Protein AF-A0A8M8UUD6-F1 (afdb_monomer)

Sequence (428 aa):
MTIAKQTSGELKIRVNTCLNKLADRDTLSMATYELENIARALSTDALAPFLNCISSTDSSEKSPVRRQCVRLLGVLSAAHGDALSPHLSRMISAVLRRLRDPDSAVRAACVDAVASITTNVTSQPFATVLKPLIDALFHEQDMNAQIGLSLCLSAAVDAGGKIDVAELRKLSAKVLKLVRSECFKAKPALLLFLGSIVGSGCGRSKSLITSLISTVVEFLGSEEWATRKAAAEVLEKVAVVERDLAPEFKVPCVSALESRRFDKVKVVRETMNRALEIWRDVPAPLQEVTAPPKDNRSRRSSVLPCRSPCNSGLQTPAPMRKIMPTLSPALSYSSTASSRETILDVKKLNEKELEDLCVIRKQLMQIGNQQSSLLDLLQRFMGSSEKGMSSLEKRVAGLEKVVDEMKHGLAMPTKGIFGPECAGNTCC

Nearest PDB structures (foldseek):
  8y9r-assembly2_B  TM=9.161E-01  e=1.559E-16  Physcomitrium patens
  7zbw-assembly1_D  TM=7.685E-01  e=9.142E-06  Homo sapiens
  8cdj-assembly1_D  TM=7.662E-01  e=1.950E-05  Homo sapiens
  7z8r-assembly1_D  TM=7.406E-01  e=5.136E-05  Homo sapiens
  4a0c-assembly2_B  TM=7.256E-01  e=2.619E-05  Homo sapiens

Organism: Sesamum indicum (NCBI:txid4182)

Foldseek 3Di:
DVVLVVVLVVLLVLLVVLLVLCLDPVSVVVSLVVLLVCLLPDDLSNVVSNLCSLLPDDLPRDPSSLQSSLLSLLSNCQRPFQSCVVVLVVNLVSLLVQLLRPDVSSLVSSLSNLLSNLLRNPPDQLCSNQVVLLVCLVVDQRQSSVLSSLSSLLSNLQSPHPDDLVVLLVSLVVLLVVLPDPSHDNNLSSLSSNLSSLLNVSPPDLVSVVSLLVSLLVQCVDPDLSSVLSSLSSLLSCLVRVLVNLLVCLVVLLVSLVVNCPPPDPSSNVSSVSSNVSSVPRDHPDDPPPDDPDDDDDDDDDDDDDDDDDDDDDDDDDDDDDDDDDDDDDDDDDDDDDDDDDDDDPDDDDPVNVVVVVVVVVVVVVVVVVVVVVVVVVVVVVVVVVVVVVVVVVVVVVVVVVVVVVVVVVVDDDDDDDDDDDDDDDDD

pLDDT: mean 80.93, std 23.04, range [24.19, 98.38]

Solvent-accessible surface area (backbone atoms only — not comparable to full-atom values): 24870 Å² total; per-residue (Å²): 114,70,65,65,53,50,53,51,50,53,51,51,51,54,53,51,56,32,50,60,33,28,67,36,83,91,40,25,66,61,24,50,54,51,51,53,52,51,51,57,68,56,53,82,83,48,46,62,62,52,52,50,60,50,60,64,63,57,90,85,52,52,67,64,36,55,24,47,39,39,38,46,51,18,49,34,16,68,60,51,21,50,79,42,61,92,44,43,73,59,54,53,50,50,41,61,67,36,22,66,43,89,49,64,69,34,25,50,27,36,25,54,17,38,23,29,34,49,56,32,38,65,85,51,66,52,58,75,67,48,48,65,48,53,61,45,53,80,71,53,77,54,54,58,29,39,32,30,40,23,44,24,51,20,32,32,48,67,42,64,52,82,67,57,57,68,59,48,44,54,48,50,58,50,50,60,54,45,59,73,32,86,81,47,74,35,41,32,35,45,36,46,25,52,31,29,48,47,70,73,65,46,56,86,43,66,71,57,46,52,53,47,52,57,53,32,61,55,32,56,68,46,90,50,63,60,33,21,34,27,22,27,53,30,52,39,44,44,50,71,66,38,62,88,60,34,26,79,46,33,65,66,52,41,54,55,31,63,77,50,38,83,45,94,48,67,73,37,19,55,41,26,45,53,26,36,54,58,42,67,68,48,58,76,55,81,69,79,75,73,77,76,82,86,78,88,78,81,89,86,88,83,84,88,87,91,80,87,82,90,84,89,85,90,82,88,87,86,89,88,88,89,86,88,85,88,85,86,83,82,89,77,85,85,81,84,83,90,80,81,86,83,88,86,78,96,69,78,85,48,76,67,58,55,49,51,51,50,54,50,51,52,51,52,51,50,51,50,52,51,50,50,53,49,50,54,50,51,54,51,48,51,56,50,49,52,52,51,48,54,54,47,52,53,51,50,56,52,49,51,51,52,52,52,50,51,62,54,61,74,69,62,80,87,78,79,91,77,87,85,88,83,86,86,84,80,89,134

Structure (mmCIF, N/CA/C/O backbone):
data_AF-A0A8M8UUD6-F1
#
_entry.id   AF-A0A8M8UUD6-F1
#
loop_
_atom_site.group_PDB
_atom_site.id
_atom_site.type_symbol
_atom_site.label_atom_id
_atom_site.label_alt_id
_atom_site.label_comp_id
_atom_site.label_asym_id
_atom_site.label_entity_id
_atom_site.label_seq_id
_atom_site.pdbx_PDB_ins_code
_atom_site.Cartn_x
_atom_site.Cartn_y
_atom_site.Cartn_z
_atom_site.occupancy
_atom_site.B_iso_or_equiv
_atom_site.auth_seq_id
_atom_site.auth_comp_id
_atom_site.auth_asym_id
_atom_site.auth_atom_id
_atom_site.pdbx_PDB_model_num
ATOM 1 N N . MET A 1 1 ? 25.143 -23.400 -25.848 1.00 50.94 1 MET A N 1
ATOM 2 C CA . MET A 1 1 ? 25.560 -22.348 -24.886 1.00 50.94 1 MET A CA 1
ATOM 3 C C . MET A 1 1 ? 25.878 -21.009 -25.553 1.00 50.94 1 MET A C 1
ATOM 5 O O . MET A 1 1 ? 25.476 -19.989 -25.012 1.00 50.94 1 MET A O 1
ATOM 9 N N . THR A 1 2 ? 26.542 -20.972 -26.713 1.00 51.19 2 THR A N 1
ATOM 10 C CA . THR A 1 2 ? 26.945 -19.717 -27.384 1.00 51.19 2 THR A CA 1
ATOM 11 C C . THR A 1 2 ? 25.762 -18.868 -27.876 1.00 51.19 2 THR A C 1
ATOM 13 O O . THR A 1 2 ? 25.743 -17.669 -27.626 1.00 51.19 2 THR A O 1
ATOM 16 N N . ILE A 1 3 ? 24.725 -19.490 -28.455 1.00 55.22 3 ILE A N 1
ATOM 17 C CA . ILE A 1 3 ? 23.523 -18.795 -28.965 1.00 55.22 3 ILE A CA 1
ATOM 18 C C . ILE A 1 3 ? 22.719 -18.139 -27.826 1.00 55.22 3 ILE A C 1
ATOM 20 O O . ILE A 1 3 ? 22.438 -16.949 -27.889 1.00 55.22 3 ILE A O 1
ATOM 24 N N . ALA A 1 4 ? 22.448 -18.863 -26.732 1.00 54.88 4 ALA A N 1
ATOM 25 C CA . ALA A 1 4 ? 21.747 -18.319 -25.556 1.00 54.88 4 ALA A CA 1
ATOM 26 C C . ALA A 1 4 ? 22.516 -17.173 -24.858 1.00 54.88 4 ALA A C 1
ATOM 28 O O . ALA A 1 4 ? 21.936 -16.270 -24.259 1.00 54.88 4 ALA A O 1
ATOM 29 N N . LYS A 1 5 ? 23.853 -17.188 -24.935 1.00 60.03 5 LYS A N 1
ATOM 30 C CA . LYS A 1 5 ? 24.702 -16.121 -24.387 1.00 60.03 5 LYS A CA 1
ATOM 31 C C . LYS A 1 5 ? 24.672 -14.867 -25.271 1.00 60.03 5 LYS A C 1
ATOM 33 O O . LYS A 1 5 ? 24.724 -13.757 -24.746 1.00 60.03 5 LYS A O 1
ATOM 38 N N . GLN A 1 6 ? 24.547 -15.048 -26.586 1.00 59.34 6 GLN A N 1
ATOM 39 C CA . GLN A 1 6 ? 24.430 -13.973 -27.572 1.00 59.34 6 GLN A CA 1
ATOM 40 C C . GLN A 1 6 ? 23.055 -13.289 -27.508 1.00 59.34 6 GLN A C 1
ATOM 42 O O . GLN A 1 6 ? 23.001 -12.064 -27.424 1.00 59.34 6 GLN A O 1
ATOM 47 N N . THR A 1 7 ? 21.966 -14.059 -27.398 1.00 68.06 7 THR A N 1
ATOM 48 C CA . THR A 1 7 ? 20.604 -13.522 -27.206 1.00 68.06 7 THR A CA 1
ATOM 49 C C . THR A 1 7 ? 20.456 -12.781 -25.874 1.00 68.06 7 THR A C 1
ATOM 51 O O . THR A 1 7 ? 19.832 -11.723 -25.809 1.00 68.06 7 THR A O 1
ATOM 54 N N . SER A 1 8 ? 21.104 -13.266 -24.806 1.00 75.38 8 SER A N 1
ATOM 55 C CA . SER A 1 8 ? 21.164 -12.553 -23.522 1.00 75.38 8 SER A CA 1
ATOM 56 C C . SER A 1 8 ? 21.908 -11.214 -23.624 1.00 75.38 8 SER A C 1
ATOM 58 O O . SER A 1 8 ? 21.513 -10.241 -22.983 1.00 75.38 8 SER A O 1
ATOM 60 N N . GLY A 1 9 ? 22.978 -11.142 -24.424 1.00 82.94 9 GLY A N 1
ATOM 61 C CA . GLY A 1 9 ? 23.720 -9.903 -24.674 1.00 82.94 9 GLY A CA 1
ATOM 62 C C . GLY A 1 9 ? 22.892 -8.867 -25.435 1.00 82.94 9 GLY A C 1
ATOM 63 O O . GLY A 1 9 ? 22.826 -7.711 -25.021 1.00 82.94 9 GLY A O 1
ATOM 64 N N . GLU A 1 10 ? 22.204 -9.297 -26.491 1.00 89.06 10 GLU A N 1
ATOM 65 C CA . GLU A 1 10 ? 21.319 -8.445 -27.291 1.00 89.06 10 GLU A CA 1
ATOM 66 C C . GLU A 1 10 ? 20.155 -7.886 -26.462 1.00 89.06 10 GLU A C 1
ATOM 68 O O . GLU A 1 10 ? 19.894 -6.680 -26.482 1.00 89.06 10 GLU A O 1
ATOM 73 N N . LEU A 1 11 ? 19.519 -8.732 -25.643 1.00 91.56 11 LEU A N 1
ATOM 74 C CA . LEU A 1 11 ? 18.468 -8.305 -24.721 1.00 91.56 11 LEU A CA 1
ATOM 75 C C . LEU A 1 11 ? 18.967 -7.222 -23.758 1.00 91.56 11 LEU A C 1
ATOM 77 O O . LEU A 1 11 ? 18.304 -6.201 -23.584 1.00 91.56 11 LEU A O 1
ATOM 81 N N . LYS A 1 12 ? 20.142 -7.420 -23.148 1.00 91.50 12 LYS A N 1
ATOM 82 C CA . LYS A 1 12 ? 20.730 -6.441 -22.219 1.00 91.50 12 LYS A CA 1
ATOM 83 C C . LYS A 1 12 ? 20.966 -5.093 -22.890 1.00 91.50 12 LYS A C 1
ATOM 85 O O . LYS A 1 12 ? 20.632 -4.068 -22.302 1.00 91.50 12 LYS A O 1
ATOM 90 N N . ILE A 1 13 ? 21.519 -5.092 -24.106 1.00 92.62 13 ILE A N 1
ATOM 91 C CA . ILE A 1 13 ? 21.751 -3.863 -24.877 1.00 92.62 13 ILE A CA 1
ATOM 92 C C . ILE A 1 13 ? 20.420 -3.147 -25.098 1.00 92.62 13 ILE A C 1
ATOM 94 O O . ILE A 1 13 ? 20.288 -1.982 -24.729 1.00 92.62 13 ILE A O 1
ATOM 98 N N . ARG A 1 14 ? 19.410 -3.860 -25.605 1.00 93.81 14 ARG A N 1
ATOM 99 C CA . ARG A 1 14 ? 18.095 -3.284 -25.900 1.00 93.81 14 ARG A CA 1
ATOM 100 C C . ARG A 1 14 ? 17.407 -2.710 -24.657 1.00 93.81 14 ARG A C 1
ATOM 102 O O . ARG A 1 14 ? 16.884 -1.596 -24.707 1.00 93.81 14 ARG A O 1
ATOM 109 N N . VAL A 1 15 ? 17.439 -3.432 -23.535 1.00 94.50 15 VAL A N 1
ATOM 110 C CA . VAL A 1 15 ? 16.874 -2.965 -22.258 1.00 94.50 15 VAL A CA 1
ATOM 111 C C . VAL A 1 15 ? 17.601 -1.714 -21.775 1.00 94.50 15 VAL A C 1
ATOM 113 O O . VAL A 1 15 ? 16.947 -0.721 -21.475 1.00 94.50 15 VAL A O 1
ATOM 116 N N . ASN A 1 16 ? 18.936 -1.713 -21.765 1.00 92.75 16 ASN A N 1
ATOM 117 C CA . ASN A 1 16 ? 19.721 -0.557 -21.326 1.00 92.75 16 ASN A CA 1
ATOM 118 C C . ASN A 1 16 ? 19.504 0.668 -22.225 1.00 92.75 16 ASN A C 1
ATOM 120 O O . ASN A 1 16 ? 19.384 1.783 -21.724 1.00 92.75 16 ASN A O 1
ATOM 124 N N . THR A 1 17 ? 19.372 0.477 -23.542 1.00 94.19 17 THR A N 1
ATOM 125 C CA . THR A 1 17 ? 18.996 1.559 -24.461 1.00 94.19 17 THR A CA 1
ATOM 126 C C . THR A 1 17 ? 17.650 2.169 -24.080 1.00 94.19 17 THR A C 1
ATOM 128 O O . THR A 1 17 ? 17.516 3.392 -24.067 1.00 94.19 17 THR A O 1
ATOM 131 N N . CYS A 1 18 ? 16.655 1.349 -23.734 1.00 94.69 18 CYS A N 1
ATOM 132 C CA . CYS A 1 18 ? 15.363 1.862 -23.290 1.00 94.69 18 CYS A CA 1
ATOM 133 C C . CYS A 1 18 ? 15.450 2.547 -21.920 1.00 94.69 18 CYS A C 1
ATOM 135 O O . CYS A 1 18 ? 14.855 3.605 -21.739 1.00 94.69 18 CYS A O 1
ATOM 137 N N . LEU A 1 19 ? 16.219 1.996 -20.974 1.00 93.44 19 LEU A N 1
ATOM 138 C CA . LEU A 1 19 ? 16.437 2.615 -19.662 1.00 93.44 19 LEU A CA 1
ATOM 139 C C . LEU A 1 19 ? 17.072 4.007 -19.787 1.00 93.44 19 LEU A C 1
ATOM 141 O O . LEU A 1 19 ? 16.621 4.936 -19.126 1.00 93.44 19 LEU A O 1
ATOM 145 N N . ASN A 1 20 ? 18.032 4.187 -20.697 1.00 92.94 20 ASN A N 1
ATOM 146 C CA . ASN A 1 20 ? 18.622 5.500 -20.972 1.00 92.94 20 ASN A CA 1
ATOM 147 C C . ASN A 1 20 ? 17.593 6.483 -21.553 1.00 92.94 20 ASN A C 1
ATOM 149 O O . ASN A 1 20 ? 17.564 7.649 -21.166 1.00 92.94 20 ASN A O 1
ATOM 153 N N . LYS A 1 21 ? 16.705 6.013 -22.440 1.00 95.12 21 LYS A N 1
ATOM 154 C CA . LYS A 1 21 ? 15.610 6.831 -22.989 1.00 95.12 21 LYS A CA 1
ATOM 155 C C . LYS A 1 21 ? 14.601 7.253 -21.910 1.00 95.12 21 LYS A C 1
ATOM 157 O O . LYS A 1 21 ? 14.092 8.365 -21.952 1.00 95.12 21 LYS A O 1
ATOM 162 N N . LEU A 1 22 ? 14.360 6.445 -20.872 1.00 94.38 22 LEU A N 1
ATOM 163 C CA . LEU A 1 22 ? 13.480 6.847 -19.759 1.00 94.38 22 LEU A CA 1
ATOM 164 C C . LEU A 1 22 ? 13.952 8.112 -19.022 1.00 94.38 22 LEU A C 1
ATOM 166 O O . LEU A 1 22 ? 13.145 8.767 -18.359 1.00 94.38 22 LEU A O 1
ATOM 170 N N . ALA A 1 23 ? 15.241 8.452 -19.105 1.00 91.75 23 ALA A N 1
ATOM 171 C CA . ALA A 1 23 ? 15.788 9.652 -18.484 1.00 91.75 23 ALA A CA 1
ATOM 172 C C . ALA A 1 23 ? 15.402 10.946 -19.226 1.00 91.75 23 ALA A C 1
ATOM 174 O O . ALA A 1 23 ? 15.556 12.035 -18.659 1.00 91.75 23 ALA A O 1
ATOM 175 N N . ASP A 1 24 ? 14.915 10.852 -20.464 1.00 94.06 24 ASP A N 1
ATOM 176 C CA . ASP A 1 24 ? 14.483 11.993 -21.263 1.00 94.06 24 ASP A CA 1
ATOM 177 C C . ASP A 1 24 ? 12.954 12.078 -21.330 1.00 94.06 24 ASP A C 1
ATOM 179 O O . ASP A 1 24 ? 12.265 11.086 -21.573 1.00 94.06 24 ASP A O 1
ATOM 183 N N . ARG A 1 25 ? 12.408 13.279 -21.114 1.00 91.44 25 ARG A N 1
ATOM 184 C CA . ARG A 1 25 ? 10.959 13.497 -21.015 1.00 91.44 25 ARG A CA 1
ATOM 185 C C . ARG A 1 25 ? 10.234 13.147 -22.311 1.00 91.44 25 ARG A C 1
ATOM 187 O O . ARG A 1 25 ? 9.137 12.594 -22.248 1.00 91.44 25 ARG A O 1
ATOM 194 N N . ASP A 1 26 ? 10.826 13.468 -23.455 1.00 94.62 26 ASP A N 1
ATOM 195 C CA . ASP A 1 26 ? 10.153 13.349 -24.745 1.00 94.62 26 ASP A CA 1
ATOM 196 C C . ASP A 1 26 ? 10.193 11.897 -25.254 1.00 94.62 26 ASP A C 1
ATOM 198 O O . ASP A 1 26 ? 9.334 11.482 -26.031 1.00 94.62 26 ASP A O 1
ATOM 202 N N . THR A 1 27 ? 11.123 11.082 -24.738 1.00 95.56 27 THR A N 1
ATOM 203 C CA . THR A 1 27 ? 11.221 9.647 -25.068 1.00 95.56 27 THR A CA 1
ATOM 204 C C . THR A 1 27 ? 10.675 8.707 -23.984 1.00 95.56 27 THR A C 1
ATOM 206 O O . THR A 1 27 ? 10.517 7.509 -24.235 1.00 95.56 27 THR A O 1
ATOM 209 N N . LEU A 1 28 ? 10.301 9.235 -22.811 1.00 93.31 28 LEU A N 1
ATOM 210 C CA . LEU A 1 28 ? 9.832 8.471 -21.649 1.00 93.31 28 LEU A CA 1
ATOM 211 C C . LEU A 1 28 ? 8.646 7.554 -21.956 1.00 93.31 28 LEU A C 1
ATOM 213 O O . LEU A 1 28 ? 8.651 6.393 -21.546 1.00 93.31 28 LEU A O 1
ATOM 217 N N . SER A 1 29 ? 7.621 8.051 -22.651 1.00 95.25 29 SER A N 1
ATOM 218 C CA . SER A 1 29 ? 6.400 7.282 -22.933 1.00 95.25 29 SER A CA 1
ATOM 219 C C . SER A 1 29 ? 6.677 6.109 -23.873 1.00 95.25 29 SER A C 1
ATOM 221 O O . SER A 1 29 ? 6.269 4.982 -23.591 1.00 95.25 29 SER A O 1
ATOM 223 N N . MET A 1 30 ? 7.434 6.361 -24.943 1.00 95.81 30 MET A N 1
ATOM 224 C CA . MET A 1 30 ? 7.853 5.345 -25.907 1.00 95.81 30 MET A CA 1
ATOM 225 C C . MET A 1 30 ? 8.737 4.286 -25.242 1.00 95.81 30 MET A C 1
ATOM 227 O O . MET A 1 30 ? 8.478 3.094 -25.380 1.00 95.81 30 MET A O 1
ATOM 231 N N . ALA A 1 31 ? 9.739 4.709 -24.467 1.00 96.69 31 ALA A N 1
ATOM 232 C CA . ALA A 1 31 ? 10.635 3.799 -23.758 1.00 96.69 31 ALA A CA 1
ATOM 233 C C . ALA A 1 31 ? 9.900 2.958 -22.705 1.00 96.69 31 ALA A C 1
ATOM 235 O O . ALA A 1 31 ? 10.182 1.771 -22.551 1.00 96.69 31 ALA A O 1
ATOM 236 N N . THR A 1 32 ? 8.922 3.551 -22.013 1.00 96.50 32 THR A N 1
ATOM 237 C CA . THR A 1 32 ? 8.037 2.842 -21.078 1.00 96.50 32 THR A CA 1
ATOM 238 C C . THR A 1 32 ? 7.256 1.747 -21.797 1.00 96.50 32 THR A C 1
ATOM 240 O O . THR A 1 32 ? 7.293 0.593 -21.375 1.00 96.50 32 THR A O 1
ATOM 243 N N . TYR A 1 33 ? 6.589 2.094 -22.902 1.00 96.38 33 TYR A N 1
ATOM 244 C CA . TYR A 1 33 ? 5.809 1.150 -23.699 1.00 96.38 33 TYR A CA 1
ATOM 245 C C . TYR A 1 33 ? 6.676 0.011 -24.248 1.00 96.38 33 TYR A C 1
ATOM 247 O O . TYR A 1 33 ? 6.314 -1.160 -24.125 1.00 96.38 33 TYR A O 1
ATOM 255 N N . GLU A 1 34 ? 7.853 0.337 -24.788 1.00 96.56 34 GLU A N 1
ATOM 256 C CA . GLU A 1 34 ? 8.783 -0.661 -25.312 1.00 96.56 34 GLU A CA 1
ATOM 257 C C . GLU A 1 34 ? 9.281 -1.609 -24.211 1.00 96.56 34 GLU A C 1
ATOM 259 O O . GLU A 1 34 ? 9.240 -2.825 -24.398 1.00 96.56 34 GLU A O 1
ATOM 264 N N . LEU A 1 35 ? 9.684 -1.092 -23.045 1.00 96.94 35 LEU A N 1
ATOM 265 C CA . LEU A 1 35 ? 10.133 -1.924 -21.922 1.00 96.94 35 LEU A CA 1
ATOM 266 C C . LEU A 1 35 ? 9.041 -2.857 -21.407 1.00 96.94 35 LEU A C 1
ATOM 268 O O . LEU A 1 35 ? 9.325 -4.015 -21.108 1.00 96.94 35 LEU A O 1
ATOM 272 N N . GLU A 1 36 ? 7.803 -2.375 -21.301 1.00 97.44 36 GLU A N 1
ATOM 273 C CA . GLU A 1 36 ? 6.690 -3.222 -20.879 1.00 97.44 36 GLU A CA 1
ATOM 274 C C . GLU A 1 36 ? 6.377 -4.305 -21.924 1.00 97.44 36 GLU A C 1
ATOM 276 O O . GLU A 1 36 ? 6.099 -5.444 -21.556 1.00 97.44 36 GLU A O 1
ATOM 281 N N . ASN A 1 37 ? 6.473 -3.995 -23.221 1.00 97.06 37 ASN A N 1
ATOM 282 C CA . ASN A 1 37 ? 6.310 -4.991 -24.283 1.00 97.06 37 ASN A CA 1
ATOM 283 C C . ASN A 1 37 ? 7.419 -6.042 -24.270 1.00 97.06 37 ASN A C 1
ATOM 285 O O . ASN A 1 37 ? 7.121 -7.230 -24.385 1.00 97.06 37 ASN A O 1
ATOM 289 N N . ILE A 1 38 ? 8.676 -5.623 -24.081 1.00 96.38 38 ILE A N 1
ATOM 290 C CA . ILE A 1 38 ? 9.795 -6.551 -23.889 1.00 96.38 38 ILE A CA 1
ATOM 291 C C . ILE A 1 38 ? 9.491 -7.453 -22.695 1.00 96.38 38 ILE A C 1
ATOM 293 O O . ILE A 1 38 ? 9.534 -8.666 -22.851 1.00 96.38 38 ILE A O 1
ATOM 297 N N . ALA A 1 39 ? 9.127 -6.877 -21.543 1.00 97.06 39 ALA A N 1
ATOM 298 C CA . ALA A 1 39 ? 8.850 -7.621 -20.317 1.00 97.06 39 ALA A CA 1
ATOM 299 C C . ALA A 1 39 ? 7.735 -8.663 -20.488 1.00 97.06 39 ALA A C 1
ATOM 301 O O . ALA A 1 39 ? 7.877 -9.775 -19.988 1.00 97.06 39 ALA A O 1
ATOM 302 N N . ARG A 1 40 ? 6.651 -8.341 -21.208 1.00 97.25 40 ARG A N 1
ATOM 303 C CA . ARG A 1 40 ? 5.544 -9.280 -21.473 1.00 97.25 40 ARG A CA 1
ATOM 304 C C . ARG A 1 40 ? 5.932 -10.420 -22.417 1.00 97.25 40 ARG A C 1
ATOM 306 O O . ARG A 1 40 ? 5.404 -11.513 -22.275 1.00 97.25 4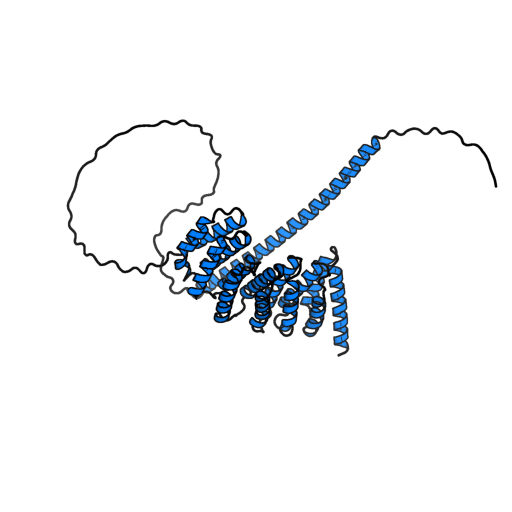0 ARG A O 1
ATOM 313 N N . ALA A 1 41 ? 6.843 -10.176 -23.358 1.00 95.94 41 ALA A N 1
ATOM 314 C CA . ALA A 1 41 ? 7.238 -11.139 -24.387 1.00 95.94 41 ALA A CA 1
ATOM 315 C C . ALA A 1 41 ? 8.464 -12.000 -24.013 1.00 95.94 41 ALA A C 1
ATOM 317 O O . ALA A 1 41 ? 8.985 -12.718 -24.867 1.00 95.94 41 ALA A O 1
ATOM 318 N N . LEU A 1 42 ? 8.966 -11.913 -22.774 1.00 95.12 42 LEU A N 1
ATOM 319 C CA . LEU A 1 42 ? 10.144 -12.674 -22.348 1.00 95.12 42 LEU A CA 1
ATOM 320 C C . LEU A 1 42 ? 9.869 -14.180 -22.296 1.00 95.12 42 LEU A C 1
ATOM 322 O O . LEU A 1 42 ? 8.837 -14.627 -21.806 1.00 95.12 42 LEU A O 1
ATOM 326 N N . SER A 1 43 ? 10.854 -14.966 -22.717 1.00 93.25 43 SER A N 1
ATOM 327 C CA . SER A 1 43 ? 10.947 -16.383 -22.380 1.00 93.25 43 SER A CA 1
ATOM 328 C C . SER A 1 43 ? 11.489 -16.573 -20.957 1.00 93.25 43 SER A C 1
ATOM 330 O O . SER A 1 43 ? 12.102 -15.674 -20.371 1.00 93.25 43 SER A O 1
ATOM 332 N N . THR A 1 44 ? 11.295 -17.761 -20.385 1.00 91.12 44 THR A N 1
ATOM 333 C CA . THR A 1 44 ? 11.686 -18.069 -18.999 1.00 91.12 44 THR A CA 1
ATOM 334 C C . THR A 1 44 ? 13.195 -17.954 -18.748 1.00 91.12 44 THR A C 1
ATOM 336 O O . THR A 1 44 ? 13.608 -17.502 -17.682 1.00 91.12 44 THR A O 1
ATOM 339 N N . ASP A 1 45 ? 14.034 -18.280 -19.734 1.00 91.25 45 ASP A N 1
ATOM 340 C CA . ASP A 1 45 ? 15.496 -18.139 -19.679 1.00 91.25 45 ASP A CA 1
ATOM 341 C C . ASP A 1 45 ? 15.966 -16.672 -19.737 1.00 91.25 45 ASP A C 1
ATOM 343 O O . ASP A 1 45 ? 17.031 -16.328 -19.214 1.00 91.25 45 ASP A O 1
ATOM 347 N N . ALA A 1 46 ? 15.147 -15.785 -20.310 1.00 93.81 46 ALA A N 1
ATOM 348 C CA . ALA A 1 46 ? 15.424 -14.357 -20.434 1.00 93.81 46 ALA A CA 1
ATOM 349 C C . ALA A 1 46 ? 15.026 -13.534 -19.190 1.00 93.81 46 ALA A C 1
ATOM 351 O O . ALA A 1 46 ? 15.490 -12.398 -19.034 1.00 93.81 46 ALA A O 1
ATOM 352 N N . LEU A 1 47 ? 14.238 -14.105 -18.267 1.00 94.69 47 LEU A N 1
ATOM 353 C CA . LEU A 1 47 ? 13.782 -13.432 -17.042 1.00 94.69 47 LEU A CA 1
ATOM 354 C C . LEU A 1 47 ? 14.945 -12.989 -16.147 1.00 94.69 47 LEU A C 1
ATOM 356 O O . LEU A 1 47 ? 14.999 -11.836 -15.718 1.00 94.69 47 LEU A O 1
ATOM 360 N N . ALA A 1 48 ? 15.907 -13.874 -15.876 1.00 94.38 48 ALA A N 1
ATOM 361 C CA . ALA A 1 48 ? 17.032 -13.551 -14.999 1.00 94.38 48 ALA A CA 1
ATOM 362 C C . ALA A 1 48 ? 17.938 -12.432 -15.563 1.00 94.38 48 ALA A C 1
ATOM 364 O O . ALA A 1 48 ? 18.225 -11.487 -14.820 1.00 94.38 48 ALA A O 1
ATOM 365 N N . PRO A 1 49 ? 18.371 -12.467 -16.843 1.00 93.88 49 PRO A N 1
ATOM 366 C CA . PRO A 1 49 ? 19.081 -11.351 -17.466 1.00 93.88 49 PRO A CA 1
ATOM 367 C C . PRO A 1 49 ? 18.319 -10.023 -17.415 1.00 93.88 49 PRO A C 1
ATOM 369 O O . PRO A 1 49 ? 18.924 -9.008 -17.072 1.00 93.88 49 PRO A O 1
ATOM 372 N N . PHE A 1 50 ? 17.013 -10.027 -17.702 1.00 95.56 50 PHE A N 1
ATOM 373 C CA . PHE A 1 50 ? 16.185 -8.820 -17.664 1.00 95.56 50 PHE A CA 1
ATOM 374 C C . PHE A 1 50 ? 16.081 -8.243 -16.245 1.00 95.56 50 PHE A C 1
ATOM 376 O O . PHE A 1 50 ? 16.311 -7.051 -16.035 1.00 95.56 50 PHE A O 1
ATOM 383 N N . LEU A 1 51 ? 15.810 -9.098 -15.252 1.00 95.12 51 LEU A N 1
ATOM 384 C CA . LEU A 1 51 ? 15.757 -8.706 -13.841 1.00 95.12 51 LEU A CA 1
ATOM 385 C C . LEU A 1 51 ? 17.079 -8.099 -13.364 1.00 95.12 51 LEU A C 1
ATOM 387 O O . LEU A 1 51 ? 17.066 -7.151 -12.579 1.00 95.12 51 LEU A O 1
ATOM 391 N N . ASN A 1 52 ? 18.217 -8.610 -13.840 1.00 93.12 52 ASN A N 1
ATOM 392 C CA . ASN A 1 52 ? 19.523 -8.052 -13.501 1.00 93.12 52 ASN A CA 1
ATOM 393 C C . ASN A 1 52 ? 19.692 -6.623 -14.040 1.00 93.12 52 ASN A C 1
ATOM 395 O O . ASN A 1 52 ? 20.156 -5.773 -13.287 1.00 93.12 52 ASN A O 1
ATOM 399 N N . CYS A 1 53 ? 19.260 -6.338 -15.276 1.00 92.88 53 CYS A N 1
ATOM 400 C CA . CYS A 1 53 ? 19.311 -4.986 -15.851 1.00 92.88 53 CYS A CA 1
ATOM 401 C C . CYS A 1 53 ? 18.519 -3.967 -15.021 1.00 92.88 53 CYS A C 1
ATOM 403 O O . CYS A 1 53 ? 19.035 -2.906 -14.674 1.00 92.88 53 CYS A O 1
ATOM 405 N N . ILE A 1 54 ? 17.276 -4.296 -14.658 1.00 93.69 54 ILE A N 1
ATOM 406 C CA . ILE A 1 54 ? 16.422 -3.360 -13.908 1.00 93.69 54 ILE A CA 1
ATOM 407 C C . ILE A 1 54 ? 16.810 -3.262 -12.423 1.00 93.69 54 ILE A C 1
ATOM 409 O O . ILE A 1 54 ? 16.540 -2.252 -11.779 1.00 93.69 54 ILE A O 1
ATOM 413 N N . SER A 1 55 ? 17.465 -4.289 -11.868 1.00 88.62 55 SER A N 1
ATOM 414 C CA . SER A 1 55 ? 17.942 -4.286 -10.474 1.00 88.62 55 SER A CA 1
ATOM 415 C C . SER A 1 55 ? 19.296 -3.587 -10.302 1.00 88.62 55 SER A C 1
ATOM 417 O O . SER A 1 55 ? 19.643 -3.214 -9.178 1.00 88.62 55 SER A O 1
ATOM 419 N N . SER A 1 56 ? 20.069 -3.423 -11.385 1.00 84.06 56 SER A N 1
ATOM 420 C CA . SER A 1 56 ? 21.353 -2.707 -11.379 1.00 84.06 56 SER A CA 1
ATOM 421 C C . SER A 1 56 ? 21.221 -1.184 -11.406 1.00 84.06 56 SER A C 1
ATOM 423 O O . SER A 1 56 ? 22.212 -0.495 -11.200 1.00 84.06 56 SER A O 1
ATOM 425 N N . THR A 1 57 ? 20.021 -0.649 -11.638 1.00 85.94 57 THR A N 1
ATOM 426 C CA . THR A 1 57 ? 19.766 0.797 -11.644 1.00 85.94 57 THR A CA 1
ATOM 427 C C . THR A 1 57 ? 20.139 1.422 -10.297 1.00 85.94 57 THR A C 1
ATOM 429 O O . THR A 1 57 ? 19.651 0.981 -9.249 1.00 85.94 57 THR A O 1
ATOM 432 N N . ASP A 1 58 ? 20.978 2.459 -10.327 1.00 84.69 58 ASP A N 1
ATOM 433 C CA . ASP A 1 58 ? 21.484 3.166 -9.145 1.00 84.69 58 ASP A CA 1
ATOM 434 C C . ASP A 1 58 ? 20.402 4.067 -8.507 1.00 84.69 58 ASP A C 1
ATOM 436 O O . ASP A 1 58 ? 19.343 4.339 -9.073 1.00 84.69 58 ASP A O 1
ATOM 440 N N . SER A 1 59 ? 20.605 4.492 -7.264 1.00 87.06 59 SER A N 1
ATOM 441 C CA . SER A 1 59 ? 19.852 5.578 -6.622 1.00 87.06 59 SER A CA 1
ATOM 442 C C . SER A 1 59 ? 20.026 6.958 -7.269 1.00 87.06 59 SER A C 1
ATOM 444 O O . SER A 1 59 ? 19.119 7.779 -7.153 1.00 87.06 59 SER A O 1
ATOM 446 N N . SER A 1 60 ? 21.143 7.202 -7.954 1.00 89.00 60 SER A N 1
ATOM 447 C CA . SER A 1 60 ? 21.473 8.457 -8.642 1.00 89.00 60 SER A CA 1
ATOM 448 C C . SER A 1 60 ? 20.740 8.651 -9.975 1.00 89.00 60 SER A C 1
ATOM 450 O O . SER A 1 60 ? 20.600 9.783 -10.437 1.00 89.00 60 SER A O 1
ATOM 452 N N . GLU A 1 61 ? 20.214 7.574 -10.563 1.00 93.25 61 GLU A N 1
ATOM 453 C CA . GLU A 1 61 ? 19.413 7.621 -11.790 1.00 93.25 61 GLU A CA 1
ATOM 454 C C . GLU A 1 61 ? 18.167 8.487 -11.627 1.00 93.25 61 GLU A C 1
ATOM 456 O O . GLU A 1 61 ? 17.625 8.589 -10.530 1.00 93.25 61 GLU A O 1
ATOM 461 N N . LYS A 1 62 ? 17.650 9.090 -12.704 1.00 94.25 62 LYS A N 1
ATOM 462 C CA . LYS A 1 62 ? 16.464 9.961 -12.603 1.00 94.25 62 LYS A CA 1
ATOM 463 C C . LYS A 1 62 ? 15.240 9.185 -12.098 1.00 94.25 62 LYS A C 1
ATOM 465 O O . LYS A 1 62 ? 15.035 8.025 -12.452 1.00 94.25 62 LYS A O 1
ATOM 470 N N . SER A 1 63 ? 14.375 9.855 -11.331 1.00 95.00 63 SER A N 1
ATOM 471 C CA . SER A 1 63 ? 13.178 9.238 -10.730 1.00 95.00 63 SER A CA 1
ATOM 472 C C . SER A 1 63 ? 12.325 8.406 -11.711 1.00 95.00 63 SER A C 1
ATOM 474 O O . SER A 1 63 ? 12.001 7.267 -11.367 1.00 95.00 63 SER A O 1
ATOM 476 N N . PRO A 1 64 ? 12.021 8.869 -12.945 1.00 95.44 64 PRO A N 1
ATOM 477 C CA . PRO A 1 64 ? 11.253 8.066 -13.897 1.00 95.44 64 PRO A CA 1
ATOM 478 C C . PRO A 1 64 ? 11.876 6.706 -14.224 1.00 95.44 64 PRO A C 1
ATOM 480 O O . PRO A 1 64 ? 11.147 5.723 -14.354 1.00 95.44 64 PRO A O 1
ATOM 483 N N . VAL A 1 65 ? 13.210 6.629 -14.290 1.00 96.12 65 VAL A N 1
ATOM 484 C CA . VAL A 1 65 ? 13.950 5.380 -14.518 1.00 96.12 65 VAL A CA 1
ATOM 485 C C . VAL A 1 65 ? 13.736 4.440 -13.334 1.00 96.12 65 VAL A C 1
ATOM 487 O O . VAL A 1 65 ? 13.274 3.313 -13.503 1.00 96.12 65 VAL A O 1
ATOM 490 N N . ARG A 1 66 ? 13.984 4.932 -12.113 1.00 96.19 66 ARG A N 1
ATOM 491 C CA . ARG A 1 66 ? 13.850 4.148 -10.872 1.00 96.19 66 ARG A CA 1
ATOM 492 C C . ARG A 1 66 ? 12.417 3.657 -10.672 1.00 96.19 66 ARG A C 1
ATOM 494 O O . ARG A 1 66 ? 12.205 2.491 -10.342 1.00 96.19 66 ARG A O 1
ATOM 501 N N . ARG A 1 67 ? 11.432 4.523 -10.936 1.00 96.50 67 ARG A N 1
ATOM 502 C CA . ARG A 1 67 ? 10.003 4.193 -10.884 1.00 96.50 67 ARG A CA 1
ATOM 503 C C . ARG A 1 67 ? 9.667 3.087 -11.876 1.00 96.50 67 ARG A C 1
ATOM 505 O O . ARG A 1 67 ? 8.997 2.126 -11.503 1.00 96.50 67 ARG A O 1
ATOM 512 N N . GLN A 1 68 ? 10.128 3.202 -13.121 1.00 97.06 68 GLN A N 1
ATOM 513 C CA . GLN A 1 68 ? 9.815 2.217 -14.149 1.00 97.06 68 GLN A CA 1
ATOM 514 C C . GLN A 1 68 ? 10.471 0.862 -13.872 1.00 97.06 68 GLN A C 1
ATOM 516 O O . GLN A 1 68 ? 9.813 -0.159 -14.052 1.00 97.06 68 GLN A O 1
ATOM 521 N N . CYS A 1 69 ? 11.705 0.827 -13.358 1.00 96.50 69 CYS A N 1
ATOM 522 C CA . CYS A 1 69 ? 12.349 -0.423 -12.945 1.00 96.50 69 CYS A CA 1
ATOM 523 C C . CYS A 1 69 ? 11.515 -1.191 -11.910 1.00 96.50 69 CYS A C 1
ATOM 525 O O . CYS A 1 69 ? 11.361 -2.405 -12.028 1.00 96.50 69 CYS A O 1
ATOM 527 N N . VAL A 1 70 ? 10.919 -0.495 -10.936 1.00 96.88 70 VAL A N 1
ATOM 528 C CA . VAL A 1 70 ? 10.021 -1.126 -9.955 1.00 96.88 70 VAL A CA 1
ATOM 529 C C . VAL A 1 70 ? 8.697 -1.548 -10.599 1.00 96.88 70 VAL A C 1
ATOM 531 O O . VAL A 1 70 ? 8.266 -2.682 -10.398 1.00 96.88 70 VAL A O 1
ATOM 534 N N . ARG A 1 71 ? 8.070 -0.693 -11.424 1.00 97.56 71 ARG A N 1
ATOM 535 C CA . ARG A 1 71 ? 6.817 -1.033 -12.134 1.00 97.56 71 ARG A CA 1
ATOM 536 C C . ARG A 1 71 ? 6.959 -2.294 -12.987 1.00 97.56 71 ARG A C 1
ATOM 538 O O . ARG A 1 71 ? 6.034 -3.103 -13.041 1.00 97.56 71 ARG A O 1
ATOM 545 N N . LEU A 1 72 ? 8.119 -2.494 -13.613 1.00 98.12 72 LEU A N 1
ATOM 546 C CA . LEU A 1 72 ? 8.399 -3.683 -14.415 1.00 98.12 72 LEU A CA 1
ATOM 547 C C . LEU A 1 72 ? 8.346 -4.978 -13.595 1.00 98.12 72 LEU A C 1
ATOM 549 O O . LEU A 1 72 ? 7.968 -6.001 -14.151 1.00 98.12 72 LEU A O 1
ATOM 553 N N . LEU A 1 73 ? 8.619 -4.957 -12.284 1.00 97.50 73 LEU A N 1
ATOM 554 C CA . LEU A 1 73 ? 8.418 -6.132 -11.423 1.00 97.50 73 LEU A CA 1
ATOM 555 C C . LEU A 1 73 ? 6.943 -6.548 -11.377 1.00 97.50 73 LEU A C 1
ATOM 557 O O . LEU A 1 73 ? 6.631 -7.737 -11.452 1.00 97.50 73 LEU A O 1
ATOM 561 N N . GLY A 1 74 ? 6.034 -5.573 -11.311 1.00 97.25 74 GLY A N 1
ATOM 562 C CA . GLY A 1 74 ? 4.596 -5.821 -11.364 1.00 97.25 74 GLY A CA 1
ATOM 563 C C . GLY A 1 74 ? 4.133 -6.316 -12.735 1.00 97.25 74 GLY A C 1
ATOM 564 O O . GLY A 1 74 ? 3.320 -7.236 -12.799 1.00 97.25 74 GLY A O 1
ATOM 565 N N . VAL A 1 75 ? 4.687 -5.768 -13.822 1.00 97.94 75 VAL A N 1
ATOM 566 C CA . VAL A 1 75 ? 4.394 -6.219 -15.198 1.00 97.94 75 VAL A CA 1
ATOM 567 C C . VAL A 1 75 ? 4.878 -7.648 -15.428 1.00 97.94 75 VAL A C 1
ATOM 569 O O . VAL A 1 75 ? 4.135 -8.459 -15.972 1.00 97.94 75 VAL A O 1
ATOM 572 N N . LEU A 1 76 ? 6.093 -7.972 -14.979 1.00 97.88 76 LEU A N 1
ATOM 573 C CA . LEU A 1 76 ? 6.628 -9.329 -15.049 1.00 97.88 76 LEU A CA 1
ATOM 574 C C . LEU A 1 76 ? 5.737 -10.298 -14.274 1.00 97.88 76 LEU A C 1
ATOM 576 O O . LEU A 1 76 ? 5.402 -11.354 -14.800 1.00 97.88 76 LEU A O 1
ATOM 580 N N . SER A 1 77 ? 5.324 -9.923 -13.061 1.00 96.50 77 SER A N 1
ATOM 581 C CA . SER A 1 77 ? 4.455 -10.755 -12.220 1.00 96.50 77 SER A CA 1
ATOM 582 C C . SER A 1 77 ? 3.141 -11.085 -12.919 1.00 96.50 77 SER A C 1
ATOM 584 O O . SER A 1 77 ? 2.779 -12.251 -12.998 1.00 96.50 77 SER A O 1
ATOM 586 N N . ALA A 1 78 ? 2.481 -10.085 -13.507 1.00 96.75 78 ALA A N 1
ATOM 587 C CA . ALA A 1 78 ? 1.235 -10.282 -14.243 1.00 96.75 78 ALA A CA 1
ATOM 588 C C . ALA A 1 78 ? 1.402 -11.100 -15.537 1.00 96.75 78 ALA A C 1
ATOM 590 O O . ALA A 1 78 ? 0.477 -11.796 -15.940 1.00 96.75 78 ALA A O 1
ATOM 591 N N . ALA A 1 79 ? 2.558 -11.011 -16.203 1.00 97.12 79 ALA A N 1
ATOM 592 C CA . ALA A 1 79 ? 2.801 -11.706 -17.468 1.00 97.12 79 ALA A CA 1
ATOM 593 C C . ALA A 1 79 ? 3.256 -13.163 -17.287 1.00 97.12 79 ALA A C 1
ATOM 595 O O . ALA A 1 79 ? 2.875 -14.022 -18.077 1.00 97.12 79 ALA A O 1
ATOM 596 N N . HIS A 1 80 ? 4.072 -13.437 -16.266 1.00 96.31 80 HIS A N 1
ATOM 597 C CA . HIS A 1 80 ? 4.789 -14.712 -16.120 1.00 96.31 80 HIS A CA 1
ATOM 598 C C . HIS A 1 80 ? 4.372 -15.525 -14.894 1.00 96.31 80 HIS A C 1
ATOM 600 O O . HIS A 1 80 ? 4.713 -16.705 -14.812 1.00 96.31 80 HIS A O 1
ATOM 606 N N . GLY A 1 81 ? 3.659 -14.911 -13.942 1.00 94.50 81 GLY A N 1
ATOM 607 C CA . GLY A 1 81 ? 3.147 -15.559 -12.737 1.00 94.50 81 GLY A CA 1
ATOM 608 C C . GLY A 1 81 ? 4.181 -16.450 -12.049 1.00 94.50 81 GLY A C 1
ATOM 609 O O . GLY A 1 81 ? 5.299 -16.030 -11.741 1.00 94.50 81 GLY A O 1
ATOM 610 N N . ASP A 1 82 ? 3.827 -17.718 -11.865 1.00 94.00 82 ASP A N 1
ATOM 611 C CA . ASP A 1 82 ? 4.626 -18.700 -11.131 1.00 94.00 82 ASP A CA 1
ATOM 612 C C . ASP A 1 82 ? 6.010 -19.001 -11.720 1.00 94.00 82 ASP A C 1
ATOM 614 O O . ASP A 1 82 ? 6.893 -19.449 -10.979 1.00 94.00 82 ASP A O 1
ATOM 618 N N . ALA A 1 83 ? 6.263 -18.678 -12.995 1.00 95.12 83 ALA A N 1
ATOM 619 C CA . ALA A 1 83 ? 7.599 -18.792 -13.586 1.00 95.12 83 ALA A CA 1
ATOM 620 C C . ALA A 1 83 ? 8.637 -17.890 -12.885 1.00 95.12 83 ALA A C 1
ATOM 622 O O . ALA A 1 83 ? 9.840 -18.135 -12.975 1.00 95.12 83 ALA A O 1
ATOM 623 N N . LEU A 1 84 ? 8.188 -16.874 -12.139 1.00 94.56 84 LEU A N 1
ATOM 624 C CA . LEU A 1 84 ? 9.041 -15.983 -11.351 1.00 94.56 84 LEU A CA 1
ATOM 625 C C . LEU A 1 84 ? 9.389 -16.518 -9.959 1.00 94.56 84 LEU A C 1
ATOM 627 O O . LEU A 1 84 ? 10.201 -15.896 -9.271 1.00 94.56 84 LEU A O 1
ATOM 631 N N . SER A 1 85 ? 8.844 -17.667 -9.543 1.00 93.81 85 SER A N 1
ATOM 632 C CA . SER A 1 85 ? 9.121 -18.273 -8.229 1.00 93.81 85 SER A CA 1
ATOM 633 C C . SER A 1 85 ? 10.622 -18.333 -7.878 1.00 93.81 85 SER A C 1
ATOM 635 O O . SER A 1 85 ? 10.985 -17.901 -6.781 1.00 93.81 85 SER A O 1
ATOM 637 N N . PRO A 1 86 ? 11.537 -18.746 -8.788 1.00 93.94 86 PRO A N 1
ATOM 638 C CA . PRO A 1 86 ? 12.980 -18.788 -8.509 1.00 93.94 86 PRO A CA 1
ATOM 639 C C . PRO A 1 86 ? 13.641 -17.408 -8.357 1.00 93.94 86 PRO A C 1
ATOM 641 O O . PRO A 1 86 ? 14.814 -17.304 -7.994 1.00 93.94 86 PRO A O 1
ATOM 644 N N . HIS A 1 87 ? 12.928 -16.334 -8.692 1.00 93.94 87 HIS A N 1
ATOM 645 C CA . HIS A 1 87 ? 13.431 -14.964 -8.717 1.00 93.94 87 HIS A CA 1
ATOM 646 C C . HIS A 1 87 ? 12.802 -14.063 -7.649 1.00 93.94 87 HIS A C 1
ATOM 648 O O . HIS A 1 87 ? 13.258 -12.929 -7.482 1.00 93.94 87 HIS A O 1
ATOM 654 N N . LEU A 1 88 ? 11.821 -14.561 -6.886 1.00 93.38 88 LEU A N 1
ATOM 655 C CA . LEU A 1 88 ? 11.091 -13.781 -5.884 1.00 93.38 88 LEU A CA 1
ATOM 656 C C . LEU A 1 88 ? 12.002 -13.085 -4.874 1.00 93.38 88 LEU A C 1
ATOM 658 O O . LEU A 1 88 ? 11.836 -11.895 -4.626 1.00 93.38 88 LEU A O 1
ATOM 662 N N . SER A 1 89 ? 13.002 -13.781 -4.331 1.00 93.25 89 SER A N 1
ATOM 663 C CA . SER A 1 89 ? 13.932 -13.192 -3.356 1.00 93.25 89 SER A CA 1
ATOM 664 C C . SER A 1 89 ? 14.635 -11.946 -3.907 1.00 93.25 89 SER A C 1
ATOM 666 O O . SER A 1 89 ? 14.758 -10.936 -3.209 1.00 93.25 89 SER A O 1
ATOM 668 N N . ARG A 1 90 ? 15.034 -11.976 -5.186 1.00 93.50 90 ARG A N 1
ATOM 669 C CA . ARG A 1 90 ? 15.645 -10.838 -5.884 1.00 93.50 90 ARG A CA 1
ATOM 670 C C . ARG A 1 90 ? 14.636 -9.714 -6.103 1.00 93.50 90 ARG A C 1
ATOM 672 O O . ARG A 1 90 ? 14.979 -8.558 -5.871 1.00 93.50 90 ARG A O 1
ATOM 679 N N . MET A 1 91 ? 13.412 -10.042 -6.515 1.00 95.75 91 MET A N 1
ATOM 680 C CA . MET A 1 91 ? 12.351 -9.055 -6.744 1.00 95.75 91 MET A CA 1
ATOM 681 C C . MET A 1 91 ? 11.978 -8.324 -5.447 1.00 95.75 91 MET A C 1
ATOM 683 O O . MET A 1 91 ? 11.972 -7.096 -5.421 1.00 95.75 91 MET A O 1
ATOM 687 N N . ILE A 1 92 ? 11.769 -9.056 -4.348 1.00 95.19 92 ILE A N 1
ATOM 688 C CA . ILE A 1 92 ? 11.473 -8.472 -3.031 1.00 95.19 92 ILE A CA 1
ATOM 689 C C . ILE A 1 92 ? 12.654 -7.643 -2.514 1.00 95.19 92 ILE A C 1
ATOM 691 O O . ILE A 1 92 ? 12.454 -6.548 -1.993 1.00 95.19 92 ILE A O 1
ATOM 695 N N . SER A 1 93 ? 13.896 -8.087 -2.730 1.00 94.44 93 SER A N 1
ATOM 696 C CA . SER A 1 93 ? 15.083 -7.294 -2.373 1.00 94.44 93 SER A CA 1
ATOM 697 C C . SER A 1 93 ? 15.178 -5.982 -3.166 1.00 94.44 93 SER A C 1
ATOM 699 O O . SER A 1 93 ? 15.578 -4.954 -2.615 1.00 94.44 93 SER A O 1
ATOM 701 N N . ALA A 1 94 ? 14.805 -5.995 -4.451 1.00 94.50 94 ALA A N 1
ATOM 702 C CA . ALA A 1 94 ? 14.759 -4.793 -5.283 1.00 94.50 94 ALA A CA 1
ATOM 703 C C . ALA A 1 94 ? 13.678 -3.811 -4.802 1.00 94.50 94 ALA A C 1
ATOM 705 O O . ALA A 1 94 ? 13.944 -2.611 -4.730 1.00 94.50 94 ALA A O 1
ATOM 706 N N . VAL A 1 95 ? 12.505 -4.319 -4.403 1.00 96.44 95 VAL A N 1
ATOM 707 C CA . VAL A 1 95 ? 11.437 -3.527 -3.770 1.00 96.44 95 VAL A CA 1
ATOM 708 C C . VAL A 1 95 ? 11.931 -2.897 -2.469 1.00 96.44 95 VAL A C 1
ATOM 710 O O . VAL A 1 95 ? 11.884 -1.677 -2.340 1.00 96.44 95 VAL A O 1
ATOM 713 N N . LEU A 1 96 ? 12.459 -3.695 -1.533 1.00 95.38 96 LEU A N 1
ATOM 714 C CA . LEU A 1 96 ? 12.932 -3.225 -0.223 1.00 95.38 96 LEU A CA 1
ATOM 715 C C . LEU A 1 96 ? 13.941 -2.077 -0.352 1.00 95.38 96 LEU A C 1
ATOM 717 O O . LEU A 1 96 ? 13.835 -1.071 0.348 1.00 95.38 96 LEU A O 1
ATOM 721 N N . ARG A 1 97 ? 14.873 -2.177 -1.308 1.00 92.94 97 ARG A N 1
ATOM 722 C CA . ARG A 1 97 ? 15.866 -1.126 -1.586 1.00 92.94 97 ARG A CA 1
ATOM 723 C C . ARG A 1 97 ? 15.229 0.204 -2.004 1.00 92.94 97 ARG A C 1
ATOM 725 O O . ARG A 1 97 ? 15.803 1.260 -1.755 1.00 92.94 97 ARG A O 1
ATOM 732 N N . ARG A 1 98 ? 14.063 0.163 -2.651 1.00 95.19 98 ARG A N 1
ATOM 733 C CA . ARG A 1 98 ? 13.363 1.329 -3.210 1.00 95.19 98 ARG A CA 1
ATOM 734 C C . ARG A 1 98 ? 12.317 1.924 -2.266 1.00 95.19 98 ARG A C 1
ATOM 736 O O . ARG A 1 98 ? 11.794 2.995 -2.551 1.00 95.19 98 ARG A O 1
ATOM 743 N N . LEU A 1 99 ? 12.081 1.321 -1.099 1.00 95.50 99 LEU A N 1
ATOM 744 C CA . LEU A 1 99 ? 11.186 1.894 -0.083 1.00 95.50 99 LEU A CA 1
ATOM 745 C C . LEU A 1 99 ? 11.755 3.158 0.580 1.00 95.50 99 LEU A C 1
ATOM 747 O O . LEU A 1 99 ? 10.984 3.994 1.039 1.00 95.50 99 LEU A O 1
ATOM 751 N N . ARG A 1 100 ? 13.083 3.339 0.567 1.00 94.44 100 ARG A N 1
ATOM 752 C CA . ARG A 1 100 ? 13.775 4.565 1.020 1.00 94.44 100 ARG A CA 1
ATOM 753 C C . ARG A 1 100 ? 13.925 5.625 -0.077 1.00 94.44 100 ARG A C 1
ATOM 755 O O . ARG A 1 100 ? 14.618 6.619 0.122 1.00 94.44 100 ARG A O 1
ATOM 762 N N . ASP A 1 101 ? 13.346 5.407 -1.258 1.00 95.75 101 ASP A N 1
ATOM 763 C CA . ASP A 1 101 ? 13.513 6.335 -2.377 1.00 95.75 101 ASP A CA 1
ATOM 764 C C . ASP A 1 101 ? 12.897 7.704 -2.032 1.00 95.75 101 ASP A C 1
ATOM 766 O O . ASP A 1 101 ? 11.790 7.738 -1.481 1.00 95.75 101 ASP A O 1
ATOM 770 N N . PRO A 1 102 ? 13.574 8.834 -2.322 1.00 93.44 102 PRO A N 1
ATOM 771 C CA . PRO A 1 102 ? 13.053 10.162 -2.000 1.00 93.44 102 PRO A CA 1
ATOM 772 C C . PRO A 1 102 ? 11.751 10.477 -2.746 1.00 93.44 102 PRO A C 1
ATOM 774 O O . PRO A 1 102 ? 10.891 11.180 -2.209 1.00 93.44 102 PRO A O 1
ATOM 777 N N . ASP A 1 103 ? 11.563 9.924 -3.946 1.00 95.12 103 ASP A N 1
ATOM 778 C CA . ASP A 1 103 ? 10.362 10.158 -4.738 1.00 95.12 103 ASP A CA 1
ATOM 779 C C . ASP A 1 103 ? 9.210 9.247 -4.280 1.00 95.12 103 ASP A C 1
ATOM 781 O O . ASP A 1 103 ? 9.292 8.015 -4.314 1.00 95.12 103 ASP A O 1
ATOM 785 N N . SER A 1 104 ? 8.099 9.861 -3.867 1.00 95.38 104 SER A N 1
ATOM 786 C CA . SER A 1 104 ? 6.904 9.142 -3.422 1.00 95.38 104 SER A CA 1
ATOM 787 C C . SER A 1 104 ? 6.273 8.287 -4.521 1.00 95.38 104 SER A C 1
ATOM 789 O O . SER A 1 104 ? 5.696 7.248 -4.207 1.00 95.38 104 SER A O 1
ATOM 791 N N . ALA A 1 105 ? 6.421 8.649 -5.798 1.00 96.19 105 ALA A N 1
ATOM 792 C CA . ALA A 1 105 ? 5.923 7.863 -6.921 1.00 96.19 105 ALA A CA 1
ATOM 793 C C . ALA A 1 105 ? 6.709 6.555 -7.113 1.00 96.19 105 ALA A C 1
ATOM 795 O O . ALA A 1 105 ? 6.140 5.565 -7.578 1.00 96.19 105 ALA A O 1
ATOM 796 N N . VAL A 1 106 ? 7.995 6.520 -6.735 1.00 97.12 106 VAL A N 1
ATOM 797 C CA . VAL A 1 106 ? 8.795 5.282 -6.712 1.00 97.12 106 VAL A CA 1
ATOM 798 C C . VAL A 1 106 ? 8.337 4.388 -5.560 1.00 97.12 106 VAL A C 1
ATOM 800 O O . VAL A 1 106 ? 8.133 3.190 -5.757 1.00 97.12 106 VAL A O 1
ATOM 803 N N . ARG A 1 107 ? 8.098 4.969 -4.376 1.00 97.00 107 ARG A N 1
ATOM 804 C CA . ARG A 1 107 ? 7.560 4.227 -3.223 1.00 97.00 107 ARG A CA 1
ATOM 805 C C . ARG A 1 107 ? 6.157 3.680 -3.497 1.00 97.00 107 ARG A C 1
ATOM 807 O O . ARG A 1 107 ? 5.885 2.537 -3.156 1.00 97.00 107 ARG A O 1
ATOM 814 N N . ALA A 1 108 ? 5.295 4.438 -4.174 1.00 97.19 108 ALA A N 1
ATOM 815 C CA . ALA A 1 108 ? 3.978 3.963 -4.603 1.00 97.19 108 ALA A CA 1
ATOM 816 C C . ALA A 1 108 ? 4.087 2.789 -5.592 1.00 97.19 108 ALA A C 1
ATOM 818 O O . ALA A 1 108 ? 3.431 1.770 -5.407 1.00 97.19 108 ALA A O 1
ATOM 819 N N . ALA A 1 109 ? 4.999 2.871 -6.568 1.00 98.00 109 ALA A N 1
ATOM 820 C CA . ALA A 1 109 ? 5.250 1.761 -7.489 1.00 98.00 109 ALA A CA 1
ATOM 821 C C . ALA A 1 109 ? 5.728 0.483 -6.773 1.00 98.00 109 ALA A C 1
ATOM 823 O O . ALA A 1 109 ? 5.467 -0.616 -7.258 1.00 98.00 109 ALA A O 1
ATOM 824 N N . CYS A 1 110 ? 6.406 0.603 -5.623 1.00 98.19 110 CYS A N 1
ATOM 825 C CA . CYS A 1 110 ? 6.777 -0.550 -4.798 1.00 98.19 110 CYS A CA 1
ATOM 826 C C . CYS A 1 110 ? 5.544 -1.270 -4.240 1.00 98.19 110 CYS A C 1
ATOM 828 O O . CYS A 1 110 ? 5.509 -2.498 -4.249 1.00 98.19 110 CYS A O 1
ATOM 830 N N . VAL A 1 111 ? 4.533 -0.515 -3.800 1.00 98.19 111 VAL A N 1
ATOM 831 C CA . VAL A 1 111 ? 3.265 -1.062 -3.296 1.00 98.19 111 VAL A CA 1
ATOM 832 C C . VAL A 1 111 ? 2.535 -1.812 -4.411 1.00 98.19 111 VAL A C 1
ATOM 834 O O . VAL A 1 111 ? 2.181 -2.977 -4.228 1.00 98.19 111 VAL A O 1
ATOM 837 N N . ASP A 1 112 ? 2.412 -1.198 -5.593 1.00 97.62 112 ASP A N 1
ATOM 838 C CA . ASP A 1 112 ? 1.793 -1.824 -6.772 1.00 97.62 112 ASP A CA 1
ATOM 839 C C . ASP A 1 112 ? 2.533 -3.105 -7.195 1.00 97.62 112 ASP A C 1
ATOM 841 O O . ASP A 1 112 ? 1.921 -4.118 -7.543 1.00 97.62 112 ASP A O 1
ATOM 845 N N . ALA A 1 113 ? 3.869 -3.080 -7.145 1.00 97.56 113 ALA A N 1
ATOM 846 C CA . ALA A 1 113 ? 4.692 -4.239 -7.462 1.00 97.56 113 ALA A CA 1
ATOM 847 C C . ALA A 1 113 ? 4.462 -5.383 -6.468 1.00 97.56 113 ALA A C 1
ATOM 849 O O . ALA A 1 113 ? 4.280 -6.517 -6.902 1.00 97.56 113 ALA A O 1
ATOM 850 N N . VAL A 1 114 ? 4.427 -5.109 -5.159 1.00 97.06 114 VAL A N 1
ATOM 851 C CA . VAL A 1 114 ? 4.154 -6.136 -4.138 1.00 97.06 114 VAL A CA 1
ATOM 852 C C . VAL A 1 114 ? 2.753 -6.717 -4.300 1.00 97.06 114 VAL A C 1
ATOM 854 O O . VAL A 1 114 ? 2.611 -7.939 -4.244 1.00 97.06 114 VAL A O 1
ATOM 857 N N . ALA A 1 115 ? 1.742 -5.886 -4.567 1.00 96.06 115 ALA A N 1
ATOM 858 C CA . ALA A 1 115 ? 0.384 -6.348 -4.856 1.00 96.06 115 ALA A CA 1
ATOM 859 C C . ALA A 1 115 ? 0.362 -7.317 -6.051 1.00 96.06 115 ALA A C 1
ATOM 861 O O . ALA A 1 115 ? -0.185 -8.417 -5.960 1.00 96.06 115 ALA A O 1
ATOM 862 N N . SER A 1 116 ? 1.015 -6.942 -7.157 1.00 96.31 116 SER A N 1
ATOM 863 C CA . SER A 1 116 ? 1.069 -7.765 -8.370 1.00 96.31 116 SER A CA 1
ATOM 864 C C . SER A 1 116 ? 1.873 -9.055 -8.176 1.00 96.31 116 SER A C 1
ATOM 866 O O . SER A 1 116 ? 1.420 -10.118 -8.598 1.00 96.31 116 SER A O 1
ATOM 868 N N . ILE A 1 117 ? 3.029 -8.997 -7.502 1.00 95.19 117 ILE A N 1
ATOM 869 C CA . ILE A 1 117 ? 3.828 -10.187 -7.156 1.00 95.19 117 ILE A CA 1
ATOM 870 C C . ILE A 1 117 ? 2.970 -11.167 -6.358 1.00 95.19 117 ILE A C 1
ATOM 872 O O . ILE A 1 117 ? 2.895 -12.345 -6.687 1.00 95.19 117 ILE A O 1
ATOM 876 N N . THR A 1 118 ? 2.288 -10.658 -5.338 1.00 93.38 118 THR A N 1
ATOM 877 C CA . THR A 1 118 ? 1.470 -11.459 -4.429 1.00 93.38 118 THR A CA 1
ATOM 878 C C . THR A 1 118 ? 0.269 -12.091 -5.130 1.00 93.38 118 THR A C 1
ATOM 880 O O . THR A 1 118 ? -0.061 -13.243 -4.867 1.00 93.38 118 THR A O 1
ATOM 883 N N . THR A 1 119 ? -0.369 -11.349 -6.037 1.00 93.38 119 THR A N 1
ATOM 884 C CA . THR A 1 119 ? -1.557 -11.812 -6.768 1.00 93.38 119 THR A CA 1
ATOM 885 C C . THR A 1 119 ? -1.214 -12.903 -7.783 1.00 93.38 119 THR A C 1
ATOM 887 O O . THR A 1 119 ? -2.001 -13.824 -7.981 1.00 93.38 119 THR A O 1
ATOM 890 N N . ASN A 1 120 ? -0.057 -12.796 -8.446 1.00 93.06 120 ASN A N 1
ATOM 891 C CA . ASN A 1 120 ? 0.252 -13.617 -9.620 1.00 93.06 120 ASN A CA 1
ATOM 892 C C . ASN A 1 120 ? 1.280 -14.731 -9.368 1.00 93.06 120 ASN A C 1
ATOM 894 O O . ASN A 1 120 ? 1.312 -15.693 -10.131 1.00 93.06 120 ASN A O 1
ATOM 898 N N . VAL A 1 121 ? 2.123 -14.626 -8.333 1.00 91.06 121 VAL A N 1
ATOM 899 C CA . VAL A 1 121 ? 3.128 -15.649 -7.992 1.00 91.06 121 VAL A CA 1
ATOM 900 C C . VAL A 1 121 ? 2.642 -16.450 -6.784 1.00 91.06 121 VAL A C 1
ATOM 902 O O . VAL A 1 121 ? 3.005 -16.187 -5.638 1.00 91.06 121 VAL A O 1
ATOM 905 N N . THR A 1 122 ? 1.779 -17.425 -7.051 1.00 88.31 122 THR A N 1
ATOM 906 C CA . THR A 1 122 ? 1.006 -18.172 -6.046 1.00 88.31 122 THR A CA 1
ATOM 907 C C . THR A 1 122 ? 1.593 -19.541 -5.699 1.00 88.31 122 THR A C 1
ATOM 909 O O . THR A 1 122 ? 1.239 -20.118 -4.673 1.00 88.31 122 THR A O 1
ATOM 912 N N . SER A 1 123 ? 2.526 -20.048 -6.509 1.00 83.38 123 SER A N 1
ATOM 913 C CA . SER A 1 123 ? 3.197 -21.338 -6.297 1.00 83.38 123 SER A CA 1
ATOM 914 C C . SER A 1 123 ? 4.089 -21.378 -5.050 1.00 83.38 123 SER A C 1
ATOM 916 O O . SER A 1 123 ? 4.481 -22.456 -4.605 1.00 83.38 123 SER A O 1
ATOM 918 N N . GLN A 1 124 ? 4.447 -20.225 -4.482 1.00 79.25 124 GLN A N 1
ATOM 919 C CA . GLN A 1 124 ? 5.254 -20.138 -3.267 1.00 79.25 124 GLN A CA 1
ATOM 920 C C . GLN A 1 124 ? 4.377 -19.846 -2.047 1.00 79.25 124 GLN A C 1
ATOM 922 O O . GLN A 1 124 ? 3.373 -19.141 -2.167 1.00 79.25 124 GLN A O 1
ATOM 927 N N . PRO A 1 125 ? 4.759 -20.323 -0.846 1.00 79.25 125 PRO A N 1
ATOM 928 C CA . PRO A 1 125 ? 4.082 -19.922 0.376 1.00 79.25 125 PRO A CA 1
ATOM 929 C C . PRO A 1 125 ? 4.057 -18.398 0.483 1.00 79.25 125 PRO A C 1
ATOM 931 O O . PRO A 1 125 ? 5.087 -17.744 0.320 1.00 79.25 125 PRO A O 1
ATOM 934 N N . PHE A 1 126 ? 2.901 -17.832 0.817 1.00 79.69 126 PHE A N 1
ATOM 935 C CA . PHE A 1 126 ? 2.736 -16.385 0.962 1.00 79.69 126 PHE A CA 1
ATOM 936 C C . PHE A 1 126 ? 3.761 -15.757 1.931 1.00 79.69 126 PHE A C 1
ATOM 938 O O . PHE A 1 126 ? 4.236 -14.636 1.733 1.00 79.69 126 PHE A O 1
ATOM 945 N N . ALA A 1 127 ? 4.180 -16.521 2.945 1.00 83.62 127 ALA A N 1
ATOM 946 C CA . ALA A 1 127 ? 5.234 -16.144 3.882 1.00 83.62 127 ALA A CA 1
ATOM 947 C C . ALA A 1 127 ? 6.570 -15.773 3.203 1.00 83.62 127 ALA A C 1
ATOM 949 O O . ALA A 1 127 ? 7.312 -14.962 3.750 1.00 83.62 127 ALA A O 1
ATOM 950 N N . THR A 1 128 ? 6.873 -16.301 2.011 1.00 85.88 128 THR A N 1
ATOM 951 C CA . THR A 1 128 ? 8.091 -15.975 1.246 1.00 85.88 128 THR A CA 1
ATOM 952 C C . THR A 1 128 ? 8.139 -14.503 0.833 1.00 85.88 128 THR A C 1
ATOM 954 O O . THR A 1 128 ? 9.215 -13.907 0.812 1.00 85.88 128 THR A O 1
ATOM 957 N N . VAL A 1 129 ? 6.984 -13.898 0.540 1.00 87.06 129 VAL A N 1
ATOM 958 C CA . VAL A 1 129 ? 6.867 -12.463 0.232 1.00 87.06 129 VAL A CA 1
ATOM 959 C C . VAL A 1 129 ? 6.745 -11.648 1.517 1.00 87.06 129 VAL A C 1
ATOM 961 O O . VAL A 1 129 ? 7.398 -10.616 1.669 1.00 87.06 129 VAL A O 1
ATOM 964 N N . LEU A 1 130 ? 5.929 -12.123 2.459 1.00 88.50 130 LEU A N 1
ATOM 965 C CA . LEU A 1 130 ? 5.551 -11.353 3.639 1.00 88.50 130 LEU A CA 1
ATOM 966 C C . LEU A 1 130 ? 6.671 -11.250 4.682 1.00 88.50 130 LEU A C 1
ATOM 968 O O . LEU A 1 130 ? 6.890 -10.180 5.246 1.00 88.50 130 LEU A O 1
ATOM 972 N N . LYS A 1 131 ? 7.390 -12.345 4.951 1.00 91.75 131 LYS A N 1
ATOM 973 C CA . LYS A 1 131 ? 8.364 -12.413 6.047 1.00 91.75 131 LYS A CA 1
ATOM 974 C C . LYS A 1 131 ? 9.498 -11.385 5.911 1.00 91.75 131 LYS A C 1
ATOM 976 O O . LYS A 1 131 ? 9.715 -10.664 6.881 1.00 91.75 131 LYS A O 1
ATOM 981 N N . PRO A 1 132 ? 10.149 -11.206 4.742 1.00 94.50 132 PRO A N 1
ATOM 982 C CA . PRO A 1 132 ? 11.168 -10.165 4.583 1.00 94.50 132 PRO A CA 1
ATOM 983 C C . PRO A 1 132 ? 10.637 -8.744 4.831 1.00 94.50 132 PRO A C 1
ATOM 985 O O . PRO A 1 132 ? 11.349 -7.909 5.384 1.00 94.50 132 PRO A O 1
ATOM 988 N N . LEU A 1 133 ? 9.386 -8.467 4.443 1.00 95.31 133 LEU A N 1
ATOM 989 C CA . LEU A 1 133 ? 8.742 -7.167 4.663 1.00 95.31 133 LEU A CA 1
ATOM 990 C C . LEU A 1 133 ? 8.426 -6.942 6.150 1.00 95.31 133 LEU A C 1
ATOM 992 O O . LEU A 1 133 ? 8.660 -5.853 6.670 1.00 95.31 133 LEU A O 1
ATOM 996 N N . ILE A 1 134 ? 7.930 -7.972 6.845 1.00 94.25 134 ILE A N 1
ATOM 997 C CA . ILE A 1 134 ? 7.672 -7.930 8.292 1.00 94.25 134 ILE A CA 1
ATOM 998 C C . ILE A 1 134 ? 8.975 -7.713 9.059 1.00 94.25 134 ILE A C 1
ATOM 1000 O O . ILE A 1 134 ? 9.039 -6.833 9.917 1.00 94.25 134 ILE A O 1
ATOM 1004 N N . ASP A 1 135 ? 10.010 -8.494 8.750 1.00 94.44 135 ASP A N 1
ATOM 1005 C CA . ASP A 1 135 ? 11.300 -8.409 9.432 1.00 94.44 135 ASP A CA 1
ATOM 1006 C C . ASP A 1 135 ? 11.914 -7.012 9.248 1.00 94.44 135 ASP A C 1
ATOM 1008 O O . ASP A 1 135 ? 12.403 -6.424 10.215 1.00 94.44 135 ASP A O 1
ATOM 1012 N N . ALA A 1 136 ? 11.807 -6.430 8.048 1.00 96.25 136 ALA A N 1
ATOM 1013 C CA . ALA A 1 136 ? 12.226 -5.055 7.791 1.00 96.25 136 ALA A CA 1
ATOM 1014 C C . ALA A 1 136 ? 11.401 -4.024 8.587 1.00 96.25 136 ALA A C 1
ATOM 1016 O O . ALA A 1 136 ? 11.984 -3.118 9.180 1.00 96.25 136 ALA A O 1
ATOM 1017 N N . LEU A 1 137 ? 10.069 -4.169 8.661 1.00 96.25 137 LEU A N 1
ATOM 1018 C CA . LEU A 1 137 ? 9.178 -3.220 9.348 1.00 96.25 137 LEU A CA 1
ATOM 1019 C C . LEU A 1 137 ? 9.574 -2.995 10.813 1.00 96.25 137 LEU A C 1
ATOM 1021 O O . LEU A 1 137 ? 9.578 -1.857 11.276 1.00 96.25 137 LEU A O 1
ATOM 1025 N N . PHE A 1 138 ? 9.910 -4.063 11.539 1.00 94.69 138 PHE A N 1
ATOM 1026 C CA . PHE A 1 138 ? 10.213 -3.977 12.972 1.00 94.69 138 PHE A CA 1
ATOM 1027 C C . PHE A 1 138 ? 11.576 -3.352 13.295 1.00 94.69 138 PHE A C 1
ATOM 1029 O O . PHE A 1 138 ? 11.797 -2.965 14.441 1.00 94.69 138 PHE A O 1
ATOM 1036 N N . HIS A 1 139 ? 12.472 -3.237 12.314 1.00 93.12 139 HIS A N 1
ATOM 1037 C CA . HIS A 1 139 ? 13.818 -2.691 12.511 1.00 93.12 139 HIS A CA 1
ATOM 1038 C C . HIS A 1 139 ? 14.038 -1.362 11.769 1.00 93.12 139 HIS A C 1
ATOM 1040 O O . HIS A 1 139 ? 15.053 -0.700 11.986 1.00 93.12 139 HIS A O 1
ATOM 1046 N N . GLU A 1 140 ? 13.099 -0.947 10.916 1.00 95.19 140 GLU A N 1
ATOM 1047 C CA . GLU A 1 140 ? 13.231 0.252 10.092 1.00 95.19 140 GLU A CA 1
ATOM 1048 C C . GLU A 1 140 ? 13.059 1.546 10.902 1.00 95.19 140 GLU A C 1
ATOM 1050 O O . GLU A 1 140 ? 12.116 1.703 11.678 1.00 95.19 140 GLU A O 1
ATOM 1055 N N . GLN A 1 141 ? 13.968 2.496 10.681 1.00 93.44 141 GLN A N 1
ATOM 1056 C CA . GLN A 1 141 ? 14.011 3.802 11.350 1.00 93.44 141 GLN A CA 1
ATOM 1057 C C . GLN A 1 141 ? 13.707 4.959 10.392 1.00 93.44 141 GLN A C 1
ATOM 1059 O O . GLN A 1 141 ? 13.301 6.038 10.831 1.00 93.44 141 GLN A O 1
ATOM 1064 N N . ASP A 1 142 ? 13.904 4.755 9.086 1.00 94.44 142 ASP A N 1
ATOM 1065 C CA . ASP A 1 142 ? 13.571 5.760 8.084 1.00 94.44 142 ASP A CA 1
ATOM 1066 C C . ASP A 1 142 ? 12.051 5.873 7.911 1.00 94.44 142 ASP A C 1
ATOM 1068 O O . ASP A 1 142 ? 11.355 4.889 7.662 1.00 94.44 142 ASP A O 1
ATOM 1072 N N . MET A 1 143 ? 11.526 7.096 8.012 1.00 94.56 143 MET A N 1
ATOM 1073 C CA . MET A 1 143 ? 10.084 7.342 7.961 1.00 94.56 143 MET A CA 1
ATOM 1074 C C . MET A 1 143 ? 9.484 6.953 6.603 1.00 94.56 143 MET A C 1
ATOM 1076 O O . MET A 1 143 ? 8.392 6.388 6.554 1.00 94.56 143 MET A O 1
ATOM 1080 N N . ASN A 1 144 ? 10.185 7.226 5.498 1.00 94.75 144 ASN A N 1
ATOM 1081 C CA . ASN A 1 144 ? 9.684 6.901 4.163 1.00 94.75 144 ASN A CA 1
ATOM 1082 C C . ASN A 1 144 ? 9.599 5.386 3.956 1.00 94.75 144 ASN A C 1
ATOM 1084 O O . ASN A 1 144 ? 8.592 4.898 3.438 1.00 94.75 144 ASN A O 1
ATOM 1088 N N . ALA A 1 145 ? 10.603 4.644 4.420 1.00 95.81 145 ALA A N 1
ATOM 1089 C CA . ALA A 1 145 ? 10.581 3.192 4.395 1.00 95.81 145 ALA A CA 1
ATOM 1090 C C . ALA A 1 145 ? 9.559 2.594 5.362 1.00 95.81 145 ALA A C 1
ATOM 1092 O O . ALA A 1 145 ? 8.888 1.643 4.977 1.00 95.81 145 ALA A O 1
ATOM 1093 N N . GLN A 1 146 ? 9.350 3.162 6.556 1.00 96.75 146 GLN A N 1
ATOM 1094 C CA . GLN A 1 146 ? 8.262 2.740 7.450 1.00 96.75 146 GLN A CA 1
ATOM 1095 C C . GLN A 1 146 ? 6.887 2.870 6.769 1.00 96.75 146 GLN A C 1
ATOM 1097 O O . GLN A 1 146 ? 6.074 1.941 6.839 1.00 96.75 146 GLN A O 1
ATOM 1102 N N . ILE A 1 147 ? 6.636 3.986 6.067 1.00 96.88 147 ILE A N 1
ATOM 1103 C CA . ILE A 1 147 ? 5.418 4.181 5.263 1.00 96.88 147 ILE A CA 1
ATOM 1104 C C . ILE A 1 147 ? 5.342 3.113 4.166 1.00 96.88 147 ILE A C 1
ATOM 1106 O O . ILE A 1 147 ? 4.343 2.403 4.067 1.00 96.88 147 ILE A O 1
ATOM 1110 N N . GLY A 1 148 ? 6.403 2.974 3.367 1.00 96.94 148 GLY A N 1
ATOM 1111 C CA . GLY A 1 148 ? 6.455 2.034 2.248 1.00 96.94 148 GLY A CA 1
ATOM 1112 C C . GLY A 1 148 ? 6.249 0.579 2.674 1.00 96.94 148 GLY A C 1
ATOM 1113 O O . GLY A 1 148 ? 5.450 -0.123 2.067 1.00 96.94 148 GLY A O 1
ATOM 1114 N N . LEU A 1 149 ? 6.902 0.138 3.751 1.00 97.75 149 LEU A N 1
ATOM 1115 C CA . LEU A 1 149 ? 6.762 -1.208 4.313 1.00 97.75 149 LEU A CA 1
ATOM 1116 C C . LEU A 1 149 ? 5.332 -1.468 4.782 1.00 97.75 149 LEU A C 1
ATOM 1118 O O . LEU A 1 149 ? 4.758 -2.494 4.428 1.00 97.75 149 LEU A O 1
ATOM 1122 N N . SER A 1 150 ? 4.736 -0.528 5.519 1.00 97.75 150 SER A N 1
ATOM 1123 C CA . SER A 1 150 ? 3.361 -0.667 6.012 1.00 97.75 150 SER A CA 1
ATOM 1124 C C . SER A 1 150 ? 2.355 -0.778 4.860 1.00 97.75 150 SER A C 1
ATOM 1126 O O . SER A 1 150 ? 1.467 -1.630 4.886 1.00 97.75 150 SER A O 1
ATOM 1128 N N . LEU A 1 151 ? 2.520 0.032 3.810 1.00 97.62 151 LEU A N 1
ATOM 1129 C CA . LEU A 1 151 ? 1.653 -0.007 2.630 1.00 97.62 151 LEU A CA 1
ATOM 1130 C C . LEU A 1 151 ? 1.876 -1.264 1.776 1.00 97.62 151 LEU A C 1
ATOM 1132 O O . LEU A 1 151 ? 0.905 -1.876 1.345 1.00 97.62 151 LEU A O 1
ATOM 1136 N N . CYS A 1 152 ? 3.122 -1.702 1.578 1.00 97.50 152 CYS A N 1
ATOM 1137 C CA . CYS A 1 152 ? 3.423 -2.963 0.892 1.00 97.50 152 CYS A CA 1
ATOM 1138 C C . CYS A 1 152 ? 2.823 -4.167 1.629 1.00 97.50 152 CYS A C 1
ATOM 1140 O O . CYS A 1 152 ? 2.273 -5.062 0.994 1.00 97.50 152 CYS A O 1
ATOM 1142 N N . LEU A 1 153 ? 2.901 -4.187 2.962 1.00 95.75 153 LEU A N 1
ATOM 1143 C CA . LEU A 1 153 ? 2.289 -5.230 3.785 1.00 95.75 153 LEU A CA 1
ATOM 1144 C C . LEU A 1 153 ? 0.758 -5.204 3.698 1.00 95.75 153 LEU A C 1
ATOM 1146 O O . LEU A 1 153 ? 0.143 -6.263 3.594 1.00 95.75 153 LEU A O 1
ATOM 1150 N N . SER A 1 154 ? 0.155 -4.012 3.685 1.00 95.69 154 SER A N 1
ATOM 1151 C CA . SER A 1 154 ? -1.288 -3.830 3.451 1.00 95.69 154 SER A CA 1
ATOM 1152 C C . SER A 1 154 ? -1.698 -4.434 2.109 1.00 95.69 154 SER A C 1
ATOM 1154 O O . SER A 1 154 ? -2.545 -5.320 2.058 1.00 95.69 154 SER A O 1
ATOM 1156 N N . ALA A 1 155 ? -1.002 -4.045 1.039 1.00 95.31 155 ALA A N 1
ATOM 1157 C CA . ALA A 1 155 ? -1.257 -4.530 -0.310 1.00 95.31 155 ALA A CA 1
ATOM 1158 C C . ALA A 1 155 ? -1.051 -6.046 -0.454 1.00 95.31 155 ALA A C 1
ATOM 1160 O O . ALA A 1 155 ? -1.818 -6.705 -1.150 1.00 95.31 155 ALA A O 1
ATOM 1161 N N . ALA A 1 156 ? -0.049 -6.616 0.221 1.00 93.69 156 ALA A N 1
ATOM 1162 C CA . ALA A 1 156 ? 0.161 -8.060 0.240 1.00 93.69 156 ALA A CA 1
ATOM 1163 C C . ALA A 1 156 ? -1.007 -8.796 0.920 1.00 93.69 156 ALA A C 1
ATOM 1165 O O . ALA A 1 156 ? -1.475 -9.811 0.411 1.00 93.69 156 ALA A O 1
ATOM 1166 N N . VAL A 1 157 ? -1.496 -8.297 2.061 1.00 91.62 157 VAL A N 1
ATOM 1167 C CA . VAL A 1 157 ? -2.641 -8.904 2.761 1.00 91.62 157 VAL A CA 1
ATOM 1168 C C . VAL A 1 157 ? -3.921 -8.786 1.930 1.00 91.62 157 VAL A C 1
ATOM 1170 O O . VAL A 1 157 ? -4.633 -9.778 1.769 1.00 91.62 157 VAL A O 1
ATOM 1173 N N . ASP A 1 158 ? -4.183 -7.613 1.351 1.00 91.12 158 ASP A N 1
ATOM 1174 C CA . ASP A 1 158 ? -5.375 -7.359 0.533 1.00 91.12 158 ASP A CA 1
ATOM 1175 C C . ASP A 1 158 ? -5.384 -8.160 -0.780 1.00 91.12 158 ASP A C 1
ATOM 1177 O O . ASP A 1 158 ? -6.450 -8.544 -1.261 1.00 91.12 158 ASP A O 1
ATOM 1181 N N . ALA A 1 159 ? -4.210 -8.483 -1.333 1.00 89.69 159 ALA A N 1
ATOM 1182 C CA . ALA A 1 159 ? -4.062 -9.309 -2.534 1.00 89.69 159 ALA A CA 1
ATOM 1183 C C . ALA A 1 159 ? -4.466 -10.789 -2.341 1.00 89.69 159 ALA A C 1
ATOM 1185 O O . ALA A 1 159 ? -4.375 -11.581 -3.278 1.00 89.69 159 ALA A O 1
ATOM 1186 N N . GLY A 1 160 ? -4.951 -11.183 -1.157 1.00 71.75 160 GLY A N 1
ATOM 1187 C CA . GLY A 1 160 ? -5.591 -12.486 -0.956 1.00 71.75 160 GLY A CA 1
ATOM 1188 C C . GLY A 1 160 ? -4.627 -13.616 -0.601 1.00 71.75 160 GLY A C 1
ATOM 1189 O O . GLY A 1 160 ? -4.918 -14.789 -0.846 1.00 71.75 160 GLY A O 1
ATOM 1190 N N . GLY A 1 161 ? -3.490 -13.280 0.008 1.00 66.25 161 GLY A N 1
ATOM 1191 C CA . GLY A 1 161 ? -2.592 -14.261 0.597 1.00 66.25 161 GLY A CA 1
ATOM 1192 C C . GLY A 1 161 ? -3.288 -15.182 1.588 1.00 66.25 161 GLY A C 1
ATOM 1193 O O . GLY A 1 161 ? -3.833 -14.717 2.587 1.00 66.25 161 GLY A O 1
ATOM 1194 N N . LYS A 1 162 ? -3.218 -16.498 1.366 1.00 69.31 162 LYS A N 1
ATOM 1195 C CA . LYS A 1 162 ? -3.627 -17.497 2.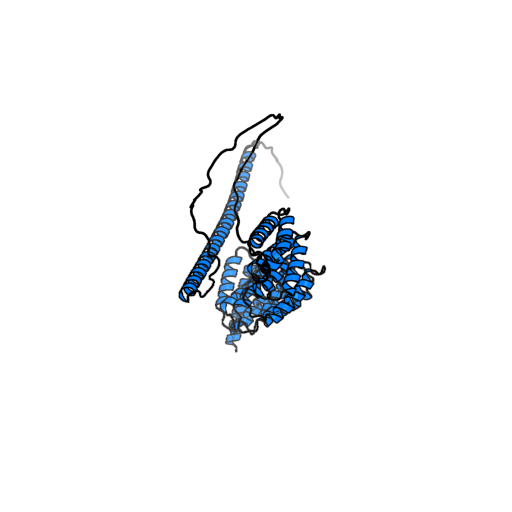364 1.00 69.31 162 LYS A CA 1
ATOM 1196 C C . LYS A 1 162 ? -2.608 -17.522 3.508 1.00 69.31 162 LYS A C 1
ATOM 1198 O O . LYS A 1 162 ? -1.734 -18.384 3.547 1.00 69.31 162 LYS A O 1
ATOM 1203 N N . ILE A 1 163 ? -2.687 -16.548 4.409 1.00 77.06 163 ILE A N 1
ATOM 1204 C CA . ILE A 1 163 ? -1.933 -16.553 5.664 1.00 77.06 163 ILE A CA 1
ATOM 1205 C C . ILE A 1 163 ? -2.753 -17.308 6.705 1.00 77.06 163 ILE A C 1
ATOM 1207 O O . ILE A 1 163 ? -3.974 -17.157 6.776 1.00 77.06 163 ILE A O 1
ATOM 1211 N N . ASP A 1 164 ? -2.084 -18.099 7.537 1.00 82.38 164 ASP A N 1
ATOM 1212 C CA . ASP A 1 164 ? -2.736 -18.729 8.676 1.00 82.38 164 ASP A CA 1
ATOM 1213 C C . ASP A 1 164 ? -3.289 -17.673 9.653 1.00 82.38 164 ASP A C 1
ATOM 1215 O O . ASP A 1 164 ? -2.621 -16.704 10.027 1.00 82.38 164 ASP A O 1
ATOM 1219 N N . VAL A 1 165 ? -4.519 -17.890 10.121 1.00 82.38 165 VAL A N 1
ATOM 1220 C CA . VAL A 1 165 ? -5.208 -16.962 11.024 1.00 82.38 165 VAL A CA 1
ATOM 1221 C C . VAL A 1 165 ? -4.438 -16.817 12.342 1.00 82.38 165 VAL A C 1
ATOM 1223 O O . VAL A 1 165 ? -4.443 -15.742 12.943 1.00 82.38 165 VAL A O 1
ATOM 1226 N N . ALA A 1 166 ? -3.744 -17.859 12.821 1.00 84.38 166 ALA A N 1
ATOM 1227 C CA . ALA A 1 166 ? -2.952 -17.746 14.046 1.00 84.38 166 ALA A CA 1
ATOM 1228 C C . ALA A 1 166 ? -1.686 -16.899 13.853 1.00 84.38 166 ALA A C 1
ATOM 1230 O O . ALA A 1 166 ? -1.329 -16.131 14.751 1.00 84.38 166 ALA A O 1
ATOM 1231 N N . GLU A 1 167 ? -1.034 -16.989 12.695 1.00 85.31 167 GLU A N 1
ATOM 1232 C CA . GLU A 1 167 ? 0.088 -16.119 12.337 1.00 85.31 167 GLU A CA 1
ATOM 1233 C C . GLU A 1 167 ? -0.349 -14.654 12.221 1.00 85.31 167 GLU A C 1
ATOM 1235 O O . GLU A 1 167 ? 0.268 -13.777 12.832 1.00 85.31 167 GLU A O 1
ATOM 1240 N N . LEU A 1 168 ? -1.477 -14.395 11.558 1.00 85.56 168 LEU A N 1
ATOM 1241 C CA . LEU A 1 168 ? -2.056 -13.057 11.466 1.00 85.56 168 LEU A CA 1
ATOM 1242 C C . LEU A 1 168 ? -2.422 -12.465 12.833 1.00 85.56 168 LEU A C 1
ATOM 1244 O O . LEU A 1 168 ? -2.155 -11.291 13.083 1.00 85.56 168 LEU A O 1
ATOM 1248 N N . ARG A 1 169 ? -2.969 -13.267 13.756 1.00 86.88 169 ARG A N 1
ATOM 1249 C CA . ARG A 1 169 ? -3.233 -12.831 15.141 1.00 86.88 169 ARG A CA 1
ATOM 1250 C C . ARG A 1 169 ? -1.954 -12.473 15.900 1.00 86.88 169 ARG A C 1
ATOM 1252 O O . ARG A 1 169 ? -1.932 -11.514 16.668 1.00 86.88 169 ARG A O 1
ATOM 1259 N N . LYS A 1 170 ? -0.872 -13.236 15.711 1.00 89.31 170 LYS A N 1
ATOM 1260 C CA . LYS A 1 170 ? 0.433 -12.914 16.317 1.00 89.31 170 LYS A CA 1
ATOM 1261 C C . LYS A 1 170 ? 0.992 -11.619 15.737 1.00 89.31 170 LYS A C 1
ATOM 1263 O O . LYS A 1 170 ? 1.530 -10.800 16.483 1.00 89.31 170 LYS A O 1
ATOM 1268 N N . LEU A 1 171 ? 0.861 -11.433 14.426 1.00 90.75 171 LEU A N 1
ATOM 1269 C CA . LEU A 1 171 ? 1.297 -10.225 13.741 1.00 90.75 171 LEU A CA 1
ATOM 1270 C C . LEU A 1 171 ? 0.498 -9.004 14.204 1.00 90.75 171 LEU A C 1
ATOM 1272 O O . LEU A 1 171 ? 1.107 -8.004 14.573 1.00 90.75 171 LEU A O 1
ATOM 1276 N N . SER A 1 172 ? -0.831 -9.103 14.290 1.00 91.75 172 SER A N 1
ATOM 1277 C CA . SER A 1 172 ? -1.694 -8.003 14.735 1.00 91.75 172 SER A CA 1
ATOM 1278 C C . SER A 1 172 ? -1.336 -7.525 16.143 1.00 91.75 172 SER A C 1
ATOM 1280 O O . SER A 1 172 ? -1.178 -6.327 16.362 1.00 91.75 172 SER A O 1
ATOM 1282 N N . ALA A 1 173 ? -1.088 -8.447 17.080 1.00 91.81 173 ALA A N 1
ATOM 1283 C CA . ALA A 1 173 ? -0.659 -8.104 18.434 1.00 91.81 173 ALA A CA 1
ATOM 1284 C C . ALA A 1 173 ? 0.701 -7.380 18.465 1.00 91.81 173 ALA A C 1
ATOM 1286 O O . ALA A 1 173 ? 0.895 -6.459 19.260 1.00 91.81 173 ALA A O 1
ATOM 1287 N N . LYS A 1 174 ? 1.653 -7.772 17.608 1.00 94.38 174 LYS A N 1
ATOM 1288 C CA . LYS A 1 174 ? 2.954 -7.091 17.496 1.00 94.38 174 LYS A CA 1
ATOM 1289 C C . LYS A 1 174 ? 2.818 -5.707 16.859 1.00 94.38 174 LYS A C 1
ATOM 1291 O O . LYS A 1 174 ? 3.423 -4.759 17.349 1.00 94.38 174 LYS A O 1
ATOM 1296 N N . VAL A 1 175 ? 2.003 -5.579 15.813 1.00 95.00 175 VAL A N 1
ATOM 1297 C CA . VAL A 1 175 ? 1.748 -4.307 15.122 1.00 95.00 175 VAL A CA 1
ATOM 1298 C C . VAL A 1 175 ? 1.019 -3.317 16.037 1.00 95.00 175 VAL A C 1
ATOM 1300 O O . VAL A 1 175 ? 1.392 -2.149 16.077 1.00 95.00 175 VAL A O 1
ATOM 1303 N N . LEU A 1 176 ? 0.056 -3.777 16.846 1.00 94.50 176 LEU A N 1
ATOM 1304 C CA . LEU A 1 176 ? -0.609 -2.954 17.866 1.00 94.50 176 LEU A CA 1
ATOM 1305 C C . LEU A 1 176 ? 0.368 -2.397 18.910 1.00 94.50 176 LEU A C 1
ATOM 1307 O O . LEU A 1 176 ? 0.222 -1.261 19.356 1.00 94.50 176 LEU A O 1
ATOM 1311 N N . LYS A 1 177 ? 1.387 -3.173 19.295 1.00 95.25 177 LYS A N 1
ATOM 1312 C CA . LYS A 1 177 ? 2.461 -2.672 20.165 1.00 95.25 177 LYS A CA 1
ATOM 1313 C C . LYS A 1 177 ? 3.351 -1.666 19.437 1.00 95.25 177 LYS A C 1
ATOM 1315 O O . LYS A 1 177 ? 3.719 -0.656 20.025 1.00 95.25 177 LYS A O 1
ATOM 1320 N N . LEU A 1 178 ? 3.672 -1.929 18.170 1.00 96.06 178 LEU A N 1
ATOM 1321 C CA . LEU A 1 178 ? 4.532 -1.068 17.361 1.00 96.06 178 LEU A CA 1
ATOM 1322 C C . LEU A 1 178 ? 3.899 0.303 17.093 1.00 96.06 178 LEU A C 1
ATOM 1324 O O . LEU A 1 178 ? 4.581 1.307 17.239 1.00 96.06 178 LEU A O 1
ATOM 1328 N N . VAL A 1 179 ? 2.601 0.370 16.774 1.00 95.75 179 VAL A N 1
ATOM 1329 C CA . VAL A 1 179 ? 1.918 1.648 16.480 1.00 95.75 179 VAL A CA 1
ATOM 1330 C C . VAL A 1 179 ? 1.851 2.582 17.691 1.00 95.75 179 VAL A C 1
ATOM 1332 O O . VAL A 1 179 ? 1.861 3.799 17.534 1.00 95.75 179 VAL A O 1
ATOM 1335 N N . ARG A 1 180 ? 1.836 2.016 18.904 1.00 94.00 180 ARG A N 1
ATOM 1336 C CA . ARG A 1 180 ? 1.904 2.760 20.172 1.00 94.00 180 ARG A CA 1
ATOM 1337 C C . ARG A 1 180 ? 3.329 3.177 20.551 1.00 94.00 180 ARG A C 1
ATOM 1339 O O . ARG A 1 180 ? 3.504 3.914 21.512 1.00 94.00 180 ARG A O 1
ATOM 1346 N N . SER A 1 181 ? 4.349 2.681 19.851 1.00 93.44 181 SER A N 1
ATOM 1347 C CA . SER A 1 181 ? 5.735 3.058 20.110 1.00 93.44 181 SER A CA 1
ATOM 1348 C C . SER A 1 181 ? 6.032 4.430 19.519 1.00 93.44 181 SER A C 1
ATOM 1350 O O . SER A 1 181 ? 5.788 4.674 18.340 1.00 93.44 181 SER A O 1
ATOM 1352 N N . GLU A 1 182 ? 6.661 5.296 20.309 1.00 89.00 182 GLU A N 1
ATOM 1353 C CA . GLU A 1 182 ? 7.146 6.598 19.837 1.00 89.00 182 GLU A CA 1
ATOM 1354 C C . GLU A 1 182 ? 8.328 6.480 18.857 1.00 89.00 182 GLU A C 1
ATOM 1356 O O . GLU A 1 182 ? 8.631 7.419 18.124 1.00 89.00 182 GLU A O 1
ATOM 1361 N N . CYS A 1 183 ? 8.977 5.312 18.780 1.00 88.38 183 CYS A N 1
ATOM 1362 C CA . CYS A 1 183 ? 10.029 5.053 17.797 1.00 88.38 183 CYS A CA 1
ATOM 1363 C C . CYS A 1 183 ? 9.472 4.867 16.375 1.00 88.38 183 CYS A C 1
ATOM 1365 O O . CYS A 1 183 ? 10.196 5.065 15.397 1.00 88.38 183 CYS A O 1
ATOM 1367 N N . PHE A 1 184 ? 8.196 4.491 16.241 1.00 94.06 184 PHE A N 1
ATOM 1368 C CA . PHE A 1 184 ? 7.562 4.294 14.944 1.00 94.06 184 PHE A CA 1
ATOM 1369 C C . PHE A 1 184 ? 6.821 5.564 14.514 1.00 94.06 184 PHE A C 1
ATOM 1371 O O . PHE A 1 184 ? 5.788 5.929 15.072 1.00 94.06 184 PHE A O 1
ATOM 1378 N N . LYS A 1 185 ? 7.351 6.247 13.495 1.00 94.06 185 LYS A N 1
ATOM 1379 C CA . LYS A 1 185 ? 6.875 7.573 13.073 1.00 94.06 185 LYS A CA 1
ATOM 1380 C C . LYS A 1 185 ? 5.697 7.485 12.108 1.00 94.06 185 LYS A C 1
ATOM 1382 O O . LYS A 1 185 ? 4.816 8.334 12.137 1.00 94.06 185 LYS A O 1
ATOM 1387 N N . ALA A 1 186 ? 5.644 6.449 11.270 1.00 96.00 186 ALA A N 1
ATOM 1388 C CA . ALA A 1 186 ? 4.623 6.291 10.230 1.00 96.00 186 ALA A CA 1
ATOM 1389 C C . ALA A 1 186 ? 3.277 5.735 10.748 1.00 96.00 186 ALA A C 1
ATOM 1391 O O . ALA A 1 186 ? 2.699 4.825 10.144 1.00 96.00 186 ALA A O 1
ATOM 1392 N N . LYS A 1 187 ? 2.761 6.275 11.860 1.00 96.69 187 LYS A N 1
ATOM 1393 C CA . LYS A 1 187 ? 1.519 5.821 12.517 1.00 96.69 187 LYS A CA 1
ATOM 1394 C C . LYS A 1 187 ? 0.319 5.687 11.552 1.00 96.69 187 LYS A C 1
ATOM 1396 O O . LYS A 1 187 ? -0.325 4.635 11.596 1.00 96.69 187 LYS A O 1
ATOM 1401 N N . PRO A 1 188 ? 0.050 6.625 10.614 1.00 97.50 188 PRO A N 1
ATOM 1402 C CA . PRO A 1 188 ? -1.075 6.493 9.682 1.00 97.50 188 PRO A CA 1
ATOM 1403 C C . PRO A 1 188 ? -0.977 5.250 8.790 1.00 97.50 188 PRO A C 1
ATOM 1405 O O . PRO A 1 188 ? -1.948 4.515 8.630 1.00 97.50 188 PRO A O 1
ATOM 1408 N N . ALA A 1 189 ? 0.205 4.986 8.228 1.00 97.69 189 ALA A N 1
ATOM 1409 C CA . ALA A 1 189 ? 0.411 3.860 7.320 1.00 97.69 189 ALA A CA 1
ATOM 1410 C C . ALA A 1 189 ? 0.296 2.514 8.054 1.00 97.69 189 ALA A C 1
ATOM 1412 O O . ALA A 1 189 ? -0.241 1.550 7.511 1.00 97.69 189 ALA A O 1
ATOM 1413 N N . LEU A 1 190 ? 0.746 2.457 9.310 1.00 97.50 190 LEU A N 1
ATOM 1414 C CA . LEU A 1 190 ? 0.642 1.254 10.133 1.00 97.50 190 LEU A CA 1
ATOM 1415 C C . LEU A 1 190 ? -0.802 0.965 10.576 1.00 97.50 190 LEU A C 1
ATOM 1417 O O . LEU A 1 190 ? -1.197 -0.197 10.665 1.00 97.50 190 LEU A O 1
ATOM 1421 N N . LEU A 1 191 ? -1.611 2.007 10.800 1.00 97.62 191 LEU A N 1
ATOM 1422 C CA . LEU A 1 191 ? -3.052 1.864 11.033 1.00 97.62 191 LEU A CA 1
ATOM 1423 C C . LEU A 1 191 ? -3.773 1.307 9.798 1.00 97.62 191 LEU A C 1
ATOM 1425 O O . LEU A 1 191 ? -4.601 0.411 9.941 1.00 97.62 191 LEU A O 1
ATOM 1429 N N . LEU A 1 192 ? -3.421 1.750 8.588 1.00 96.56 192 LEU A N 1
ATOM 1430 C CA . LEU A 1 192 ? -3.963 1.164 7.352 1.00 96.56 192 LEU A CA 1
ATOM 1431 C C . LEU A 1 192 ? -3.618 -0.328 7.225 1.00 96.56 192 LEU A C 1
ATOM 1433 O O . LEU A 1 192 ? -4.476 -1.136 6.858 1.00 96.56 192 LEU A O 1
ATOM 1437 N N . PHE A 1 193 ? -2.402 -0.715 7.620 1.00 96.44 193 PHE A N 1
ATOM 1438 C CA . PHE A 1 193 ? -2.018 -2.124 7.671 1.00 96.44 193 PHE A CA 1
ATOM 1439 C C . PHE A 1 193 ? -2.859 -2.924 8.671 1.00 96.44 193 PHE A C 1
ATOM 1441 O O . PHE A 1 193 ? -3.347 -4.005 8.338 1.00 96.44 193 PHE A O 1
ATOM 1448 N N . LEU A 1 194 ? -3.118 -2.377 9.863 1.00 95.00 194 LEU A N 1
ATOM 1449 C CA . LEU A 1 194 ? -4.061 -2.981 10.810 1.00 95.00 194 LEU A CA 1
ATOM 1450 C C . LEU A 1 194 ? -5.464 -3.126 10.207 1.00 95.00 194 LEU A C 1
ATOM 1452 O O . LEU A 1 194 ? -6.082 -4.175 10.373 1.00 95.00 194 LEU A O 1
ATOM 1456 N N . GLY A 1 195 ? -5.945 -2.128 9.464 1.00 94.31 195 GLY A N 1
ATOM 1457 C CA . GLY A 1 195 ? -7.214 -2.209 8.736 1.00 94.31 195 GLY A CA 1
ATOM 1458 C C . GLY A 1 195 ? -7.246 -3.345 7.706 1.00 94.31 195 GLY A C 1
ATOM 1459 O O . GLY A 1 195 ? -8.252 -4.047 7.593 1.00 94.31 195 GLY A O 1
ATOM 1460 N N . SER A 1 196 ? -6.135 -3.587 7.010 1.00 93.81 196 SER A N 1
ATOM 1461 C CA . SER A 1 196 ? -5.999 -4.694 6.046 1.00 93.81 196 SER A CA 1
ATOM 1462 C C . SER A 1 196 ? -6.049 -6.057 6.751 1.00 93.81 196 SER A C 1
ATOM 1464 O O . SER A 1 196 ? -6.772 -6.959 6.332 1.00 93.81 196 SER A O 1
ATOM 1466 N N . ILE A 1 197 ? -5.372 -6.186 7.902 1.00 91.62 197 ILE A N 1
ATOM 1467 C CA . ILE A 1 197 ? -5.434 -7.385 8.760 1.00 91.62 197 ILE A CA 1
ATOM 1468 C C . ILE A 1 197 ? -6.859 -7.637 9.277 1.00 91.62 197 ILE A C 1
ATOM 1470 O O . ILE A 1 197 ? -7.308 -8.781 9.333 1.00 91.62 197 ILE A O 1
ATOM 1474 N N . VAL A 1 198 ? -7.591 -6.589 9.666 1.00 90.31 198 VAL A N 1
ATOM 1475 C CA . VAL A 1 198 ? -9.010 -6.724 10.038 1.00 90.31 198 VAL A CA 1
ATOM 1476 C C . VAL A 1 198 ? -9.810 -7.226 8.839 1.00 90.31 198 VAL A C 1
ATOM 1478 O O . VAL A 1 198 ? -10.556 -8.191 8.960 1.00 90.31 198 VAL A O 1
ATOM 1481 N N . GLY A 1 199 ? -9.597 -6.629 7.663 1.00 88.81 199 GLY A N 1
ATOM 1482 C CA . GLY A 1 199 ? -10.261 -6.996 6.413 1.00 88.81 199 GLY A CA 1
ATOM 1483 C C . GLY A 1 199 ? -10.094 -8.454 5.990 1.00 88.81 199 GLY A C 1
ATOM 1484 O O . GLY A 1 199 ? -11.020 -9.008 5.402 1.00 88.81 199 GLY A O 1
ATOM 1485 N N . SER A 1 200 ? -8.965 -9.086 6.314 1.00 85.38 200 SER A N 1
ATOM 1486 C CA . SER A 1 200 ? -8.699 -10.488 5.975 1.00 85.38 200 SER A CA 1
ATOM 1487 C C . SER A 1 200 ? -9.362 -11.509 6.915 1.00 85.38 200 SER A C 1
ATOM 1489 O O . SER A 1 200 ? -9.213 -12.712 6.710 1.00 85.38 200 SER A O 1
ATOM 1491 N N . GLY A 1 201 ? -10.134 -11.066 7.918 1.00 73.12 201 GLY A N 1
ATOM 1492 C CA . GLY A 1 201 ? -10.918 -11.950 8.794 1.00 73.12 201 GLY A CA 1
ATOM 1493 C C . GLY A 1 201 ? -10.152 -12.492 10.008 1.00 73.12 201 GLY A C 1
ATOM 1494 O O . GLY A 1 201 ? -10.541 -13.498 10.605 1.00 73.12 201 GLY A O 1
ATOM 1495 N N . CYS A 1 202 ? -9.067 -11.826 10.412 1.00 59.91 202 CYS A N 1
ATOM 1496 C CA . CYS A 1 202 ? -8.228 -12.222 11.553 1.00 59.91 202 CYS A CA 1
ATOM 1497 C C . CYS A 1 202 ? -8.901 -12.053 12.926 1.00 59.91 202 CYS A C 1
ATOM 1499 O O . CYS A 1 202 ? -8.349 -12.483 13.946 1.00 59.91 202 CYS A O 1
ATOM 1501 N N . GLY A 1 203 ? -10.055 -11.384 12.966 1.00 58.00 203 GLY A N 1
ATOM 1502 C CA . GLY A 1 203 ? -10.575 -10.690 14.138 1.00 58.00 203 GLY A CA 1
ATOM 1503 C C . GLY A 1 203 ? -11.661 -11.394 14.947 1.00 58.00 203 GLY A C 1
ATOM 1504 O O . GLY A 1 203 ? -12.206 -10.777 15.849 1.00 58.00 203 GLY A O 1
ATOM 1505 N N . ARG A 1 204 ? -11.887 -12.708 14.802 1.00 65.75 204 ARG A N 1
ATOM 1506 C CA . ARG A 1 204 ? -12.826 -13.418 15.708 1.00 65.75 204 ARG A CA 1
ATOM 1507 C C . ARG A 1 204 ? -12.360 -13.508 17.176 1.00 65.75 204 ARG A C 1
ATOM 1509 O O . ARG A 1 204 ? -13.048 -14.096 18.005 1.00 65.75 204 ARG A O 1
ATOM 1516 N N . SER A 1 205 ? -11.180 -12.976 17.517 1.00 82.81 205 SER A N 1
ATOM 1517 C CA . SER A 1 205 ? -10.711 -12.911 18.905 1.00 82.81 205 SER A CA 1
ATOM 1518 C C . SER A 1 205 ? -11.179 -11.622 19.570 1.00 82.81 205 SER A C 1
ATOM 1520 O O . SER A 1 205 ? -10.633 -10.546 19.311 1.00 82.81 205 SER A O 1
ATOM 1522 N N . LYS A 1 206 ? -12.129 -11.755 20.499 1.00 86.69 206 LYS A N 1
ATOM 1523 C CA . LYS A 1 206 ? -12.668 -10.646 21.296 1.00 86.69 206 LYS A CA 1
ATOM 1524 C C . LYS A 1 206 ? -11.570 -9.795 21.942 1.00 86.69 206 LYS A C 1
ATOM 1526 O O . LYS A 1 206 ? -11.603 -8.579 21.817 1.00 86.69 206 LYS A O 1
ATOM 1531 N N . SER A 1 207 ? -10.549 -10.411 22.545 1.00 89.75 207 SER A N 1
ATOM 1532 C CA . SER A 1 207 ? -9.458 -9.680 23.214 1.00 89.75 207 SER A CA 1
ATOM 1533 C C . SER A 1 207 ? -8.615 -8.827 22.260 1.00 89.75 207 SER A C 1
ATOM 1535 O O . SER A 1 207 ? -8.220 -7.714 22.613 1.00 89.75 207 SER A O 1
ATOM 1537 N N . LEU A 1 208 ? -8.361 -9.318 21.041 1.00 89.50 208 LEU A N 1
ATOM 1538 C CA . LEU A 1 208 ? -7.619 -8.566 20.028 1.00 89.50 208 LEU A CA 1
ATOM 1539 C C . LEU A 1 208 ? -8.449 -7.398 19.497 1.00 89.50 208 LEU A C 1
ATOM 1541 O O . LEU A 1 208 ? -7.914 -6.300 19.380 1.00 89.50 208 LEU A O 1
ATOM 1545 N N . ILE A 1 209 ? -9.745 -7.608 19.241 1.00 90.94 209 ILE A N 1
ATOM 1546 C CA . ILE A 1 209 ? -10.651 -6.538 18.804 1.00 90.94 209 ILE A CA 1
ATOM 1547 C C . ILE A 1 209 ? -10.816 -5.474 19.889 1.00 90.94 209 ILE A C 1
ATOM 1549 O O . ILE A 1 209 ? -10.717 -4.290 19.584 1.00 90.94 209 ILE A O 1
ATOM 1553 N N . THR A 1 210 ? -10.958 -5.858 21.161 1.00 93.50 210 THR A N 1
ATOM 1554 C CA . THR A 1 210 ? -10.988 -4.899 22.275 1.00 93.50 210 THR A CA 1
ATOM 1555 C C . THR A 1 210 ? -9.711 -4.057 22.324 1.00 93.50 210 THR A C 1
ATOM 1557 O O . THR A 1 210 ? -9.782 -2.832 22.428 1.00 93.50 210 THR A O 1
ATOM 1560 N N . SER A 1 211 ? -8.537 -4.689 22.210 1.00 94.19 211 SER A N 1
ATOM 1561 C CA . SER A 1 211 ? -7.255 -3.974 22.209 1.00 94.19 211 SER A CA 1
ATOM 1562 C C . SER A 1 211 ? -7.098 -3.064 20.987 1.00 94.19 211 SER A C 1
ATOM 1564 O O . SER A 1 211 ? -6.620 -1.936 21.128 1.00 94.19 211 SER A O 1
ATOM 1566 N N . LEU A 1 212 ? -7.527 -3.521 19.809 1.00 94.75 212 LEU A N 1
ATOM 1567 C CA . LEU A 1 212 ? -7.533 -2.735 18.579 1.00 94.75 212 LEU A CA 1
ATOM 1568 C C . LEU A 1 212 ? -8.433 -1.507 18.720 1.00 94.75 212 LEU A C 1
ATOM 1570 O O . LEU A 1 212 ? -7.946 -0.396 18.542 1.00 94.75 212 LEU A O 1
ATOM 1574 N N . ILE A 1 213 ? -9.704 -1.684 19.089 1.00 95.12 213 ILE A N 1
ATOM 1575 C CA . ILE A 1 213 ? -10.669 -0.585 19.231 1.00 95.12 213 ILE A CA 1
ATOM 1576 C C . ILE A 1 213 ? -10.173 0.434 20.255 1.00 95.12 213 ILE A C 1
ATOM 1578 O O . ILE A 1 213 ? -10.165 1.624 19.959 1.00 95.12 213 ILE A O 1
ATOM 1582 N N . SER A 1 214 ? -9.687 -0.018 21.415 1.00 96.06 214 SER A N 1
ATOM 1583 C CA . SER A 1 214 ? -9.097 0.868 22.425 1.00 96.06 214 SER A CA 1
ATOM 1584 C C . SER A 1 214 ? -7.949 1.707 21.851 1.00 96.06 214 SER A C 1
ATOM 1586 O O . SER A 1 214 ? -7.932 2.920 22.037 1.00 96.06 214 SER A O 1
ATOM 1588 N N . THR A 1 215 ? -7.034 1.081 21.102 1.00 96.50 215 THR A N 1
ATOM 1589 C CA . THR A 1 215 ? -5.904 1.772 20.454 1.00 96.50 215 THR A CA 1
ATOM 1590 C C . THR A 1 215 ? -6.370 2.776 19.404 1.00 96.50 215 THR A C 1
ATOM 1592 O O . THR A 1 215 ? -5.875 3.893 19.326 1.00 96.50 215 THR A O 1
ATOM 1595 N N . VAL A 1 216 ? -7.315 2.378 18.559 1.00 96.94 216 VAL A N 1
ATOM 1596 C CA . VAL A 1 216 ? -7.772 3.197 17.436 1.00 96.94 216 VAL A CA 1
ATOM 1597 C C . VAL A 1 216 ? -8.575 4.400 17.934 1.00 96.94 216 VAL A C 1
ATOM 1599 O O . VAL A 1 216 ? -8.379 5.506 17.437 1.00 96.94 216 VAL A O 1
ATOM 1602 N N . VAL A 1 217 ? -9.420 4.215 18.953 1.00 97.19 217 VAL A N 1
ATOM 1603 C CA . VAL A 1 217 ? -10.159 5.306 19.606 1.00 97.19 217 VAL A CA 1
ATOM 1604 C C . VAL A 1 217 ? -9.208 6.331 20.226 1.00 97.19 217 VAL A C 1
ATOM 1606 O O . VAL A 1 217 ? -9.435 7.529 20.075 1.00 97.19 217 VAL A O 1
ATOM 1609 N N . GLU A 1 218 ? -8.116 5.887 20.855 1.00 96.44 218 GLU A N 1
ATOM 1610 C CA . GLU A 1 218 ? -7.054 6.774 21.347 1.00 96.44 218 GLU A CA 1
ATOM 1611 C C . GLU A 1 218 ? -6.450 7.614 20.203 1.00 96.44 218 GLU A C 1
ATOM 1613 O O . GLU A 1 218 ? -6.324 8.835 20.321 1.00 96.44 218 GLU A O 1
ATOM 1618 N N . PHE A 1 219 ? -6.174 6.998 19.046 1.00 97.50 219 PHE A N 1
ATOM 1619 C CA . PHE A 1 219 ? -5.606 7.688 17.882 1.00 97.50 219 PHE A CA 1
ATOM 1620 C C . PHE A 1 219 ? -6.549 8.673 17.177 1.00 97.50 219 PHE A C 1
ATOM 1622 O O . PHE A 1 219 ? -6.056 9.579 16.499 1.00 97.50 219 PHE A O 1
ATOM 1629 N N . LEU A 1 220 ? -7.870 8.609 17.394 1.00 97.19 220 LEU A N 1
ATOM 1630 C CA . LEU A 1 220 ? -8.782 9.703 17.004 1.00 97.19 220 LEU A CA 1
ATOM 1631 C C . LEU A 1 220 ? -8.424 11.021 17.718 1.00 97.19 220 LEU A C 1
ATOM 1633 O O . LEU A 1 220 ? -8.807 12.105 17.272 1.00 97.19 220 LEU A O 1
ATOM 1637 N N . GLY A 1 221 ? -7.687 10.929 18.829 1.00 95.50 221 GLY A N 1
ATOM 1638 C CA . GLY A 1 221 ? -7.150 12.035 19.606 1.00 95.50 221 GLY A CA 1
ATOM 1639 C C . GLY A 1 221 ? -5.821 12.615 19.129 1.00 95.50 221 GLY A C 1
ATOM 1640 O O . GLY A 1 221 ? -5.404 13.625 19.687 1.00 95.50 221 GLY A O 1
ATOM 1641 N N . SER A 1 222 ? -5.171 12.014 18.129 1.00 96.44 222 SER A N 1
ATOM 1642 C CA . SER A 1 222 ? -3.813 12.385 17.713 1.00 96.44 222 SER A CA 1
ATOM 1643 C C . SER A 1 222 ? -3.711 13.817 17.174 1.00 96.44 222 SER A C 1
ATOM 1645 O O . SER A 1 222 ? -4.620 14.319 16.509 1.00 96.44 222 SER A O 1
ATOM 1647 N N . GLU A 1 223 ? -2.566 14.465 17.392 1.00 95.00 223 GLU A N 1
ATOM 1648 C CA . GLU A 1 223 ? -2.254 15.773 16.803 1.00 95.00 223 GLU A CA 1
ATOM 1649 C C . GLU A 1 223 ? -2.148 15.701 15.271 1.00 95.00 223 GLU A C 1
ATOM 1651 O O . GLU A 1 223 ? -2.585 16.611 14.556 1.00 95.00 223 GLU A O 1
ATOM 1656 N N . GLU A 1 224 ? -1.659 14.577 14.744 1.00 95.75 224 GLU A N 1
ATOM 1657 C CA . GLU A 1 224 ? -1.501 14.360 13.313 1.00 95.75 224 GLU A CA 1
ATOM 1658 C C . GLU A 1 224 ? -2.848 14.033 12.653 1.00 95.75 224 GLU A C 1
ATOM 1660 O O . GLU A 1 224 ? -3.490 13.018 12.936 1.00 95.75 224 GLU A O 1
ATOM 1665 N N . TRP A 1 225 ? -3.268 14.876 11.706 1.00 97.00 225 TRP A N 1
ATOM 1666 C CA . TRP A 1 225 ? -4.548 14.700 11.014 1.00 97.00 225 TRP A CA 1
ATOM 1667 C C . TRP A 1 225 ? -4.629 13.374 10.242 1.00 97.00 225 TRP A C 1
ATOM 1669 O O . TRP A 1 225 ? -5.696 12.762 10.191 1.00 97.00 225 TRP A O 1
ATOM 1679 N N . ALA A 1 226 ? -3.511 12.916 9.669 1.00 97.44 226 ALA A N 1
ATOM 1680 C CA . ALA A 1 226 ? -3.447 11.670 8.913 1.00 97.44 226 ALA A CA 1
ATOM 1681 C C . ALA A 1 226 ? -3.655 10.452 9.824 1.00 97.44 226 ALA A C 1
ATOM 1683 O O . ALA A 1 226 ? -4.362 9.522 9.439 1.00 97.44 226 ALA A O 1
ATOM 1684 N N . THR A 1 227 ? -3.124 10.491 11.052 1.00 97.88 227 THR A N 1
ATOM 1685 C CA . THR A 1 227 ? -3.345 9.446 12.061 1.00 97.88 227 THR A CA 1
ATOM 1686 C C . THR A 1 227 ? -4.813 9.411 12.485 1.00 97.88 227 THR A C 1
ATOM 1688 O O . THR A 1 227 ? -5.410 8.336 12.507 1.00 97.88 227 THR A O 1
ATOM 1691 N N . ARG A 1 228 ? -5.442 10.575 12.714 1.00 98.25 228 ARG A N 1
ATOM 1692 C CA . ARG A 1 228 ? -6.885 10.643 13.019 1.00 98.25 228 ARG A CA 1
ATOM 1693 C C . ARG A 1 228 ? -7.748 10.078 11.890 1.00 98.25 228 ARG A C 1
ATOM 1695 O O . ARG A 1 228 ? -8.681 9.324 12.157 1.00 98.25 228 ARG A O 1
ATOM 1702 N N . LYS A 1 229 ? -7.431 10.418 10.634 1.00 98.12 229 LYS A N 1
ATOM 1703 C CA . LYS A 1 229 ? -8.115 9.874 9.449 1.00 98.12 229 LYS A CA 1
ATOM 1704 C C . LYS A 1 229 ? -7.978 8.352 9.387 1.00 98.12 229 LYS A C 1
ATOM 1706 O O . LYS A 1 229 ? -8.990 7.668 9.291 1.00 98.12 229 LYS A O 1
ATOM 1711 N N . ALA A 1 230 ? -6.752 7.836 9.468 1.00 98.19 230 ALA A N 1
ATOM 1712 C CA . ALA A 1 230 ? -6.495 6.401 9.385 1.00 98.19 230 ALA A CA 1
ATOM 1713 C C . ALA A 1 230 ? -7.182 5.634 10.526 1.00 98.19 230 ALA A C 1
ATOM 1715 O O . ALA A 1 230 ? -7.737 4.563 10.304 1.00 98.19 230 ALA A O 1
ATOM 1716 N N . ALA A 1 231 ? -7.216 6.199 11.735 1.00 98.38 231 ALA A N 1
ATOM 1717 C CA . ALA A 1 231 ? -7.938 5.614 12.859 1.00 98.38 231 ALA A CA 1
ATOM 1718 C C . ALA A 1 231 ? -9.448 5.494 12.581 1.00 98.38 231 ALA A C 1
ATOM 1720 O O . ALA A 1 231 ? -10.036 4.436 12.804 1.00 98.38 231 ALA A O 1
ATOM 1721 N N . ALA A 1 232 ? -10.073 6.540 12.035 1.00 98.19 232 ALA A N 1
ATOM 1722 C CA . ALA A 1 232 ? -11.479 6.484 11.640 1.00 98.19 232 ALA A CA 1
ATOM 1723 C C . ALA A 1 232 ? -11.734 5.416 10.556 1.00 98.19 232 ALA A C 1
ATOM 1725 O O . ALA A 1 232 ? -12.674 4.639 10.694 1.00 98.19 232 ALA A O 1
ATOM 1726 N N . GLU A 1 233 ? -10.860 5.293 9.550 1.00 97.88 233 GLU A N 1
ATOM 1727 C CA . GLU A 1 233 ? -10.955 4.253 8.504 1.00 97.88 233 GLU A CA 1
ATOM 1728 C C . GLU A 1 233 ? -10.835 2.829 9.076 1.00 97.88 233 GLU A C 1
ATOM 1730 O O . GLU A 1 233 ? -11.527 1.910 8.635 1.00 97.88 233 GLU A O 1
ATOM 1735 N N . VAL A 1 234 ? -10.003 2.624 10.103 1.00 97.38 234 VAL A N 1
ATOM 1736 C CA . VAL A 1 234 ? -9.932 1.328 10.796 1.00 97.38 234 VAL A CA 1
ATOM 1737 C C . VAL A 1 234 ? -11.233 1.039 11.548 1.00 97.38 234 VAL A C 1
ATOM 1739 O O . VAL A 1 234 ? -11.713 -0.093 11.497 1.00 97.38 234 VAL A O 1
ATOM 1742 N N . LEU A 1 235 ? -11.845 2.033 12.204 1.00 97.19 235 LEU A N 1
ATOM 1743 C CA . LEU A 1 235 ? -13.152 1.854 12.850 1.00 97.19 235 LEU A CA 1
ATOM 1744 C C . LEU A 1 235 ? -14.255 1.528 11.839 1.00 97.19 235 LEU A C 1
ATOM 1746 O O . LEU A 1 235 ? -15.076 0.660 12.129 1.00 97.19 235 LEU A O 1
ATOM 1750 N N . GLU A 1 236 ? -14.270 2.178 10.671 1.00 96.12 236 GLU A N 1
ATOM 1751 C CA . GLU A 1 236 ? -15.176 1.825 9.565 1.00 96.12 236 GLU A CA 1
ATOM 1752 C C . GLU A 1 236 ? -15.021 0.344 9.207 1.00 96.12 236 GLU A C 1
ATOM 1754 O O . GLU A 1 236 ? -15.994 -0.414 9.177 1.00 96.12 236 GLU A O 1
ATOM 1759 N N . LYS A 1 237 ? -13.774 -0.094 9.001 1.00 94.50 237 LYS A N 1
ATOM 1760 C CA . LYS A 1 237 ? -13.466 -1.472 8.622 1.00 94.50 237 LYS A CA 1
ATOM 1761 C C . LYS A 1 237 ? -13.903 -2.478 9.687 1.00 94.50 237 LYS A C 1
ATOM 1763 O O . LYS A 1 237 ? -14.490 -3.499 9.339 1.00 94.50 237 LYS A O 1
ATOM 1768 N N . VAL A 1 238 ? -13.655 -2.188 10.966 1.00 94.50 238 VAL A N 1
ATOM 1769 C CA . VAL A 1 238 ? -14.064 -3.049 12.087 1.00 94.50 238 VAL A CA 1
ATOM 1770 C C . VAL A 1 238 ? -15.582 -3.215 12.122 1.00 94.50 238 VAL A C 1
ATOM 1772 O O . VAL A 1 238 ? -16.048 -4.347 12.198 1.00 94.50 238 VAL A O 1
ATOM 1775 N N . ALA A 1 239 ? -16.357 -2.134 11.999 1.00 94.00 239 ALA A N 1
ATOM 1776 C CA . ALA A 1 239 ? -17.820 -2.217 12.011 1.00 94.00 239 ALA A CA 1
ATOM 1777 C C . ALA A 1 239 ? -18.382 -3.067 10.859 1.00 94.00 239 ALA A C 1
ATOM 1779 O O . ALA A 1 239 ? -19.350 -3.805 11.041 1.00 94.00 239 ALA A O 1
ATOM 1780 N N . VAL A 1 240 ? -17.767 -2.983 9.675 1.00 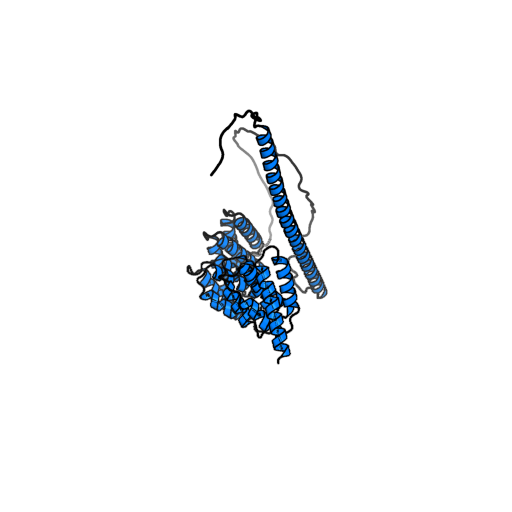92.56 240 VAL A N 1
ATOM 1781 C CA . VAL A 1 240 ? -18.217 -3.718 8.483 1.00 92.56 240 VAL A CA 1
ATOM 1782 C C . VAL A 1 240 ? -17.859 -5.205 8.550 1.00 92.56 240 VAL A C 1
ATOM 1784 O O . VAL A 1 240 ? -18.662 -6.045 8.127 1.00 92.56 240 VAL A O 1
ATOM 1787 N N . VAL A 1 241 ? -16.656 -5.524 9.037 1.00 90.69 241 VAL A N 1
ATOM 1788 C CA . VAL A 1 241 ? -16.101 -6.886 9.013 1.00 90.69 241 VAL A CA 1
ATOM 1789 C C . VAL A 1 241 ? -16.509 -7.689 10.249 1.00 90.69 241 VAL A C 1
ATOM 1791 O O . VAL A 1 241 ? -16.955 -8.826 10.114 1.00 90.69 241 VAL A O 1
ATOM 1794 N N . GLU A 1 242 ? -16.429 -7.105 11.445 1.00 88.69 242 GLU A N 1
ATOM 1795 C CA . GLU A 1 242 ? -16.663 -7.798 12.720 1.00 88.69 242 GLU A CA 1
ATOM 1796 C C . GLU A 1 242 ? -18.120 -7.675 13.182 1.00 88.69 242 GLU A C 1
ATOM 1798 O O . GLU A 1 242 ? -18.401 -7.264 14.307 1.00 88.69 242 GLU A O 1
ATOM 1803 N N . ARG A 1 243 ? -19.071 -8.041 12.314 1.00 87.25 243 ARG A N 1
ATOM 1804 C CA . ARG A 1 243 ? -20.518 -7.860 12.561 1.00 87.25 243 ARG A CA 1
ATOM 1805 C C . ARG A 1 243 ? -21.0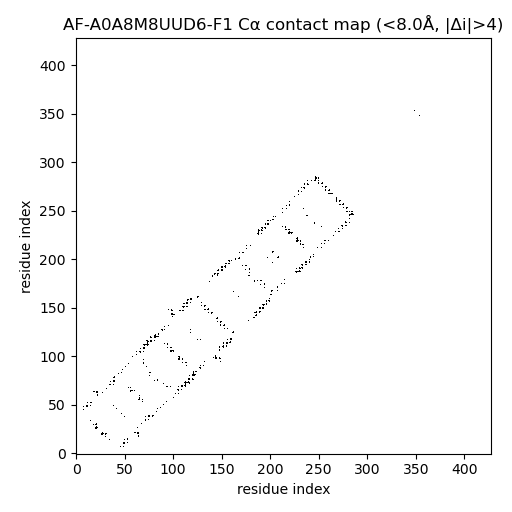21 -8.523 13.848 1.00 87.25 243 ARG A C 1
ATOM 1807 O O . ARG A 1 243 ? -21.944 -8.003 14.464 1.00 87.25 243 ARG A O 1
ATOM 1814 N N . ASP A 1 244 ? -20.403 -9.634 14.251 1.00 87.69 244 ASP A N 1
ATOM 1815 C CA . ASP A 1 244 ? -20.781 -10.394 15.449 1.00 87.69 244 ASP A CA 1
ATOM 1816 C C . ASP A 1 244 ? -20.367 -9.671 16.746 1.00 87.69 244 ASP A C 1
ATOM 1818 O O . ASP A 1 244 ? -21.102 -9.682 17.730 1.00 87.69 244 ASP A O 1
ATOM 1822 N N . LEU A 1 245 ? -19.189 -9.035 16.753 1.00 89.56 245 LEU A N 1
ATOM 1823 C CA . LEU A 1 245 ? -18.597 -8.405 17.941 1.00 89.56 245 LEU A CA 1
ATOM 1824 C C . LEU A 1 245 ? -18.829 -6.889 17.993 1.00 89.56 245 LEU A C 1
ATOM 1826 O O . LEU A 1 245 ? -18.821 -6.307 19.077 1.00 89.56 245 LEU A O 1
ATOM 1830 N N . ALA A 1 246 ? -19.051 -6.237 16.848 1.00 90.88 246 ALA A N 1
ATOM 1831 C CA . ALA A 1 246 ? -19.253 -4.793 16.747 1.00 90.88 246 ALA A CA 1
ATOM 1832 C C . ALA A 1 246 ? -20.358 -4.239 17.674 1.00 90.88 246 ALA A C 1
ATOM 1834 O O . ALA A 1 246 ? -20.122 -3.182 18.269 1.00 90.88 246 ALA A O 1
ATOM 1835 N N . PRO A 1 247 ? -21.512 -4.913 17.887 1.00 93.75 247 PRO A N 1
ATOM 1836 C CA . PRO A 1 247 ? -22.547 -4.422 18.799 1.00 93.75 247 PRO A CA 1
ATOM 1837 C C . PRO A 1 247 ? -22.049 -4.151 20.225 1.00 93.75 247 PRO A C 1
ATOM 1839 O O . PRO A 1 247 ? -22.484 -3.184 20.849 1.00 93.75 247 PRO A O 1
ATOM 1842 N N . GLU A 1 248 ? -21.092 -4.939 20.730 1.00 93.25 248 GLU A N 1
ATOM 1843 C CA . GLU A 1 248 ? -20.524 -4.750 22.073 1.00 93.25 248 GLU A CA 1
ATOM 1844 C C . GLU A 1 248 ? -19.748 -3.430 22.214 1.00 93.25 248 GLU A C 1
ATOM 1846 O O . GLU A 1 248 ? -19.662 -2.860 23.301 1.00 93.25 248 GLU A O 1
ATOM 1851 N N . PHE A 1 249 ? -19.198 -2.922 21.110 1.00 94.19 249 PHE A N 1
ATOM 1852 C CA . PHE A 1 249 ? -18.362 -1.721 21.084 1.00 94.19 249 PHE A CA 1
ATOM 1853 C C . PHE A 1 249 ? -19.090 -0.495 20.525 1.00 94.19 249 PHE A C 1
ATOM 1855 O O . PHE A 1 249 ? -18.503 0.586 20.452 1.00 94.19 249 PHE A O 1
ATOM 1862 N N . LYS A 1 250 ? -20.377 -0.622 20.173 1.00 95.56 250 LYS A N 1
ATOM 1863 C CA . LYS A 1 250 ? -21.158 0.460 19.561 1.00 95.56 250 LYS A CA 1
ATOM 1864 C C . LYS A 1 250 ? -21.112 1.747 20.384 1.00 95.56 250 LYS A C 1
ATOM 1866 O O . LYS A 1 250 ? -20.796 2.808 19.853 1.00 95.56 250 LYS A O 1
ATOM 1871 N N . VAL A 1 251 ? -21.407 1.656 21.680 1.00 95.25 251 VAL A N 1
ATOM 1872 C CA . VAL A 1 251 ? -21.490 2.821 22.579 1.00 95.25 251 VAL A CA 1
ATOM 1873 C C . VAL A 1 251 ? -20.165 3.600 22.653 1.00 95.25 251 VAL A C 1
ATOM 1875 O O . VAL A 1 251 ? -20.184 4.797 22.349 1.00 95.25 251 VAL A O 1
ATOM 1878 N N . PRO A 1 252 ? -19.014 2.984 23.004 1.00 95.56 252 PRO A N 1
ATOM 1879 C CA . PRO A 1 252 ? -17.749 3.714 23.066 1.00 95.56 252 PRO A CA 1
ATOM 1880 C C . PRO A 1 252 ? -17.297 4.253 21.700 1.00 95.56 252 PRO A C 1
ATOM 1882 O O . PRO A 1 252 ? -16.812 5.382 21.638 1.00 95.56 252 PRO A O 1
ATOM 1885 N N . CYS A 1 253 ? -17.492 3.512 20.602 1.00 97.12 253 CYS A N 1
ATOM 1886 C CA . CYS A 1 253 ? -17.102 3.968 19.264 1.00 97.12 253 CYS A CA 1
ATOM 1887 C C . CYS A 1 253 ? -17.935 5.164 18.785 1.00 97.12 253 CYS A C 1
ATOM 1889 O O . CYS A 1 253 ? -17.367 6.159 18.336 1.00 97.12 253 CYS A O 1
ATOM 1891 N N . VAL A 1 254 ? -19.265 5.108 18.928 1.00 97.56 254 VAL A N 1
ATOM 1892 C CA . VAL A 1 254 ? -20.156 6.222 18.563 1.00 97.56 254 VAL A CA 1
ATOM 1893 C C . VAL A 1 254 ? -19.835 7.460 19.396 1.00 97.56 254 VAL A C 1
ATOM 1895 O O . VAL A 1 254 ? -19.682 8.537 18.831 1.00 97.56 254 VAL A O 1
ATOM 1898 N N . SER A 1 255 ? -19.664 7.318 20.715 1.00 97.31 255 SER A N 1
ATOM 1899 C CA . SER A 1 255 ? -19.319 8.444 21.595 1.00 97.31 255 SER A CA 1
ATOM 1900 C C . SER A 1 255 ? -17.982 9.094 21.213 1.00 97.31 255 SER A C 1
ATOM 1902 O O . SER A 1 255 ? -17.887 10.322 21.122 1.00 97.31 255 SER A O 1
ATOM 1904 N N . ALA A 1 256 ? -16.961 8.283 20.921 1.00 97.62 256 ALA A N 1
ATOM 1905 C CA . ALA A 1 256 ? -15.663 8.783 20.489 1.00 97.62 256 ALA A CA 1
ATOM 1906 C C . ALA A 1 256 ? -15.757 9.548 19.157 1.00 97.62 256 ALA A C 1
ATOM 1908 O O . ALA A 1 256 ? -15.271 10.677 19.068 1.00 97.62 256 ALA A O 1
ATOM 1909 N N . LEU A 1 257 ? -16.429 8.978 18.152 1.00 97.81 257 LEU A N 1
ATOM 1910 C CA . LEU A 1 257 ? -16.613 9.594 16.832 1.00 97.81 257 LEU A CA 1
ATOM 1911 C C . LEU A 1 257 ? -17.463 10.876 16.898 1.00 97.81 257 LEU A C 1
ATOM 1913 O O . LEU A 1 257 ? -17.089 11.889 16.308 1.00 97.81 257 LEU A O 1
ATOM 1917 N N . GLU A 1 258 ? -18.553 10.877 17.673 1.00 97.38 258 GLU A N 1
ATOM 1918 C CA . GLU A 1 258 ? -19.399 12.052 17.945 1.00 97.38 258 GLU A CA 1
ATOM 1919 C C . GLU A 1 258 ? -18.577 13.230 18.466 1.00 97.38 258 GLU A C 1
ATOM 1921 O O . GLU A 1 258 ? -18.668 14.342 17.940 1.00 97.38 258 GLU A O 1
ATOM 1926 N N . SER A 1 259 ? -17.722 12.979 19.463 1.00 96.50 259 SER A N 1
ATOM 1927 C CA . SER A 1 259 ? -16.893 14.021 20.074 1.00 96.50 259 SER A CA 1
ATOM 1928 C C . SER A 1 259 ? -15.887 14.644 19.096 1.00 96.50 259 SER A C 1
ATOM 1930 O O . SER A 1 259 ? -15.426 15.764 19.319 1.00 96.50 259 SER A O 1
ATOM 1932 N N . ARG A 1 260 ? -15.553 13.943 17.999 1.00 95.69 260 ARG A N 1
ATOM 1933 C CA . ARG A 1 260 ? -14.533 14.339 17.009 1.00 95.69 260 ARG A CA 1
ATOM 1934 C C . ARG A 1 260 ? -15.087 14.645 15.615 1.00 95.69 260 ARG A C 1
ATOM 1936 O O . ARG A 1 260 ? -14.313 14.950 14.709 1.00 95.69 260 ARG A O 1
ATOM 1943 N N . ARG A 1 261 ? -16.411 14.650 15.426 1.00 94.56 261 ARG A N 1
ATOM 1944 C CA . ARG A 1 261 ? -17.052 14.875 14.112 1.00 94.56 261 ARG A CA 1
ATOM 1945 C C . ARG A 1 261 ? -16.779 16.254 13.498 1.00 94.56 261 ARG A C 1
ATOM 1947 O O . ARG A 1 261 ? -16.858 16.420 12.280 1.00 94.56 261 ARG A O 1
ATOM 1954 N N . PHE A 1 262 ? -16.430 17.235 14.331 1.00 95.94 262 PHE A N 1
ATOM 1955 C CA . PHE A 1 262 ? -16.086 18.603 13.934 1.00 95.94 262 PHE A CA 1
ATOM 1956 C C . PHE A 1 262 ? -14.568 18.838 13.900 1.00 95.94 262 PHE A C 1
ATOM 1958 O O . PHE A 1 262 ? -14.060 19.812 14.452 1.00 95.94 262 PHE A O 1
ATOM 1965 N N . ASP A 1 263 ? -13.827 17.941 13.251 1.00 97.81 263 ASP A N 1
ATOM 1966 C CA . ASP A 1 263 ? -12.389 18.113 13.026 1.00 97.81 263 ASP A CA 1
ATOM 1967 C C . ASP A 1 263 ? -12.068 19.406 12.251 1.00 97.81 263 ASP A C 1
ATOM 1969 O O . ASP A 1 263 ? -12.859 19.880 11.435 1.00 97.81 263 ASP A O 1
ATOM 1973 N N . LYS A 1 264 ? -10.876 19.976 12.442 1.00 96.44 264 LYS A N 1
ATOM 1974 C CA . LYS A 1 264 ? -10.418 21.158 11.692 1.00 96.44 264 LYS A CA 1
ATOM 1975 C C . LYS A 1 264 ? -10.184 20.849 10.208 1.00 96.44 264 LYS A C 1
ATOM 1977 O O . LYS A 1 264 ? -10.436 21.697 9.351 1.00 96.44 264 LYS A O 1
ATOM 1982 N N . VAL A 1 265 ? -9.754 19.631 9.883 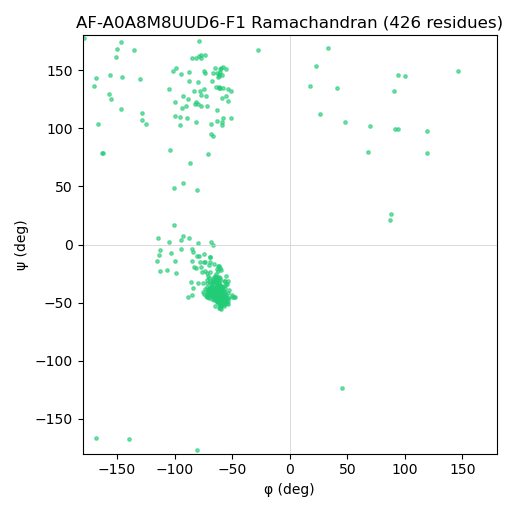1.00 97.88 265 VAL A N 1
ATOM 1983 C CA . VAL A 1 265 ? -9.397 19.200 8.527 1.00 97.88 265 VAL A CA 1
ATOM 1984 C C . VAL A 1 265 ? -10.601 18.564 7.827 1.00 97.88 265 VAL A C 1
ATOM 1986 O O . VAL A 1 265 ? -11.206 17.624 8.339 1.00 97.88 265 VAL A O 1
ATOM 1989 N N . LYS A 1 266 ? -10.936 19.041 6.617 1.00 97.38 266 LYS A N 1
ATOM 1990 C CA . LYS A 1 266 ? -12.120 18.596 5.851 1.00 97.38 266 LYS A CA 1
ATOM 1991 C C . LYS A 1 266 ? -12.150 17.083 5.615 1.00 97.38 266 LYS A C 1
ATOM 1993 O O . LYS A 1 266 ? -13.141 16.448 5.950 1.00 97.38 266 LYS A O 1
ATOM 1998 N N . VAL A 1 267 ? -11.058 16.510 5.110 1.00 97.62 267 VAL A N 1
ATOM 1999 C CA . VAL A 1 267 ? -10.991 15.067 4.816 1.00 97.62 267 VAL A CA 1
ATOM 2000 C C . VAL A 1 267 ? -11.133 14.203 6.073 1.00 97.62 267 VAL A C 1
ATOM 2002 O O . VAL A 1 267 ? -11.682 13.104 6.010 1.00 97.62 267 VAL A O 1
ATOM 2005 N N . VAL A 1 268 ? -10.692 14.706 7.234 1.00 98.00 268 VAL A N 1
ATOM 2006 C CA . VAL A 1 268 ? -10.883 14.021 8.520 1.00 98.00 268 VAL A CA 1
ATOM 2007 C C . VAL A 1 268 ? -12.344 14.106 8.937 1.00 98.00 268 VAL A C 1
ATOM 2009 O O . VAL A 1 268 ? -12.908 13.079 9.284 1.00 98.00 268 VAL A O 1
ATOM 2012 N N . ARG A 1 269 ? -12.992 15.278 8.832 1.00 98.19 269 ARG A N 1
ATOM 2013 C CA . ARG A 1 269 ? -14.435 15.410 9.104 1.00 98.19 269 ARG A CA 1
ATOM 2014 C C . ARG A 1 269 ? -15.258 14.443 8.268 1.00 98.19 269 ARG A C 1
ATOM 2016 O O . ARG A 1 269 ? -16.107 13.752 8.813 1.00 98.19 269 ARG A O 1
ATOM 2023 N N . GLU A 1 270 ? -15.018 14.394 6.964 1.00 98.06 270 GLU A N 1
ATOM 2024 C CA . GLU A 1 270 ? -15.755 13.504 6.062 1.00 98.06 270 GLU A CA 1
ATOM 2025 C C . GLU A 1 270 ? -15.590 12.041 6.480 1.00 98.06 270 GLU A C 1
ATOM 2027 O O . GLU A 1 270 ? -16.572 11.320 6.582 1.00 98.06 270 GLU A O 1
ATOM 2032 N N . THR A 1 271 ? -14.366 11.630 6.812 1.00 98.19 271 THR A N 1
ATOM 2033 C CA . THR A 1 271 ? -14.075 10.264 7.270 1.00 98.19 271 THR A CA 1
ATOM 2034 C C . THR A 1 271 ? -14.695 9.963 8.639 1.00 98.19 271 THR A C 1
ATOM 2036 O O . THR A 1 271 ? -15.326 8.933 8.815 1.00 98.19 271 THR A O 1
ATOM 2039 N N . MET A 1 272 ? -14.613 10.883 9.601 1.00 98.00 272 MET A N 1
ATOM 2040 C CA . MET A 1 272 ? -15.241 10.725 10.920 1.00 98.00 272 MET A CA 1
ATOM 2041 C C . MET A 1 272 ? -16.763 10.595 10.821 1.00 98.00 272 MET A C 1
ATOM 2043 O O . MET A 1 272 ? -17.350 9.779 11.526 1.00 98.00 272 MET A O 1
ATOM 2047 N N . ASN A 1 273 ? -17.407 11.389 9.958 1.00 98.00 273 ASN A N 1
ATOM 2048 C CA . ASN A 1 273 ? -18.858 11.333 9.781 1.00 98.00 273 ASN A CA 1
ATOM 2049 C C . ASN A 1 273 ? -19.290 10.049 9.059 1.00 98.00 273 ASN A C 1
ATOM 2051 O O . ASN A 1 273 ? -20.239 9.421 9.516 1.00 98.00 273 ASN A O 1
ATOM 2055 N N . ARG A 1 274 ? -18.556 9.594 8.032 1.00 98.06 274 ARG A N 1
ATOM 2056 C CA . ARG A 1 274 ? -18.802 8.279 7.409 1.00 98.06 274 ARG A CA 1
ATOM 2057 C C . ARG A 1 274 ? -18.664 7.135 8.416 1.00 98.06 274 ARG A C 1
ATOM 2059 O O . ARG A 1 274 ? -19.550 6.290 8.510 1.00 98.06 274 ARG A O 1
ATOM 2066 N N . ALA A 1 275 ? -17.602 7.139 9.223 1.00 97.88 275 ALA A N 1
ATOM 2067 C CA . ALA A 1 275 ? -17.431 6.176 10.307 1.00 97.88 275 ALA A CA 1
ATOM 2068 C C . ALA A 1 275 ? -18.590 6.221 11.305 1.00 97.88 275 ALA A C 1
ATOM 2070 O O . ALA A 1 275 ? -19.123 5.182 11.687 1.00 97.88 275 ALA A O 1
ATOM 2071 N N . LEU A 1 276 ? -19.009 7.420 11.708 1.00 98.00 276 LEU A N 1
ATOM 2072 C CA . LEU A 1 276 ? -20.107 7.604 12.648 1.00 98.00 276 LEU A CA 1
ATOM 2073 C C . LEU A 1 276 ? -21.435 7.064 12.103 1.00 98.00 276 LEU A C 1
ATOM 2075 O O . LEU A 1 276 ? -22.177 6.433 12.852 1.00 98.00 276 LEU A O 1
ATOM 2079 N N . GLU A 1 277 ? -21.728 7.291 10.823 1.00 97.56 277 GLU A N 1
ATOM 2080 C CA . GLU A 1 277 ? -22.910 6.748 10.146 1.00 97.56 277 GLU A CA 1
ATOM 2081 C C . GLU A 1 277 ? -22.905 5.215 10.187 1.00 97.56 277 GLU A C 1
ATOM 2083 O O . GLU A 1 277 ? -23.835 4.619 10.728 1.00 97.56 277 GLU A O 1
ATOM 2088 N N . ILE A 1 278 ? -21.802 4.583 9.769 1.00 97.38 278 ILE A N 1
ATOM 2089 C CA . ILE A 1 278 ? -21.654 3.118 9.794 1.00 97.38 278 ILE A CA 1
ATOM 2090 C C . ILE A 1 278 ? -21.844 2.560 11.214 1.00 97.38 278 ILE A C 1
ATOM 2092 O O . ILE A 1 278 ? -22.544 1.568 11.411 1.00 97.38 278 ILE A O 1
ATOM 2096 N N . TRP A 1 279 ? -21.251 3.195 12.229 1.00 97.38 279 TRP A N 1
ATOM 2097 C CA . TRP A 1 279 ? -21.359 2.741 13.620 1.00 97.38 279 TRP A CA 1
ATOM 2098 C C . TRP A 1 279 ? -22.746 2.959 14.237 1.00 97.38 279 TRP A C 1
ATOM 2100 O O . TRP A 1 279 ? -23.136 2.216 15.142 1.00 97.38 279 TRP A O 1
ATOM 2110 N N . ARG A 1 280 ? -23.518 3.947 13.770 1.00 96.00 280 ARG A N 1
ATOM 2111 C CA . ARG A 1 280 ? -24.914 4.135 14.196 1.00 96.00 280 ARG A CA 1
ATOM 2112 C C . ARG A 1 280 ? -25.818 3.018 13.681 1.00 96.00 280 ARG A C 1
ATOM 2114 O O . ARG A 1 280 ? -26.713 2.607 14.428 1.00 96.00 280 ARG A O 1
ATOM 2121 N N . ASP A 1 281 ? -25.521 2.492 12.497 1.00 95.31 281 ASP A N 1
ATOM 2122 C CA . ASP A 1 281 ? -26.268 1.407 11.855 1.00 95.31 281 ASP A CA 1
ATOM 2123 C C . ASP A 1 281 ? -25.955 0.015 12.433 1.00 95.31 281 ASP A C 1
ATOM 2125 O O . ASP A 1 281 ? -26.730 -0.924 12.243 1.00 95.31 281 ASP A O 1
ATOM 2129 N N . VAL A 1 282 ? -24.863 -0.140 13.195 1.00 94.00 282 VAL A N 1
ATOM 2130 C CA . VAL A 1 282 ? -24.560 -1.390 13.918 1.00 94.00 282 VAL A CA 1
ATOM 2131 C C . VAL A 1 282 ? -25.718 -1.727 14.875 1.00 94.00 282 VAL A C 1
ATOM 2133 O O . VAL A 1 282 ? -26.172 -0.839 15.601 1.00 94.00 282 VAL A O 1
ATOM 2136 N N . PRO A 1 283 ? -26.210 -2.978 14.943 1.00 90.19 283 PRO A N 1
ATOM 2137 C CA . PRO A 1 283 ? -27.274 -3.355 15.874 1.00 90.19 283 PRO A CA 1
ATOM 2138 C C . PRO A 1 283 ? -26.930 -3.019 17.330 1.00 90.19 283 PRO A C 1
ATOM 2140 O O . PRO A 1 283 ? -25.762 -2.999 17.723 1.00 90.19 283 PRO A O 1
ATOM 2143 N N . ALA A 1 284 ? -27.945 -2.747 18.152 1.00 82.00 284 ALA A N 1
ATOM 2144 C CA . ALA A 1 284 ? -27.722 -2.649 19.591 1.00 82.00 284 ALA A CA 1
ATOM 2145 C C . ALA A 1 284 ? -27.215 -4.004 20.125 1.00 82.00 284 ALA A C 1
ATOM 2147 O O . ALA A 1 284 ? -27.647 -5.042 19.613 1.00 82.00 284 ALA A O 1
ATOM 2148 N N . PRO A 1 285 ? -26.316 -4.020 21.128 1.00 75.56 285 PRO A N 1
ATOM 2149 C CA . PRO A 1 285 ? -25.923 -5.268 21.764 1.00 75.56 285 PRO A CA 1
ATOM 2150 C C . PRO A 1 285 ? -27.182 -5.974 22.262 1.00 75.56 285 PRO A C 1
ATOM 2152 O O . PRO A 1 285 ? -28.018 -5.357 22.926 1.00 75.56 285 PRO A O 1
ATOM 2155 N N . LEU A 1 286 ? -27.341 -7.246 21.887 1.00 58.19 286 LEU A N 1
ATOM 2156 C CA . LEU A 1 286 ? -28.438 -8.069 22.374 1.00 58.19 286 LEU A CA 1
ATOM 2157 C C . LEU A 1 286 ? -28.317 -8.118 23.898 1.00 58.19 286 LEU A C 1
ATOM 2159 O O . LEU A 1 286 ? -27.430 -8.773 24.440 1.00 58.19 286 LEU A O 1
ATOM 2163 N N . GLN A 1 287 ? -29.191 -7.392 24.592 1.00 50.06 287 GLN A N 1
ATOM 2164 C CA . GLN A 1 287 ? -29.473 -7.689 25.984 1.00 50.06 287 GLN A CA 1
ATOM 2165 C C . GLN A 1 287 ? -30.085 -9.088 25.970 1.00 50.06 287 GLN A C 1
ATOM 2167 O O . GLN A 1 287 ? -31.140 -9.284 25.364 1.00 50.06 287 GLN A O 1
ATOM 2172 N N . GLU A 1 288 ? -29.415 -10.067 26.583 1.00 40.03 288 GLU A N 1
ATOM 2173 C CA . GLU A 1 288 ? -30.092 -11.293 26.989 1.00 40.03 288 GLU A CA 1
ATOM 2174 C C . GLU A 1 288 ? -31.323 -10.857 27.780 1.00 40.03 288 GLU A C 1
ATOM 2176 O O . GLU A 1 288 ? -31.221 -10.276 28.860 1.00 40.03 288 GLU A O 1
ATOM 2181 N N . VAL A 1 289 ? -32.496 -11.041 27.177 1.00 36.22 289 VAL A N 1
ATOM 2182 C CA . VAL A 1 289 ? -33.771 -10.787 27.827 1.00 36.22 289 VAL A CA 1
ATOM 2183 C C . VAL A 1 289 ? -33.877 -11.830 28.928 1.00 36.22 289 VAL A C 1
ATOM 2185 O O . VAL A 1 289 ? -34.331 -12.950 28.698 1.00 36.22 289 VAL A O 1
ATOM 2188 N N . THR A 1 290 ? -33.452 -11.477 30.138 1.00 39.94 290 THR A N 1
ATOM 2189 C CA . THR A 1 290 ? -33.935 -12.152 31.335 1.00 39.94 290 THR A CA 1
ATOM 2190 C C . THR A 1 290 ? -35.446 -11.971 31.311 1.00 39.94 290 THR A C 1
ATOM 2192 O O . THR A 1 290 ? -35.949 -10.850 31.410 1.00 39.94 290 THR A O 1
ATOM 2195 N N . ALA A 1 291 ? -36.168 -13.061 31.052 1.00 34.78 291 ALA A N 1
ATOM 2196 C CA . ALA A 1 291 ? -37.617 -13.045 30.936 1.00 34.78 291 ALA A CA 1
ATOM 2197 C C . ALA A 1 291 ? -38.236 -12.337 32.158 1.00 34.78 291 ALA A C 1
ATOM 2199 O O . ALA A 1 291 ? -37.848 -12.644 33.290 1.00 34.78 291 ALA A O 1
ATOM 2200 N N . PRO A 1 292 ? -39.184 -11.400 31.972 1.00 38.91 292 PRO A N 1
ATOM 2201 C CA . PRO A 1 292 ? -39.843 -10.773 33.106 1.00 38.91 292 PRO A CA 1
ATOM 2202 C C . PRO A 1 292 ? -40.700 -11.818 33.846 1.00 38.91 292 PRO A C 1
ATOM 2204 O O . PRO A 1 292 ? -41.244 -12.728 33.204 1.00 38.91 292 PRO A O 1
ATOM 2207 N N . PRO A 1 293 ? -40.857 -11.717 35.181 1.00 40.31 293 PRO A N 1
ATOM 2208 C CA . PRO A 1 293 ? -41.748 -12.599 35.920 1.00 40.31 293 PRO A CA 1
ATOM 2209 C C . PRO A 1 293 ? -43.175 -12.417 35.400 1.00 40.31 293 PRO A C 1
ATOM 2211 O O . PRO A 1 293 ? -43.640 -11.296 35.188 1.00 40.31 293 PRO A O 1
ATOM 2214 N N . LYS A 1 294 ? -43.875 -13.530 35.173 1.00 35.16 294 LYS A N 1
ATOM 2215 C CA . LYS A 1 294 ? -45.286 -13.528 34.783 1.00 35.16 294 LYS A CA 1
ATOM 2216 C C . LYS A 1 294 ? -46.139 -13.026 35.950 1.00 35.16 294 LYS A C 1
ATOM 2218 O O . LYS A 1 294 ? -46.545 -13.821 36.792 1.00 35.16 294 LYS A O 1
ATOM 2223 N N . ASP A 1 295 ? -46.459 -11.738 35.961 1.00 32.66 295 ASP A N 1
ATOM 2224 C CA . ASP A 1 295 ? -47.521 -11.207 36.812 1.00 32.66 295 ASP A CA 1
ATOM 2225 C C . ASP A 1 295 ? -48.886 -11.435 36.149 1.00 32.66 295 ASP A C 1
ATOM 2227 O O . ASP A 1 295 ? -49.284 -10.772 35.189 1.00 32.66 295 ASP A O 1
ATOM 2231 N N . ASN A 1 296 ? -49.621 -12.405 36.694 1.00 34.50 296 ASN A N 1
ATOM 2232 C CA . ASN A 1 296 ? -51.036 -12.620 36.423 1.00 34.50 296 ASN A CA 1
ATOM 2233 C C . ASN A 1 296 ? -51.848 -11.408 36.908 1.00 34.50 296 ASN A C 1
ATOM 2235 O O . ASN A 1 296 ? -52.107 -11.268 38.103 1.00 34.50 296 ASN A O 1
ATOM 2239 N N . ARG A 1 297 ? -52.343 -10.570 35.990 1.00 32.88 297 ARG A N 1
ATOM 2240 C CA . ARG A 1 297 ? -53.451 -9.651 36.293 1.00 32.88 297 ARG A CA 1
ATOM 2241 C C . ARG A 1 297 ? -54.773 -10.201 35.776 1.00 32.88 297 ARG A C 1
ATOM 2243 O O . ARG A 1 297 ? -55.037 -10.211 34.576 1.00 32.88 297 ARG A O 1
ATOM 2250 N N . SER A 1 298 ? -55.628 -10.593 36.719 1.00 33.62 298 SER A N 1
ATOM 2251 C CA . SER A 1 298 ? -57.066 -10.736 36.504 1.00 33.62 298 SER A CA 1
ATOM 2252 C C . SER A 1 298 ? -57.748 -9.363 36.559 1.00 33.62 298 SER A C 1
ATOM 2254 O O . SER A 1 298 ? -57.399 -8.499 37.363 1.00 33.62 298 SER A O 1
ATOM 2256 N N . ARG A 1 299 ? -58.711 -9.177 35.656 1.00 36.12 299 ARG A N 1
ATOM 2257 C CA . ARG A 1 299 ? -59.527 -7.976 35.432 1.00 36.12 299 ARG A CA 1
ATOM 2258 C C . ARG A 1 299 ? -60.391 -7.611 36.645 1.00 36.12 299 ARG A C 1
ATOM 2260 O O . ARG A 1 299 ? -61.089 -8.474 37.170 1.00 36.12 299 ARG A O 1
ATOM 2267 N N . ARG A 1 300 ? -60.569 -6.305 36.887 1.00 31.75 300 ARG A N 1
ATOM 2268 C CA . ARG A 1 300 ? -61.915 -5.724 37.060 1.00 31.75 300 ARG A CA 1
ATOM 2269 C C . ARG A 1 300 ? -61.963 -4.230 36.741 1.00 31.75 300 ARG A C 1
ATOM 2271 O O . ARG A 1 300 ? -61.000 -3.501 36.928 1.00 31.75 300 ARG A O 1
ATOM 2278 N N . SER A 1 301 ? -63.111 -3.856 36.191 1.00 32.12 301 SER A N 1
ATOM 2279 C CA . SER A 1 301 ? -63.516 -2.574 35.615 1.00 32.12 301 SER A CA 1
ATOM 2280 C C . SER A 1 301 ? -64.242 -1.704 36.645 1.00 32.12 301 SER A C 1
ATOM 2282 O O . SER A 1 301 ? -65.041 -2.254 37.400 1.00 32.12 301 SER A O 1
ATOM 2284 N N . SER A 1 302 ? -64.083 -0.375 36.569 1.00 31.39 302 SER A N 1
ATOM 2285 C CA . SER A 1 302 ? -65.107 0.602 36.992 1.00 31.39 302 SER A CA 1
ATOM 2286 C C . SER A 1 302 ? -64.808 2.039 36.503 1.00 31.39 302 SER A C 1
ATOM 2288 O O . SER A 1 302 ? -63.912 2.702 37.009 1.00 31.39 302 SER A O 1
ATOM 2290 N N . VAL A 1 303 ? -65.542 2.458 35.463 1.00 30.41 303 VAL A N 1
ATOM 2291 C CA . VAL A 1 303 ? -66.328 3.708 35.275 1.00 30.41 303 VAL A CA 1
ATOM 2292 C C . VAL A 1 303 ? -65.939 5.001 36.055 1.00 30.41 303 VAL A C 1
ATOM 2294 O O . VAL A 1 303 ? -66.150 5.045 37.257 1.00 30.41 303 VAL A O 1
ATOM 2297 N N . LEU A 1 304 ? -65.461 6.028 35.304 1.00 30.19 304 LEU A N 1
ATOM 2298 C CA . LEU A 1 304 ? -65.754 7.507 35.226 1.00 30.19 304 LEU A CA 1
ATOM 2299 C C . LEU A 1 304 ? -66.161 8.355 36.479 1.00 30.19 304 LEU A C 1
ATOM 2301 O O . LEU A 1 304 ? -66.670 7.781 37.432 1.00 30.19 304 LEU A O 1
ATOM 2305 N N . PRO A 1 305 ? -66.202 9.727 36.444 1.00 44.38 305 PRO A N 1
ATOM 2306 C CA . PRO A 1 305 ? -65.525 10.779 35.630 1.00 44.38 305 PRO A CA 1
ATOM 2307 C C . PRO A 1 305 ? -65.071 12.047 36.450 1.00 44.38 305 PRO A C 1
ATOM 2309 O O . PRO A 1 305 ? -65.198 12.076 37.668 1.00 44.38 305 PRO A O 1
ATOM 2312 N N . CYS A 1 306 ? -64.692 13.138 35.742 1.00 24.95 306 CYS A N 1
ATOM 2313 C CA . CYS A 1 306 ? -64.539 14.569 36.154 1.00 24.95 306 CYS A CA 1
ATOM 2314 C C . CYS A 1 306 ? -63.089 15.017 36.448 1.00 24.95 306 CYS A C 1
ATOM 2316 O O . CYS A 1 306 ? -62.315 14.246 36.988 1.00 24.95 306 CYS A O 1
ATOM 2318 N N . ARG A 1 307 ? -62.607 16.240 36.171 1.00 28.28 307 ARG A N 1
ATOM 2319 C CA . ARG A 1 307 ? -63.150 17.535 35.702 1.00 28.28 307 ARG A CA 1
ATOM 2320 C C . ARG A 1 307 ? -61.922 18.410 35.342 1.00 28.28 307 ARG A C 1
ATOM 2322 O O . ARG A 1 307 ? -60.938 18.363 36.072 1.00 28.28 307 ARG A O 1
ATOM 2329 N N . SER A 1 308 ? -61.971 19.235 34.295 1.00 34.31 308 SER A N 1
ATOM 2330 C CA . SER A 1 308 ? -61.115 20.445 34.178 1.00 34.31 308 SER A CA 1
ATOM 2331 C C . SER A 1 308 ? -61.746 21.591 35.001 1.00 34.31 308 SER A C 1
ATOM 2333 O O . SER A 1 308 ? -62.943 21.472 35.299 1.00 34.31 308 SER A O 1
ATOM 2335 N N . PRO A 1 309 ? -61.026 22.670 35.406 1.00 39.44 309 PRO A N 1
ATOM 2336 C CA . PRO A 1 309 ? -60.675 23.780 34.488 1.00 39.44 309 PRO A CA 1
ATOM 2337 C C . PRO A 1 309 ? -59.358 24.572 34.778 1.00 39.44 309 PRO A C 1
ATOM 2339 O O . PRO A 1 309 ? -58.828 24.522 35.878 1.00 39.44 309 PRO A O 1
ATOM 2342 N N . CYS A 1 310 ? -58.882 25.285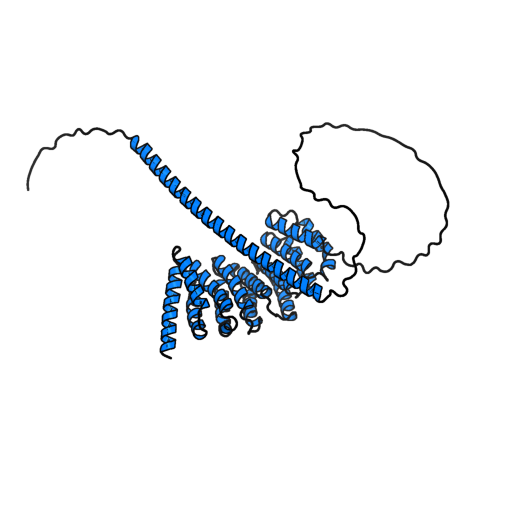 33.737 1.00 27.64 310 CYS A N 1
ATOM 2343 C CA . CYS A 1 310 ? -58.289 26.650 33.601 1.00 27.64 310 CYS A CA 1
ATOM 2344 C C . CYS A 1 310 ? -57.636 27.351 34.839 1.00 27.64 310 CYS A C 1
ATOM 2346 O O . CYS A 1 310 ? -58.118 27.193 35.945 1.00 27.64 310 CYS A O 1
ATOM 2348 N N . ASN A 1 311 ? -56.664 28.282 34.790 1.00 28.45 311 ASN A N 1
ATOM 2349 C CA . ASN A 1 311 ? -56.215 29.247 33.775 1.00 28.45 311 ASN A CA 1
ATOM 2350 C C . ASN A 1 311 ? -54.979 30.056 34.290 1.00 28.45 311 ASN A C 1
ATOM 2352 O O . ASN A 1 311 ? -54.679 30.001 35.479 1.00 28.45 311 ASN A O 1
ATOM 2356 N N . SER A 1 312 ? -54.435 30.941 33.433 1.00 28.70 312 SER A N 1
ATOM 2357 C CA . SER A 1 312 ? -53.587 32.145 33.688 1.00 28.70 312 SER A CA 1
ATOM 2358 C C . SER A 1 312 ? -52.056 31.953 33.703 1.00 28.70 312 SER A C 1
ATOM 2360 O O . SER A 1 312 ? -51.555 31.038 34.334 1.00 28.70 312 SER A O 1
ATOM 2362 N N . GLY A 1 313 ? -51.223 32.755 33.025 1.00 24.19 313 GLY A N 1
ATOM 2363 C CA . GLY A 1 313 ? -51.420 33.963 32.210 1.00 24.19 313 GLY A CA 1
ATOM 2364 C C . GLY A 1 313 ? -50.218 34.916 32.371 1.00 24.19 313 GLY A C 1
ATOM 2365 O O . GLY A 1 313 ? -49.666 34.965 33.462 1.00 24.19 313 GLY A O 1
ATOM 2366 N N . LEU A 1 314 ? -49.904 35.694 31.315 1.00 31.19 314 LEU A N 1
ATOM 2367 C CA . LEU A 1 314 ? -48.948 36.834 31.193 1.00 31.19 314 LEU A CA 1
ATOM 2368 C C . LEU A 1 314 ? -47.522 36.504 30.696 1.00 31.19 314 LEU A C 1
ATOM 2370 O O . LEU A 1 314 ? -46.928 35.530 31.129 1.00 31.19 314 LEU A O 1
ATOM 2374 N N . GLN A 1 315 ? -46.813 37.341 29.930 1.00 29.06 315 GLN A N 1
ATOM 2375 C CA . GLN A 1 315 ? -47.055 38.146 28.715 1.00 29.06 315 GLN A CA 1
ATOM 2376 C C . GLN A 1 315 ? -45.661 38.672 28.261 1.00 29.06 315 GLN A C 1
ATOM 2378 O O . GLN A 1 315 ? -44.854 39.089 29.081 1.00 29.06 315 GLN A O 1
ATOM 2383 N N . THR A 1 316 ? -45.420 38.597 26.949 1.00 31.11 316 THR A N 1
ATOM 2384 C CA . THR A 1 316 ? -44.485 39.266 25.992 1.00 31.11 316 THR A CA 1
ATOM 2385 C C . THR A 1 316 ? -43.984 40.707 26.298 1.00 31.11 316 THR A C 1
ATOM 2387 O O . THR A 1 316 ? -44.625 41.348 27.126 1.00 31.11 316 THR A O 1
ATOM 2390 N N . PRO A 1 317 ? -42.943 41.289 25.609 1.00 36.97 317 PRO A N 1
ATOM 2391 C CA . PRO A 1 317 ? -42.880 41.445 24.129 1.00 36.97 317 PRO A CA 1
ATOM 2392 C C . PRO A 1 317 ? -41.514 41.455 23.381 1.00 36.97 317 PRO A C 1
ATOM 2394 O O . PRO A 1 317 ? -40.435 41.533 23.954 1.00 36.97 317 PRO A O 1
ATOM 2397 N N . ALA A 1 318 ? -41.636 41.356 22.044 1.00 33.03 318 ALA A N 1
ATOM 2398 C CA . ALA A 1 318 ? -40.614 41.354 20.977 1.00 33.03 318 ALA A CA 1
ATOM 2399 C C . ALA A 1 318 ? -40.112 42.777 20.588 1.00 33.03 318 ALA A C 1
ATOM 2401 O O . ALA A 1 318 ? -40.577 43.746 21.190 1.00 33.03 318 ALA A O 1
ATOM 2402 N N . PRO A 1 319 ? -39.217 42.951 19.576 1.00 40.44 319 PRO A N 1
ATOM 2403 C CA . PRO A 1 319 ? -39.684 43.038 18.176 1.00 40.44 319 PRO A CA 1
ATOM 2404 C C . PRO A 1 319 ? -38.746 42.464 17.075 1.00 40.44 319 PRO A C 1
ATOM 2406 O O . PRO A 1 319 ? -37.628 42.019 17.304 1.00 40.44 319 PRO A O 1
ATOM 2409 N N . MET A 1 320 ? -39.292 42.466 15.852 1.00 27.77 320 MET A N 1
ATOM 2410 C CA . MET A 1 320 ? -38.878 41.831 14.589 1.00 27.77 320 MET A CA 1
ATOM 2411 C C . MET A 1 320 ? -37.728 42.511 13.812 1.00 27.77 320 MET A C 1
ATOM 2413 O O . MET A 1 320 ? -37.614 43.733 13.823 1.00 27.77 320 MET A O 1
ATOM 2417 N N . ARG A 1 321 ? -37.078 41.745 12.912 1.00 28.61 321 ARG A N 1
ATOM 2418 C CA . ARG A 1 321 ? -36.956 42.090 11.471 1.00 28.61 321 ARG A CA 1
ATOM 2419 C C . ARG A 1 321 ? -36.730 40.836 10.598 1.00 28.61 321 ARG A C 1
ATOM 2421 O O . ARG A 1 321 ? -35.821 40.055 10.845 1.00 28.61 321 ARG A O 1
ATOM 2428 N N . LYS A 1 322 ? -37.599 40.660 9.591 1.00 30.09 322 LYS A N 1
ATOM 2429 C CA . LYS A 1 322 ? -37.582 39.656 8.500 1.00 30.09 322 LYS A CA 1
ATOM 2430 C C . LYS A 1 322 ? -36.762 40.166 7.309 1.00 30.09 322 LYS A C 1
ATOM 2432 O O . LYS A 1 322 ? -36.924 41.345 7.020 1.00 30.09 322 LYS A O 1
ATOM 2437 N N . ILE A 1 323 ? -36.103 39.275 6.546 1.00 27.25 323 ILE A N 1
ATOM 2438 C CA . ILE A 1 323 ? -36.105 39.222 5.057 1.00 27.25 323 ILE A CA 1
ATOM 2439 C C . ILE A 1 323 ? -36.022 37.736 4.608 1.00 27.25 323 ILE A C 1
ATOM 2441 O O . ILE A 1 323 ? -35.430 36.914 5.300 1.00 27.25 323 ILE A O 1
ATOM 2445 N N . MET A 1 324 ? -36.714 37.408 3.507 1.00 30.72 324 MET A N 1
ATOM 2446 C CA . MET A 1 324 ? -37.130 36.088 2.985 1.00 30.72 324 MET A CA 1
ATOM 2447 C C . MET A 1 324 ? -36.045 35.234 2.277 1.00 30.72 324 MET A C 1
ATOM 2449 O O . MET A 1 324 ? -35.055 35.790 1.808 1.00 30.72 324 MET A O 1
ATOM 2453 N N . PRO A 1 325 ? -36.282 33.911 2.104 1.00 31.28 325 PRO A N 1
ATOM 2454 C CA . PRO A 1 325 ? -35.469 32.993 1.298 1.00 31.28 325 PRO A CA 1
ATOM 2455 C C . PRO A 1 325 ? -36.047 32.737 -0.113 1.00 31.28 325 PRO A C 1
ATOM 2457 O O . PRO A 1 325 ? -37.263 32.747 -0.311 1.00 31.28 325 PRO A O 1
ATOM 2460 N N . THR A 1 326 ? -35.178 32.436 -1.081 1.00 26.19 326 THR A N 1
ATOM 2461 C CA . THR A 1 326 ? -35.533 31.967 -2.432 1.00 26.19 326 THR A CA 1
ATOM 2462 C C . THR A 1 326 ? -35.538 30.431 -2.519 1.00 26.19 326 THR A C 1
ATOM 2464 O O . THR A 1 326 ? -34.532 29.759 -2.316 1.00 26.19 326 THR A O 1
ATOM 2467 N N . LEU A 1 327 ? -36.733 29.919 -2.811 1.00 29.08 327 LEU A N 1
ATOM 2468 C CA . LEU A 1 327 ? -37.167 28.604 -3.322 1.00 29.08 327 LEU A CA 1
ATOM 2469 C C . LEU A 1 327 ? -36.628 28.384 -4.767 1.00 29.08 327 LEU A C 1
ATOM 2471 O O . LEU A 1 327 ? -36.434 29.385 -5.449 1.00 29.08 327 LEU A O 1
ATOM 2475 N N . SER A 1 328 ? -36.348 27.214 -5.371 1.00 27.70 328 SER A N 1
ATOM 2476 C CA . SER A 1 328 ? -36.606 25.752 -5.222 1.00 27.70 328 SER A CA 1
ATOM 2477 C C . SER A 1 328 ? -35.656 25.003 -6.220 1.00 27.70 328 SER A C 1
ATOM 2479 O O . SER A 1 328 ? -34.838 25.692 -6.829 1.00 27.70 328 SER A O 1
ATOM 2481 N N . PRO A 1 329 ? -35.774 23.688 -6.560 1.00 34.81 329 PRO A N 1
ATOM 2482 C CA . PRO A 1 329 ? -36.541 22.578 -5.970 1.00 34.81 329 PRO A CA 1
ATOM 2483 C C . PRO A 1 329 ? -35.719 21.293 -5.706 1.00 34.81 329 PRO A C 1
ATOM 2485 O O . PRO A 1 329 ? -34.926 20.840 -6.528 1.00 34.81 329 PRO A O 1
ATOM 2488 N N . ALA A 1 330 ? -36.025 20.623 -4.594 1.00 25.52 330 ALA A N 1
ATOM 2489 C CA . ALA A 1 330 ? -35.731 19.207 -4.414 1.00 25.52 330 ALA A CA 1
ATOM 2490 C C . ALA A 1 330 ? -36.822 18.376 -5.110 1.00 25.52 330 ALA A C 1
ATOM 2492 O O . ALA A 1 330 ? -38.007 18.506 -4.794 1.00 25.52 330 ALA A O 1
ATOM 2493 N N . LEU A 1 331 ? -36.417 17.514 -6.045 1.00 27.34 331 LEU A N 1
ATOM 2494 C CA . LEU A 1 331 ? -37.253 16.428 -6.550 1.00 27.34 331 LEU A CA 1
ATOM 2495 C C . LEU A 1 331 ? -37.429 15.406 -5.425 1.00 27.34 331 LEU A C 1
ATOM 2497 O O . LEU A 1 331 ? -36.523 14.646 -5.094 1.00 27.34 331 LEU A O 1
ATOM 2501 N N . SER A 1 332 ? -38.611 15.437 -4.822 1.00 25.89 332 SER A N 1
ATOM 2502 C CA . SER A 1 332 ? -39.106 14.404 -3.926 1.00 25.89 332 SER A CA 1
ATOM 2503 C C . SER A 1 332 ? -39.868 13.381 -4.762 1.00 25.89 332 SER A C 1
ATOM 2505 O O . SER A 1 332 ? -40.865 13.705 -5.400 1.00 25.89 332 SER A O 1
ATOM 2507 N N . TYR A 1 333 ? -39.409 12.133 -4.747 1.00 26.19 333 TYR A N 1
ATOM 2508 C CA . TYR A 1 333 ? -40.284 11.004 -5.026 1.00 26.19 333 TYR A CA 1
ATOM 2509 C C . TYR A 1 333 ? -40.757 10.477 -3.675 1.00 26.19 333 TYR A C 1
ATOM 2511 O O . TYR A 1 333 ? -40.000 9.857 -2.930 1.00 26.19 333 TYR A O 1
ATOM 2519 N N . SER A 1 334 ? -41.997 10.809 -3.326 1.00 28.53 334 SER A N 1
ATOM 2520 C CA . SER A 1 334 ? -42.700 10.155 -2.229 1.00 28.53 334 SER A CA 1
ATOM 2521 C C . SER A 1 334 ? -43.312 8.862 -2.753 1.00 28.53 334 SER A C 1
ATOM 2523 O O . SER A 1 334 ? -44.003 8.862 -3.767 1.00 28.53 334 SER A O 1
ATOM 2525 N N . SER A 1 335 ? -43.123 7.770 -2.025 1.00 29.55 335 SER A N 1
ATOM 2526 C CA . SER A 1 335 ? -44.077 6.666 -2.020 1.00 29.55 335 SER A CA 1
ATOM 2527 C C . SER A 1 335 ? -44.409 6.361 -0.571 1.00 29.55 335 SER A C 1
ATOM 2529 O O . SER A 1 335 ? -43.554 5.992 0.230 1.00 29.55 335 SER A O 1
ATOM 2531 N N . THR A 1 336 ? -45.661 6.629 -0.231 1.00 29.03 336 THR A N 1
ATOM 2532 C CA . THR A 1 336 ? -46.292 6.286 1.032 1.00 29.03 336 THR A CA 1
ATOM 2533 C C . THR A 1 336 ? -46.837 4.861 0.983 1.00 29.03 336 THR A C 1
ATOM 2535 O O . THR A 1 336 ? -47.145 4.328 -0.078 1.00 29.03 336 THR A O 1
ATOM 2538 N N . ALA A 1 337 ? -47.042 4.337 2.192 1.00 30.19 337 ALA A N 1
ATOM 2539 C CA . ALA A 1 337 ? -47.881 3.205 2.575 1.00 30.19 337 ALA A CA 1
ATOM 2540 C C . ALA A 1 337 ? -47.217 1.818 2.666 1.00 30.19 337 ALA A C 1
ATOM 2542 O O . ALA A 1 337 ? -47.153 1.043 1.724 1.00 30.19 337 ALA A O 1
ATOM 2543 N N . SER A 1 338 ? -46.921 1.489 3.930 1.00 30.08 338 SER A N 1
ATOM 2544 C CA . SER A 1 338 ? -47.385 0.273 4.602 1.00 30.08 338 SER A CA 1
ATOM 2545 C C . SER A 1 338 ? -46.806 -1.059 4.129 1.00 30.08 338 SER A C 1
ATOM 2547 O O . SER A 1 338 ? -47.342 -1.696 3.231 1.00 30.08 338 SER A O 1
ATOM 2549 N N . SER A 1 339 ? -45.859 -1.590 4.902 1.00 29.53 339 SER A N 1
ATOM 2550 C CA . SER A 1 339 ? -46.069 -2.889 5.555 1.00 29.53 339 SER A CA 1
ATOM 2551 C C . SER A 1 339 ? -45.167 -3.028 6.777 1.00 29.53 339 SER A C 1
ATOM 2553 O O . SER A 1 339 ? -43.973 -2.741 6.748 1.00 29.53 339 SER A O 1
ATOM 2555 N N . ARG A 1 340 ? -45.815 -3.404 7.878 1.00 36.12 340 ARG A N 1
ATOM 2556 C CA . ARG A 1 340 ? -45.222 -3.828 9.141 1.00 36.12 340 ARG A CA 1
ATOM 2557 C C . ARG A 1 340 ? -44.356 -5.071 8.924 1.00 36.12 340 ARG A C 1
ATOM 2559 O O . ARG A 1 340 ? -44.682 -5.889 8.077 1.00 36.12 340 ARG A O 1
ATOM 2566 N N . GLU A 1 341 ? -43.334 -5.189 9.769 1.00 44.62 341 GLU A N 1
ATOM 2567 C CA . GLU A 1 341 ? -42.747 -6.440 10.269 1.00 44.62 341 GLU A CA 1
ATOM 2568 C C . GLU A 1 341 ? -42.423 -7.539 9.248 1.00 44.62 341 GLU A C 1
ATOM 2570 O O . GLU A 1 341 ? -43.280 -8.323 8.854 1.00 44.62 341 GLU A O 1
ATOM 2575 N N . THR A 1 342 ? -41.130 -7.705 8.957 1.00 33.78 342 THR A N 1
ATOM 2576 C CA . THR A 1 342 ? -40.498 -9.038 8.901 1.00 33.78 342 THR A CA 1
ATOM 2577 C C . THR A 1 342 ? -38.977 -8.898 8.982 1.00 33.78 342 THR A C 1
ATOM 2579 O O . THR A 1 342 ? -38.248 -8.954 7.999 1.00 33.78 342 THR A O 1
ATOM 2582 N N . ILE A 1 343 ? -38.477 -8.689 10.202 1.00 47.28 343 ILE A N 1
ATOM 2583 C CA . ILE A 1 343 ? -37.164 -9.217 10.580 1.00 47.28 343 ILE A CA 1
ATOM 2584 C C . ILE A 1 343 ? -37.449 -10.616 11.123 1.00 47.28 343 ILE A C 1
ATOM 2586 O O . ILE A 1 343 ? -38.256 -10.729 12.043 1.00 47.28 343 ILE A O 1
ATOM 2590 N N . LEU A 1 344 ? -36.775 -11.615 10.540 1.00 47.47 344 LEU A N 1
ATOM 2591 C CA . LEU A 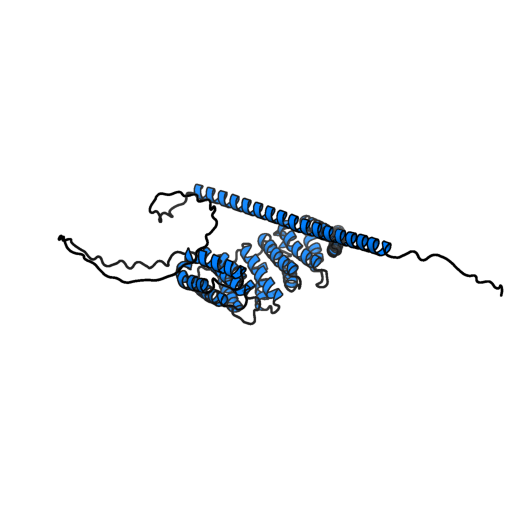1 344 ? -36.698 -13.054 10.864 1.00 47.47 344 LEU A CA 1
ATOM 2592 C C . LEU A 1 344 ? -37.208 -13.954 9.728 1.00 47.47 344 LEU A C 1
ATOM 2594 O O . LEU A 1 344 ? -38.293 -14.509 9.817 1.00 47.47 344 LEU A O 1
ATOM 2598 N N . ASP A 1 345 ? -36.372 -14.150 8.704 1.00 37.00 345 ASP A N 1
ATOM 2599 C CA . ASP A 1 345 ? -36.156 -15.488 8.131 1.00 37.00 345 ASP A CA 1
ATOM 2600 C C . ASP A 1 345 ? -34.871 -15.518 7.281 1.00 37.00 345 ASP A C 1
ATOM 2602 O O . ASP A 1 345 ? -34.874 -15.467 6.056 1.00 37.00 345 ASP A O 1
ATOM 2606 N N . VAL A 1 346 ? -33.713 -15.606 7.949 1.00 46.94 346 VAL A N 1
ATOM 2607 C CA . VAL A 1 346 ? -32.476 -16.078 7.300 1.00 46.94 346 VAL A CA 1
ATOM 2608 C C . VAL A 1 346 ? -32.466 -17.598 7.422 1.00 46.94 346 VAL A C 1
ATOM 2610 O O . VAL A 1 346 ? -31.712 -18.183 8.200 1.00 46.94 346 VAL A O 1
ATOM 2613 N N . LYS A 1 347 ? -33.364 -18.256 6.693 1.00 51.62 347 LYS A N 1
ATOM 2614 C CA . LYS A 1 347 ? -33.340 -19.706 6.527 1.00 51.62 347 LYS A CA 1
ATOM 2615 C C . LYS A 1 347 ? -33.405 -20.041 5.046 1.00 51.62 347 LYS A C 1
ATOM 2617 O O . LYS A 1 347 ? -34.454 -19.976 4.427 1.00 51.62 347 LYS A O 1
ATOM 2622 N N . LYS A 1 348 ? -32.240 -20.488 4.563 1.00 52.75 348 LYS A N 1
ATOM 2623 C CA . LYS A 1 348 ? -32.015 -21.224 3.314 1.00 52.75 348 LYS A CA 1
ATOM 2624 C C . LYS A 1 348 ? -32.267 -20.390 2.051 1.00 52.75 348 LYS A C 1
ATOM 2626 O O . LYS A 1 348 ? -33.294 -20.531 1.409 1.00 52.75 348 LYS A O 1
ATOM 2631 N N . LEU A 1 349 ? -31.285 -19.558 1.691 1.00 54.12 349 LEU A N 1
ATOM 2632 C CA . LEU A 1 349 ? -31.218 -18.997 0.339 1.00 54.12 349 LEU A CA 1
ATOM 2633 C C . LEU A 1 349 ? -31.067 -20.138 -0.667 1.00 54.12 349 LEU A C 1
ATOM 2635 O O . LEU A 1 349 ? -30.280 -21.070 -0.464 1.00 54.12 349 LEU A O 1
ATOM 2639 N N . ASN A 1 350 ? -31.847 -20.054 -1.730 1.00 67.56 350 ASN A N 1
ATOM 2640 C CA . ASN A 1 350 ? -31.943 -21.077 -2.757 1.00 67.56 350 ASN A CA 1
ATOM 2641 C C . ASN A 1 350 ? -30.661 -21.034 -3.604 1.00 67.56 350 ASN A C 1
ATOM 2643 O O . ASN A 1 350 ? -30.106 -19.959 -3.823 1.00 67.56 350 ASN A O 1
ATOM 2647 N N . GLU A 1 351 ? -30.196 -22.168 -4.132 1.00 69.62 351 GLU A N 1
ATOM 2648 C CA . GLU A 1 351 ? -28.975 -22.232 -4.965 1.00 69.62 351 GLU A CA 1
ATOM 2649 C C . GLU A 1 351 ? -29.033 -21.249 -6.154 1.00 69.62 351 GLU A C 1
ATOM 2651 O O . GLU A 1 351 ? -28.056 -20.574 -6.470 1.00 69.62 351 GLU A O 1
ATOM 2656 N N . LYS A 1 352 ? -30.240 -21.050 -6.695 1.00 70.62 352 LYS A N 1
ATOM 2657 C CA . LYS A 1 352 ? -30.550 -20.081 -7.750 1.00 70.62 352 LYS A CA 1
ATOM 2658 C C . LYS A 1 352 ? -30.416 -18.613 -7.316 1.00 70.62 352 LYS A C 1
ATOM 2660 O O . LYS A 1 352 ? -29.918 -17.797 -8.076 1.00 70.62 352 LYS A O 1
ATOM 2665 N N . GLU A 1 353 ? -30.795 -18.272 -6.084 1.00 76.50 353 GLU A N 1
ATOM 2666 C CA . GLU A 1 353 ? -30.649 -16.904 -5.550 1.00 76.50 353 GLU A CA 1
ATOM 2667 C C . GLU A 1 353 ? -29.177 -16.572 -5.260 1.00 76.50 353 GLU A C 1
ATOM 2669 O O . GLU A 1 353 ? -28.746 -15.424 -5.381 1.00 76.50 353 GLU A O 1
ATOM 2674 N N . LEU A 1 354 ? -28.389 -17.592 -4.911 1.00 76.44 354 LEU A N 1
ATOM 2675 C CA . LEU A 1 354 ? -26.938 -17.507 -4.749 1.00 76.44 354 LEU A CA 1
ATOM 2676 C C . LEU A 1 354 ? -26.226 -17.294 -6.095 1.00 76.44 354 LEU A C 1
ATOM 2678 O O . LEU A 1 354 ? -25.295 -16.486 -6.175 1.00 76.44 354 LEU A O 1
ATOM 2682 N N . GLU A 1 355 ? -26.682 -17.968 -7.153 1.00 77.62 355 GLU A N 1
ATO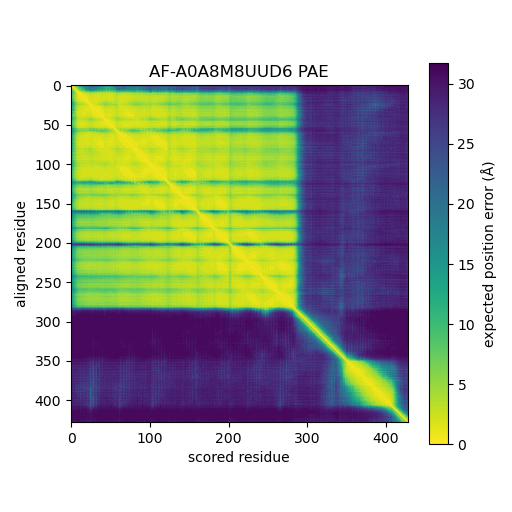M 2683 C CA . GLU A 1 355 ? -26.220 -17.729 -8.525 1.00 77.62 355 GLU A CA 1
ATOM 2684 C C . GLU A 1 355 ? -26.596 -16.331 -9.022 1.00 77.62 355 GLU A C 1
ATOM 2686 O O . GLU A 1 355 ? -25.723 -15.614 -9.517 1.00 77.62 355 GLU A O 1
ATOM 2691 N N . ASP A 1 356 ? -27.838 -15.893 -8.809 1.00 86.44 356 ASP A N 1
ATOM 2692 C CA . ASP A 1 356 ? -28.293 -14.554 -9.194 1.00 86.44 356 ASP A CA 1
ATOM 2693 C C . ASP A 1 356 ? -27.488 -13.458 -8.468 1.00 86.44 356 ASP A C 1
ATOM 2695 O O . ASP A 1 356 ? -27.013 -12.504 -9.091 1.00 86.44 356 ASP A O 1
ATOM 2699 N N . LEU A 1 357 ? -27.205 -13.629 -7.170 1.00 85.62 357 LEU A N 1
ATOM 2700 C CA . LEU A 1 357 ? -26.316 -12.736 -6.412 1.00 85.62 357 LEU A CA 1
ATOM 2701 C C . LEU A 1 357 ? -24.873 -12.737 -6.939 1.00 85.62 357 LEU A C 1
ATOM 2703 O O . LEU A 1 357 ? -24.211 -11.694 -6.948 1.00 85.62 357 LEU A O 1
ATOM 2707 N N . CYS A 1 358 ? -24.368 -13.885 -7.394 1.00 79.12 358 CYS A N 1
ATOM 2708 C CA . CYS A 1 358 ? -23.045 -13.990 -8.006 1.00 79.12 358 CYS A CA 1
ATOM 2709 C C . CYS A 1 358 ? -22.981 -13.232 -9.342 1.00 79.12 358 CYS A C 1
ATOM 2711 O O . CYS A 1 358 ? -22.006 -12.519 -9.604 1.00 79.12 358 CYS A O 1
ATOM 2713 N N . VAL A 1 359 ? -24.030 -13.328 -10.163 1.00 88.25 359 VAL A N 1
ATOM 2714 C CA . VAL A 1 359 ? -24.156 -12.582 -11.424 1.00 88.25 359 VAL A CA 1
ATOM 2715 C C . VAL A 1 359 ? -24.232 -11.079 -11.158 1.00 88.25 359 VAL A C 1
ATOM 2717 O O . VAL A 1 359 ? -23.473 -10.320 -11.765 1.00 88.25 359 VAL A O 1
ATOM 2720 N N . ILE A 1 360 ? -25.045 -10.648 -10.189 1.00 90.69 360 ILE A N 1
ATOM 2721 C CA . ILE A 1 360 ? -25.148 -9.238 -9.785 1.00 90.69 360 ILE A CA 1
ATOM 2722 C C . ILE A 1 360 ? -23.789 -8.715 -9.297 1.00 90.69 360 ILE A C 1
ATOM 2724 O O . ILE A 1 360 ? -23.355 -7.636 -9.702 1.00 90.69 360 ILE A O 1
ATOM 2728 N N . ARG A 1 361 ? -23.051 -9.490 -8.491 1.00 89.62 361 ARG A N 1
ATOM 2729 C CA . ARG A 1 361 ? -21.706 -9.108 -8.030 1.00 89.62 361 ARG A CA 1
ATOM 2730 C C . ARG A 1 361 ? -20.718 -8.953 -9.188 1.00 89.62 361 ARG A C 1
ATOM 2732 O O . ARG A 1 361 ? -19.923 -8.013 -9.181 1.00 89.62 361 ARG A O 1
ATOM 2739 N N . LYS A 1 362 ? -20.755 -9.849 -10.180 1.00 87.12 362 LYS A N 1
ATOM 2740 C CA . LYS A 1 362 ? -19.911 -9.751 -11.384 1.00 87.12 362 LYS A CA 1
ATOM 2741 C C . LYS A 1 362 ? -20.259 -8.513 -12.212 1.00 87.12 362 LYS A C 1
ATOM 2743 O O . LYS A 1 362 ? -19.350 -7.806 -12.637 1.00 87.12 362 LYS A O 1
ATOM 2748 N N . GLN A 1 363 ? -21.545 -8.205 -12.374 1.00 91.31 363 GLN A N 1
ATOM 2749 C CA . GLN A 1 363 ? -21.993 -6.996 -13.070 1.00 91.31 363 GLN A CA 1
ATOM 2750 C C . GLN A 1 363 ? -21.572 -5.718 -12.336 1.00 91.31 363 GLN A C 1
ATOM 2752 O O . GLN A 1 363 ? -21.047 -4.805 -12.965 1.00 91.31 363 GLN A O 1
ATOM 2757 N N . LEU A 1 364 ? -21.710 -5.663 -11.008 1.00 89.62 364 LEU A N 1
ATOM 2758 C CA . LEU A 1 364 ? -21.255 -4.520 -10.208 1.00 89.62 364 LEU A CA 1
ATOM 2759 C C . LEU A 1 364 ? -19.738 -4.321 -10.296 1.00 89.62 364 LEU A C 1
ATOM 2761 O O . LEU A 1 364 ? -19.272 -3.189 -10.404 1.00 89.62 364 LEU A O 1
ATOM 2765 N N . MET A 1 365 ? -18.966 -5.410 -10.312 1.00 87.31 365 MET A N 1
ATOM 2766 C CA . MET A 1 365 ? -17.518 -5.346 -10.521 1.00 87.31 365 MET A CA 1
ATOM 2767 C C . MET A 1 365 ? -17.176 -4.820 -11.922 1.00 87.31 365 MET A C 1
ATOM 2769 O O . MET A 1 365 ? -16.284 -3.987 -12.070 1.00 87.31 365 MET A O 1
ATOM 2773 N N . GLN A 1 366 ? -17.907 -5.256 -12.949 1.00 91.81 366 GLN A N 1
ATOM 2774 C CA . GLN A 1 366 ? -17.724 -4.776 -14.317 1.00 91.81 366 GLN A CA 1
ATOM 2775 C C . GLN A 1 366 ? -18.067 -3.286 -14.453 1.00 91.81 366 GLN A C 1
ATOM 2777 O O . GLN A 1 366 ? -17.306 -2.549 -15.076 1.00 91.81 366 GLN A O 1
ATOM 2782 N N . ILE A 1 367 ? -19.157 -2.830 -13.827 1.00 91.62 367 ILE A N 1
ATOM 2783 C CA . ILE A 1 367 ? -19.538 -1.412 -13.779 1.00 91.62 367 ILE A CA 1
ATOM 2784 C C . ILE A 1 367 ? -18.465 -0.599 -13.049 1.00 91.62 367 ILE A C 1
ATOM 2786 O O . ILE A 1 367 ? -18.054 0.445 -13.548 1.00 91.62 367 ILE A O 1
ATOM 2790 N N . GLY A 1 368 ? -17.958 -1.094 -11.916 1.00 86.94 368 GLY A N 1
ATOM 2791 C CA . GLY A 1 368 ? -16.861 -0.456 -11.187 1.00 86.94 368 GLY A CA 1
ATOM 2792 C C . GLY A 1 368 ? -15.613 -0.294 -12.057 1.00 86.94 368 GLY A C 1
ATOM 2793 O O . GLY A 1 368 ? -15.078 0.806 -12.170 1.00 86.94 368 GLY A O 1
ATOM 2794 N N . ASN A 1 369 ? -15.212 -1.349 -12.769 1.00 83.50 369 ASN A N 1
ATOM 2795 C CA . ASN A 1 369 ? -14.070 -1.304 -13.686 1.00 83.50 369 ASN A CA 1
ATOM 2796 C C . ASN A 1 369 ? -14.292 -0.326 -14.854 1.00 83.50 369 ASN A C 1
ATOM 2798 O O . ASN A 1 369 ? -13.372 0.396 -15.244 1.00 83.50 369 ASN A O 1
ATOM 2802 N N . GLN A 1 370 ? -15.512 -0.262 -15.399 1.00 92.69 370 GLN A N 1
ATOM 2803 C CA . GLN A 1 370 ? -15.869 0.703 -16.442 1.00 92.69 370 GLN A CA 1
ATOM 2804 C C . GLN A 1 370 ? -15.810 2.144 -15.924 1.00 92.69 370 GLN A C 1
ATOM 2806 O O . GLN A 1 370 ? -15.254 3.006 -16.602 1.00 92.69 370 GLN A O 1
ATOM 2811 N N . GLN A 1 371 ? -16.313 2.402 -14.714 1.00 91.69 371 GLN A N 1
ATOM 2812 C CA . GLN A 1 371 ? -16.236 3.716 -14.072 1.00 91.69 371 GLN A CA 1
ATOM 2813 C C . GLN A 1 371 ? -14.787 4.126 -13.786 1.00 91.69 371 GLN A C 1
ATOM 2815 O O . GLN A 1 371 ? -14.424 5.271 -14.053 1.00 91.69 371 GLN A O 1
ATOM 2820 N N . SER A 1 372 ? -13.933 3.200 -13.335 1.00 85.19 372 SER A N 1
ATOM 2821 C CA . SER A 1 372 ? -12.498 3.454 -13.161 1.00 85.19 372 SER A CA 1
ATOM 2822 C C . SER A 1 372 ? -11.815 3.804 -14.484 1.00 85.19 372 SER A C 1
ATOM 2824 O O . SER A 1 372 ? -11.071 4.777 -14.540 1.00 85.19 372 SER A O 1
ATOM 2826 N N . SER A 1 373 ? -12.116 3.083 -15.569 1.00 89.25 373 SER A N 1
ATOM 2827 C CA . SER A 1 373 ? -11.575 3.395 -16.900 1.00 89.25 373 SER A CA 1
ATOM 2828 C C . SER A 1 373 ? -12.032 4.763 -17.419 1.00 89.25 373 SER A C 1
ATOM 2830 O O . SER A 1 373 ? -11.265 5.456 -18.089 1.00 89.25 373 SER A O 1
ATOM 2832 N N . LEU A 1 374 ? -13.278 5.149 -17.138 1.00 92.12 374 LEU A N 1
ATOM 2833 C CA . LEU A 1 374 ? -13.834 6.449 -17.520 1.00 92.12 374 LEU A CA 1
ATOM 2834 C C . LEU A 1 374 ? -13.179 7.591 -16.739 1.00 92.12 374 LEU A C 1
ATOM 2836 O O . LEU A 1 374 ? -12.847 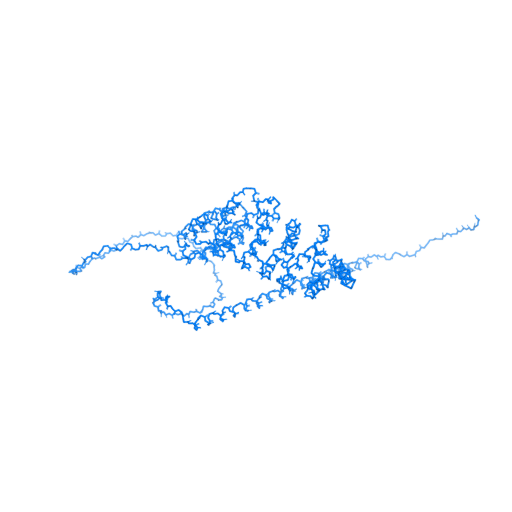8.623 -17.322 1.00 92.12 374 LEU A O 1
ATOM 2840 N N . LEU A 1 375 ? -12.945 7.387 -15.442 1.00 91.12 375 LEU A N 1
ATOM 2841 C CA . LEU A 1 375 ? -12.243 8.343 -14.592 1.00 91.12 375 LEU A CA 1
ATOM 2842 C C . LEU A 1 375 ? -10.795 8.544 -15.059 1.00 91.12 375 LEU A C 1
ATOM 2844 O O . LEU A 1 375 ? -10.337 9.680 -15.163 1.00 91.12 375 LEU A O 1
ATOM 2848 N N . ASP A 1 376 ? -10.113 7.458 -15.423 1.00 89.56 376 ASP A N 1
ATOM 2849 C CA . ASP A 1 376 ? -8.757 7.485 -15.978 1.00 89.56 376 ASP A CA 1
ATOM 2850 C C . ASP A 1 376 ? -8.690 8.307 -17.274 1.00 89.56 376 ASP A C 1
ATOM 2852 O O . ASP A 1 376 ? -7.778 9.116 -17.475 1.00 89.56 376 ASP A O 1
ATOM 2856 N N . LEU A 1 377 ? -9.681 8.133 -18.154 1.00 93.06 377 LEU A N 1
ATOM 2857 C CA . LEU A 1 377 ? -9.776 8.880 -19.405 1.00 93.06 377 LEU A CA 1
ATOM 2858 C C . LEU A 1 377 ? -10.053 10.368 -19.155 1.00 93.06 377 LEU A C 1
ATOM 2860 O O . LEU A 1 377 ? -9.401 11.217 -19.763 1.00 93.06 377 LEU A O 1
ATOM 2864 N N . LEU A 1 378 ? -10.959 10.687 -18.227 1.00 89.88 378 LEU A N 1
ATOM 2865 C CA . LEU A 1 378 ? -11.244 12.061 -17.808 1.00 89.88 378 LEU A CA 1
ATOM 2866 C C . LEU A 1 378 ? -10.009 12.735 -17.209 1.00 89.88 378 LEU A C 1
ATOM 2868 O O . LEU A 1 378 ? -9.701 13.871 -17.558 1.00 89.88 378 LEU A O 1
ATOM 2872 N N . GLN A 1 379 ? -9.257 12.035 -16.361 1.00 89.06 379 GLN A N 1
ATOM 2873 C CA . GLN A 1 379 ? -8.047 12.579 -15.753 1.00 89.06 379 GLN A CA 1
ATOM 2874 C C . GLN A 1 379 ? -6.945 12.824 -16.791 1.00 89.06 379 GLN A C 1
ATOM 2876 O O . GLN A 1 379 ? -6.274 13.860 -16.749 1.00 89.06 379 GLN A O 1
ATOM 2881 N N . ARG A 1 380 ? -6.792 11.928 -17.776 1.00 92.06 380 ARG A N 1
ATOM 2882 C CA . ARG A 1 380 ? -5.880 12.139 -18.915 1.00 92.06 380 ARG A CA 1
ATOM 2883 C C . ARG A 1 380 ? -6.312 13.316 -19.778 1.00 92.06 380 ARG A C 1
ATOM 2885 O O . ARG A 1 380 ? -5.464 14.126 -20.149 1.00 92.06 380 ARG A O 1
ATOM 2892 N N . PHE A 1 381 ? -7.607 13.432 -20.066 1.00 93.88 381 PHE A N 1
ATOM 2893 C CA . PHE A 1 381 ? -8.148 14.546 -20.835 1.00 93.88 381 PHE A CA 1
ATOM 2894 C C . PHE A 1 381 ? -7.904 15.878 -20.119 1.00 93.88 381 PHE A C 1
ATOM 2896 O O . PHE A 1 381 ? -7.284 16.763 -20.707 1.00 93.88 381 PHE A O 1
ATOM 2903 N N . MET A 1 382 ? -8.266 15.988 -18.835 1.00 88.69 382 MET A N 1
ATOM 2904 C CA . MET A 1 382 ? -8.023 17.187 -18.023 1.00 88.69 382 MET A CA 1
ATOM 2905 C C . MET A 1 382 ? -6.540 17.567 -17.998 1.00 88.69 382 MET A C 1
ATOM 2907 O O . MET A 1 382 ? -6.204 18.711 -18.288 1.00 88.69 382 MET A O 1
ATOM 2911 N N . GLY A 1 383 ? -5.642 16.606 -17.758 1.00 88.50 383 GLY A N 1
ATOM 2912 C CA . GLY A 1 383 ? -4.202 16.876 -17.744 1.00 88.50 383 GLY A CA 1
ATOM 2913 C C . GLY A 1 383 ? -3.631 17.263 -19.115 1.00 88.50 383 GLY A C 1
ATOM 2914 O O . GLY A 1 383 ? -2.690 18.051 -19.196 1.00 88.50 383 GLY A O 1
ATOM 2915 N N . SER A 1 384 ? -4.179 16.730 -20.211 1.00 87.25 384 SER A N 1
ATOM 2916 C CA . SER A 1 384 ? -3.794 17.142 -21.568 1.00 87.25 384 SER A CA 1
ATOM 2917 C C . SER A 1 384 ? -4.312 18.542 -21.915 1.00 87.25 384 SER A C 1
ATOM 2919 O O . SER A 1 384 ? -3.569 19.340 -22.485 1.00 87.25 384 SER A O 1
ATOM 2921 N N . SER A 1 385 ? -5.539 18.864 -21.495 1.00 90.25 385 SER A N 1
ATOM 2922 C CA . SER A 1 385 ? -6.171 20.169 -21.690 1.00 90.25 385 SER A CA 1
ATOM 2923 C C . SER A 1 385 ? -5.454 21.255 -20.893 1.00 90.25 385 SER A C 1
ATOM 2925 O O . SER A 1 385 ? -5.162 22.312 -21.439 1.00 90.25 385 SER A O 1
ATOM 2927 N N . GLU A 1 386 ? -5.098 20.988 -19.635 1.00 91.88 386 GLU A N 1
ATOM 2928 C CA . GLU A 1 386 ? -4.333 21.906 -18.783 1.00 91.88 386 GLU A CA 1
ATOM 2929 C C . GLU A 1 386 ? -2.968 22.242 -19.404 1.00 91.88 386 GLU A C 1
ATOM 2931 O O . GLU A 1 386 ? -2.586 23.408 -19.511 1.00 91.88 386 GLU A O 1
ATOM 2936 N N . LYS A 1 387 ? -2.251 21.228 -19.906 1.00 88.94 387 LYS A N 1
ATOM 2937 C CA . LYS A 1 387 ? -0.969 21.423 -20.602 1.00 88.94 387 LYS A CA 1
ATOM 2938 C C . LYS A 1 387 ? -1.131 22.198 -21.906 1.00 88.94 387 LYS A C 1
ATOM 2940 O O . LYS A 1 387 ? -0.314 23.072 -22.195 1.00 88.94 387 LYS A O 1
ATOM 2945 N N . GLY A 1 388 ? -2.169 21.887 -22.684 1.00 93.94 388 GLY A N 1
ATOM 2946 C CA . GLY A 1 388 ? -2.502 22.612 -23.909 1.00 93.94 388 GLY A CA 1
ATOM 2947 C C . GLY A 1 388 ? -2.798 24.086 -23.634 1.00 93.94 388 GLY A C 1
ATOM 2948 O O . GLY A 1 388 ? -2.252 24.958 -24.307 1.00 93.94 388 GLY A O 1
ATOM 2949 N N . MET A 1 389 ? -3.580 24.367 -22.591 1.00 92.44 389 MET A N 1
ATOM 2950 C CA . MET A 1 389 ? -3.953 25.719 -22.179 1.00 92.44 389 MET A CA 1
ATOM 2951 C C . MET A 1 389 ? -2.747 26.510 -21.659 1.00 92.44 389 MET A C 1
ATOM 2953 O O . MET A 1 389 ? -2.506 27.614 -22.134 1.00 92.44 389 MET A O 1
ATOM 2957 N N . SER A 1 390 ? -1.894 25.911 -20.820 1.00 89.62 390 SER A N 1
ATOM 2958 C CA . SER A 1 390 ? -0.641 26.542 -20.370 1.00 89.62 390 SER A CA 1
ATOM 2959 C C . SER A 1 390 ? 0.332 26.813 -21.528 1.00 89.62 390 SER A C 1
ATOM 2961 O O . SER A 1 390 ? 1.047 27.818 -21.546 1.00 89.62 390 SER A O 1
ATOM 2963 N N . SER A 1 391 ? 0.367 25.935 -22.538 1.00 94.81 391 SER A N 1
ATOM 2964 C CA . SER A 1 391 ? 1.149 26.179 -23.753 1.00 94.81 391 SER A CA 1
ATOM 2965 C C . SER A 1 391 ? 0.584 27.332 -24.582 1.00 94.81 391 SER A C 1
ATOM 2967 O O . SER A 1 391 ? 1.361 28.051 -25.213 1.00 94.81 391 SER A O 1
ATOM 2969 N N . LEU A 1 392 ? -0.740 27.493 -24.621 1.00 93.56 392 LEU A N 1
ATOM 2970 C CA . LEU A 1 392 ? -1.395 28.590 -25.324 1.00 93.56 392 LEU A CA 1
ATOM 2971 C C . LEU A 1 392 ? -1.145 29.920 -24.605 1.00 93.56 392 LEU A C 1
ATOM 2973 O O . LEU A 1 392 ? -0.708 30.867 -25.249 1.00 93.56 392 LEU A O 1
ATOM 2977 N N . GLU A 1 393 ? -1.305 29.960 -23.281 1.00 94.38 393 GLU A N 1
ATOM 2978 C CA . GLU A 1 393 ? -1.015 31.132 -22.443 1.00 94.38 393 GLU A CA 1
ATOM 2979 C C . GLU A 1 393 ? 0.411 31.647 -22.655 1.00 94.38 393 GLU A C 1
ATOM 2981 O O . GLU A 1 393 ? 0.614 32.835 -22.882 1.00 94.38 393 GLU A O 1
ATOM 2986 N N . LYS A 1 394 ? 1.411 30.755 -22.682 1.00 92.44 394 LYS A N 1
ATOM 2987 C CA . LYS A 1 394 ? 2.810 31.144 -22.942 1.00 92.44 394 LYS A CA 1
ATOM 2988 C C . LYS A 1 394 ? 3.011 31.758 -24.324 1.00 92.44 394 LYS A C 1
ATOM 2990 O O . LYS A 1 394 ? 3.808 32.681 -24.475 1.00 92.44 394 LYS A O 1
ATOM 2995 N N . ARG A 1 395 ? 2.318 31.240 -25.342 1.00 94.56 395 ARG A N 1
ATOM 2996 C CA . ARG A 1 395 ? 2.390 31.778 -26.709 1.00 94.56 395 ARG A CA 1
ATOM 2997 C C . ARG A 1 395 ? 1.706 33.138 -26.805 1.00 94.56 395 ARG A C 1
ATOM 2999 O O . ARG A 1 395 ? 2.248 34.018 -27.461 1.00 94.56 395 ARG A O 1
ATOM 3006 N N . VAL A 1 396 ? 0.562 33.306 -26.143 1.00 96.00 396 VAL A N 1
ATOM 3007 C CA . VAL A 1 396 ? -0.152 34.588 -26.065 1.00 96.00 396 VAL A CA 1
ATOM 3008 C C . VAL A 1 396 ? 0.707 35.625 -25.347 1.00 96.00 396 VAL A C 1
ATOM 3010 O O . VAL A 1 396 ? 0.973 36.665 -25.931 1.00 96.00 396 VAL A O 1
ATOM 3013 N N . ALA A 1 397 ? 1.266 35.299 -24.180 1.00 91.56 397 ALA A N 1
ATOM 3014 C CA . ALA A 1 397 ? 2.171 36.191 -23.451 1.00 91.56 397 ALA A CA 1
ATOM 3015 C C . ALA A 1 397 ? 3.415 36.578 -24.275 1.00 91.56 397 ALA A C 1
ATOM 3017 O O . ALA A 1 397 ? 3.887 37.713 -24.226 1.00 91.56 397 ALA A O 1
ATOM 3018 N N . GLY A 1 398 ? 3.948 35.644 -25.072 1.00 93.50 398 GLY A N 1
ATOM 3019 C CA . GLY A 1 398 ? 5.037 35.932 -26.006 1.00 93.50 398 GLY A CA 1
ATOM 3020 C C . GLY A 1 398 ? 4.634 36.914 -27.111 1.00 93.50 398 GLY A C 1
ATOM 3021 O O . GLY A 1 398 ? 5.399 37.821 -27.428 1.00 93.50 398 GLY A O 1
ATOM 3022 N N . LEU A 1 399 ? 3.434 36.761 -27.676 1.00 93.75 399 LEU A N 1
ATOM 3023 C CA . LEU A 1 399 ? 2.900 37.678 -28.686 1.00 93.75 399 LEU A CA 1
ATOM 3024 C C . LEU A 1 399 ? 2.588 39.059 -28.103 1.00 93.75 399 LEU A C 1
ATOM 3026 O O . LEU A 1 399 ? 2.930 40.055 -28.731 1.00 93.75 399 LEU A O 1
ATOM 3030 N N . GLU A 1 400 ? 2.002 39.128 -26.906 1.00 93.62 400 GLU A N 1
ATOM 3031 C CA . GLU A 1 400 ? 1.753 40.384 -26.187 1.00 93.62 400 GLU A CA 1
ATOM 3032 C C . GLU A 1 400 ? 3.052 41.169 -25.999 1.00 93.62 400 GLU A C 1
ATOM 3034 O O . GLU A 1 400 ? 3.113 42.348 -26.340 1.00 93.62 400 GLU A O 1
ATOM 3039 N N . LYS A 1 401 ? 4.132 40.490 -25.591 1.00 90.31 401 LYS A N 1
ATOM 3040 C CA . LYS A 1 401 ? 5.451 41.111 -25.445 1.00 90.31 401 LYS A CA 1
ATOM 3041 C C . LYS A 1 401 ? 5.987 41.685 -26.761 1.00 90.31 401 LYS A C 1
ATOM 3043 O O . LYS A 1 401 ? 6.512 42.793 -26.773 1.00 90.31 401 LYS A O 1
ATOM 3048 N N . VAL A 1 402 ? 5.850 40.958 -27.872 1.00 91.25 402 VAL A N 1
ATOM 3049 C CA . VAL A 1 402 ? 6.290 41.436 -29.197 1.00 91.25 402 VAL A CA 1
ATOM 3050 C C . VAL A 1 402 ? 5.459 42.639 -29.652 1.00 91.25 402 VAL A C 1
ATOM 3052 O O . VAL A 1 402 ? 6.004 43.597 -30.196 1.00 91.25 402 VAL A O 1
ATOM 3055 N N . VAL A 1 403 ? 4.147 42.617 -29.411 1.00 89.94 403 VAL A N 1
ATOM 3056 C CA . VAL A 1 403 ? 3.254 43.745 -29.715 1.00 89.94 403 VAL A CA 1
ATOM 3057 C C . VAL A 1 403 ? 3.619 44.971 -28.875 1.00 89.94 403 VAL A C 1
ATOM 3059 O O . VAL A 1 403 ? 3.678 46.081 -29.409 1.00 89.94 403 VAL A O 1
ATOM 3062 N N . ASP A 1 404 ? 3.938 44.784 -27.594 1.00 85.38 404 ASP A N 1
ATOM 3063 C CA . ASP A 1 404 ? 4.424 45.855 -26.726 1.00 85.38 404 ASP A CA 1
ATOM 3064 C C . ASP A 1 404 ? 5.775 46.403 -27.205 1.00 85.38 404 ASP A C 1
ATOM 3066 O O . ASP A 1 404 ? 5.946 47.619 -27.284 1.00 85.38 404 ASP A O 1
ATOM 3070 N N . GLU A 1 405 ? 6.718 45.549 -27.603 1.00 85.81 405 GLU A N 1
ATOM 3071 C CA . GLU A 1 405 ? 8.009 45.967 -28.167 1.00 85.81 405 GLU A CA 1
ATOM 3072 C C . GLU A 1 405 ? 7.832 46.780 -29.463 1.00 85.81 405 GLU A C 1
ATOM 3074 O O . GLU A 1 405 ? 8.466 47.824 -29.624 1.00 85.81 405 GLU A O 1
ATOM 3079 N N . MET A 1 406 ? 6.917 46.383 -30.355 1.00 84.50 406 MET A N 1
ATOM 3080 C CA . MET A 1 406 ? 6.589 47.150 -31.568 1.00 84.50 406 MET A CA 1
ATOM 3081 C C . MET A 1 406 ? 5.958 48.508 -31.241 1.00 84.50 406 MET A C 1
ATOM 3083 O O . MET A 1 406 ? 6.307 49.521 -31.851 1.00 84.50 406 MET A O 1
ATOM 3087 N N . LYS A 1 407 ? 5.066 48.552 -30.246 1.00 77.44 407 LYS A N 1
ATOM 3088 C CA . LYS A 1 407 ? 4.439 49.790 -29.766 1.00 77.44 407 LYS A CA 1
ATOM 3089 C C . LYS A 1 407 ? 5.468 50.773 -29.196 1.00 77.44 407 LYS A C 1
ATOM 3091 O O . LYS A 1 407 ? 5.342 51.972 -29.426 1.00 77.44 407 LYS A O 1
ATOM 3096 N N . HIS A 1 408 ? 6.492 50.281 -28.496 1.00 70.75 408 HIS A N 1
ATOM 3097 C CA . HIS A 1 408 ? 7.575 51.113 -27.956 1.00 70.75 408 HIS A CA 1
ATOM 3098 C C . HIS A 1 408 ? 8.632 51.473 -29.017 1.00 70.75 408 HIS A C 1
ATOM 3100 O O . HIS A 1 408 ? 9.168 52.578 -28.989 1.00 70.75 408 HIS A O 1
ATOM 3106 N N . GLY A 1 409 ? 8.901 50.597 -29.991 1.00 63.94 409 GLY A N 1
ATOM 3107 C CA . GLY A 1 409 ? 9.820 50.862 -31.107 1.00 63.94 409 GLY A CA 1
ATOM 3108 C C . GLY A 1 409 ? 9.323 51.946 -32.070 1.00 63.94 409 GLY A C 1
ATOM 3109 O O . GLY A 1 409 ? 10.121 52.708 -32.607 1.00 63.94 409 GLY A O 1
ATOM 3110 N N . LEU A 1 410 ? 8.003 52.082 -32.223 1.00 60.00 410 LEU A N 1
ATOM 3111 C CA . LEU A 1 410 ? 7.368 53.175 -32.971 1.00 60.00 410 LEU A CA 1
ATOM 3112 C C . LEU A 1 410 ? 7.386 54.526 -32.226 1.00 60.00 410 LEU A C 1
ATOM 3114 O O . LEU A 1 410 ? 7.033 55.545 -32.816 1.00 60.00 410 LEU A O 1
ATOM 3118 N N . ALA A 1 411 ? 7.800 54.558 -30.954 1.00 56.66 411 ALA A N 1
ATOM 3119 C CA . ALA A 1 411 ? 7.848 55.769 -30.131 1.00 56.66 411 ALA A CA 1
ATOM 3120 C C . ALA A 1 411 ? 9.224 56.473 -30.116 1.00 56.66 411 ALA A C 1
ATOM 3122 O O . ALA A 1 411 ? 9.386 57.469 -29.411 1.00 56.66 411 ALA A O 1
ATOM 3123 N N . MET A 1 412 ? 10.213 56.004 -30.891 1.00 53.28 412 MET A N 1
ATOM 3124 C CA . MET A 1 412 ? 11.524 56.659 -31.009 1.00 53.28 412 MET A CA 1
ATOM 3125 C C . MET A 1 412 ? 11.609 57.510 -32.290 1.00 53.28 412 MET A C 1
ATOM 3127 O O . MET A 1 412 ? 11.446 56.969 -33.384 1.00 53.28 412 MET A O 1
ATOM 3131 N N . PRO A 1 413 ? 11.890 58.827 -32.205 1.00 46.34 413 PRO A N 1
ATOM 3132 C CA . PRO A 1 413 ? 11.982 59.680 -33.381 1.00 46.34 413 PRO A CA 1
ATOM 3133 C C . PRO A 1 413 ? 13.315 59.462 -34.105 1.00 46.34 413 PRO A C 1
ATOM 3135 O O . PRO A 1 413 ? 14.394 59.557 -33.516 1.00 46.34 413 PRO A O 1
ATOM 3138 N N . THR A 1 414 ? 13.234 59.210 -35.409 1.00 49.84 414 THR A N 1
ATOM 3139 C CA . THR A 1 414 ? 14.358 59.135 -36.346 1.00 49.84 414 THR A CA 1
ATOM 3140 C C . THR A 1 414 ? 15.110 60.471 -36.350 1.00 49.84 414 THR A C 1
ATOM 3142 O O . THR A 1 414 ? 14.647 61.457 -36.922 1.00 49.84 414 THR A O 1
ATOM 3145 N N . LYS A 1 415 ? 16.266 60.537 -35.679 1.00 44.50 415 LYS A N 1
ATOM 3146 C CA . LYS A 1 415 ? 17.154 61.707 -35.722 1.00 44.50 415 LYS A CA 1
ATOM 3147 C C . LYS A 1 415 ? 17.976 61.656 -37.011 1.00 44.50 415 LYS A C 1
ATOM 3149 O O . LYS A 1 415 ? 18.667 60.676 -37.273 1.00 44.50 415 LYS A O 1
ATOM 3154 N N . GLY A 1 416 ? 17.828 62.708 -37.813 1.00 39.59 416 GLY A N 1
ATOM 3155 C CA . GLY A 1 416 ? 18.407 62.856 -39.141 1.00 39.59 416 GLY A CA 1
ATOM 3156 C C . GLY A 1 416 ? 19.934 62.814 -39.180 1.00 39.59 416 GLY A C 1
ATOM 3157 O O . GLY A 1 416 ? 20.629 63.238 -38.260 1.00 39.59 416 GLY A O 1
ATOM 3158 N N . ILE A 1 417 ? 20.409 62.300 -40.308 1.00 48.22 417 ILE A N 1
ATOM 3159 C CA . ILE A 1 417 ? 21.792 62.271 -40.771 1.00 48.22 417 ILE A CA 1
ATOM 3160 C C . ILE A 1 417 ? 22.198 63.692 -41.184 1.00 48.22 417 ILE A C 1
ATOM 3162 O O . ILE A 1 417 ? 21.615 64.229 -42.118 1.00 48.22 417 ILE A O 1
ATOM 3166 N N . PHE A 1 418 ? 23.216 64.262 -40.540 1.00 39.47 418 PHE A N 1
ATOM 3167 C CA . PHE A 1 418 ? 24.117 65.263 -41.125 1.00 39.47 418 PHE A CA 1
ATOM 3168 C C . PHE A 1 418 ? 25.506 65.060 -40.504 1.00 39.47 418 PHE A C 1
ATOM 3170 O O . PHE A 1 418 ? 25.661 65.136 -39.286 1.00 39.47 418 PHE A O 1
ATOM 3177 N N . GLY A 1 419 ? 26.487 64.712 -41.342 1.00 42.25 419 GLY A N 1
ATOM 3178 C CA . GLY A 1 419 ? 27.890 64.535 -40.953 1.00 42.25 419 GLY A CA 1
ATOM 3179 C C . GLY A 1 419 ? 28.640 65.861 -40.807 1.00 42.25 419 GLY A C 1
ATOM 3180 O O . GLY A 1 419 ? 28.106 66.921 -41.139 1.00 42.25 419 GLY A O 1
ATOM 3181 N N . PRO A 1 420 ? 29.900 65.792 -40.357 1.00 46.06 420 PRO A N 1
ATOM 3182 C CA . PRO A 1 420 ? 30.940 66.436 -41.148 1.00 46.06 420 PRO A CA 1
ATOM 3183 C C . PRO A 1 420 ? 32.209 65.585 -41.322 1.00 46.06 420 PRO A C 1
ATOM 3185 O O . PRO A 1 420 ? 32.408 64.535 -40.717 1.00 46.06 420 PRO A O 1
ATOM 3188 N N . GLU A 1 421 ? 33.008 66.091 -42.248 1.00 45.72 421 GLU A N 1
ATOM 3189 C CA . GLU A 1 421 ? 34.181 65.571 -42.935 1.00 45.72 421 GLU A CA 1
ATOM 3190 C C . GLU A 1 421 ? 35.360 65.165 -42.032 1.00 45.72 421 GLU A C 1
ATOM 3192 O O . GLU A 1 421 ? 35.704 65.859 -41.077 1.00 45.72 421 GLU A O 1
ATOM 3197 N N . CYS A 1 422 ? 36.082 64.115 -42.437 1.00 39.69 422 CYS A N 1
ATOM 3198 C CA . CYS A 1 422 ? 37.492 63.940 -42.092 1.00 39.69 422 CYS A CA 1
ATOM 3199 C C . CYS A 1 422 ? 38.311 63.770 -43.374 1.00 39.69 422 CYS A C 1
ATOM 3201 O O . CYS A 1 422 ? 38.312 62.716 -44.009 1.00 39.69 422 CYS A O 1
ATOM 3203 N N . ALA A 1 423 ? 39.004 64.845 -43.734 1.00 45.22 423 ALA A N 1
ATOM 3204 C CA . ALA A 1 423 ? 40.145 64.832 -44.629 1.00 45.22 423 ALA A CA 1
ATOM 3205 C C . ALA A 1 423 ? 41.384 64.261 -43.912 1.00 45.22 423 ALA A C 1
ATOM 3207 O O . ALA A 1 423 ? 41.567 64.500 -42.720 1.00 45.22 423 ALA A O 1
ATOM 3208 N N . GLY A 1 424 ? 42.274 63.612 -44.670 1.00 41.78 424 GLY A N 1
ATOM 3209 C CA . GLY A 1 424 ? 43.715 63.676 -44.398 1.00 41.78 424 GLY A CA 1
ATOM 3210 C C . GLY A 1 424 ? 44.457 62.371 -44.082 1.00 41.78 424 GLY A C 1
ATOM 3211 O O . GLY A 1 424 ? 44.594 62.000 -42.925 1.00 41.78 424 GLY A O 1
ATOM 3212 N N . ASN A 1 425 ? 45.086 61.836 -45.134 1.00 43.12 425 ASN A N 1
ATOM 3213 C CA . ASN A 1 425 ? 46.487 61.373 -45.201 1.00 43.12 425 ASN A CA 1
ATOM 3214 C C . ASN A 1 425 ? 46.878 59.906 -44.878 1.00 43.12 425 ASN A C 1
ATOM 3216 O O . ASN A 1 425 ? 47.079 59.508 -43.739 1.00 43.12 425 ASN A O 1
ATOM 3220 N N . THR A 1 426 ? 47.056 59.157 -45.978 1.00 50.69 426 THR A N 1
ATOM 3221 C CA . THR A 1 426 ? 48.225 58.365 -46.458 1.00 50.69 426 THR A CA 1
ATOM 3222 C C . THR A 1 426 ? 49.388 57.941 -45.537 1.00 50.69 426 THR A C 1
ATOM 3224 O O . THR A 1 426 ? 49.972 58.796 -44.885 1.00 50.69 426 THR A O 1
ATOM 3227 N N . CYS A 1 427 ? 49.789 56.659 -45.721 1.00 42.19 427 CYS A N 1
ATOM 3228 C CA . CYS A 1 427 ? 51.135 56.009 -45.749 1.00 42.19 427 CYS A CA 1
ATOM 3229 C C . CYS A 1 427 ? 52.209 56.438 -44.721 1.00 42.19 427 CYS A C 1
ATOM 3231 O O . CYS A 1 427 ? 52.482 57.620 -44.576 1.00 42.19 427 CYS A O 1
ATOM 3233 N N . CYS A 1 428 ? 52.952 55.555 -44.044 1.00 45.50 428 CYS A N 1
ATOM 3234 C CA . CYS A 1 428 ? 53.371 54.166 -44.287 1.00 45.50 428 CYS A CA 1
ATOM 3235 C C . CYS A 1 428 ? 53.296 53.325 -43.007 1.00 45.50 428 CYS A C 1
ATOM 3237 O O . CYS A 1 428 ? 53.360 53.927 -41.912 1.00 45.50 428 CYS A O 1
#

Mean predicted aligned error: 17.08 Å

Secondary structure (DSSP, 8-state):
-HHHHHHHHHHHHHHHHHHHHTTSTTTHHHHHHHHHHHHHT--GGGHHHHHHHHHS--SSS-HHHHHHHHHHHHHHHHHHGGGGGGGHHHHHHHHHHHTT-S-HHHHHHHHHHHHHHHHH--SS-THHHHHHHHHHHHH---HHHHHHHHHHHHHHHHTT----HHHHHHHHHHHHHHHT-TT---HHHHHHHHHHHHHTTTT--HHHHHHHHHHHHHHTT-SSHHHHHHHHHHHHHHHHH-TTTHHHHHHHHHHHHHHHTT-SSHHHHHHHHHHHHHHHHSPPP-----PPP------------------------------PPPP-----------------------HHHHHHHHHHHHHHHHHHHHHHHHHHHHHHHHHHHHHHHHHHHHHHHHHHHHHHHHHHHTTS--PPP-----------

Radius of gyration: 34.68 Å; Cα contacts (8 Å, |Δi|>4): 370; chains: 1; bounding box: 120×89×84 Å

InterPro domains:
  IPR011989 Armadillo-like helical [G3DSA:1.25.10.10] (7-398)
  IPR016024 Armadillo-type fold [SSF48371] (29-332)
  IPR033337 MT-associated protein TORTIFOLIA1/SINE1-2 [PTHR31355] (7-324)
  IPR057600 TORTIFOLIA1/SINE1-2, N-terminal [PF24714] (10-280)